Protein AF-A0A0N7KT00-F1 (afdb_monomer_lite)

Radius of gyration: 34.66 Å; chains: 1; bounding box: 93×63×100 Å

InterPro domains:
  IPR001229 Jacalin-like lectin domain [PF01419] (303-440)
  IPR001229 Jacalin-like lectin domain [PF01419] (459-595)
  IPR001229 Jacalin-like lectin domain [PF01419] (615-697)
  IPR001229 Jacalin-like lectin domain [PS51752] (300-443)
  IPR001229 Jacalin-like lectin domain [PS51752] (456-598)
  IPR001229 Jacalin-like lectin domain [SM00915] (311-443)
  IPR001229 Jacalin-like lectin domain [SM00915] (467-598)
  IPR033734 Jacalin-like lectin domain, plant [cd09612] (311-441)
  IPR033734 Jacalin-like lectin domain, plant [cd09612] (467-597)
  IPR036404 Jacalin-like lectin domain superfamily [G3DSA:2.100.10.30] (298-443)
  IPR036404 Jacalin-like lectin domain superfamily [G3DSA:2.100.10.30] (454-598)
  IPR036404 Jacalin-like lectin domain superfamily [G3DSA:2.100.10.30] (602-701)
  IPR036404 Jacalin-like lectin domain superfamily [SSF51101] (299-443)
  IPR036404 Jacalin-like lectin domain superfamily [SSF51101] (455-598)
  IPR036404 Jacalin-like lectin domain superfamily [SSF51101] (613-696)
  IPR055414 Disease resistance R13L4/SHOC-2-like, LRR domain [PF23598] (1-269)

pLDDT: mean 81.61, std 16.52, range [26.61, 97.94]

Structure (mmCIF, N/CA/C/O backbone):
data_AF-A0A0N7KT00-F1
#
_entry.id   AF-A0A0N7KT00-F1
#
loop_
_atom_site.group_PDB
_atom_site.id
_atom_site.type_symbol
_atom_site.label_atom_id
_atom_site.label_alt_id
_atom_site.label_comp_id
_atom_site.label_asym_id
_atom_site.label_entity_id
_atom_site.label_seq_id
_atom_site.pdbx_PDB_ins_code
_atom_site.Cartn_x
_atom_site.Cartn_y
_atom_site.Cartn_z
_atom_site.occupancy
_atom_site.B_iso_or_equiv
_atom_site.auth_seq_id
_atom_site.auth_comp_id
_atom_site.auth_asym_id
_atom_site.auth_atom_id
_atom_site.pdbx_PDB_model_num
ATOM 1 N N . MET A 1 1 ? -22.104 -6.076 57.287 1.00 61.28 1 MET A N 1
ATOM 2 C CA . MET A 1 1 ? -22.186 -6.357 55.838 1.00 61.28 1 MET A CA 1
ATOM 3 C C . MET A 1 1 ? -23.544 -6.008 55.230 1.00 61.28 1 MET A C 1
ATOM 5 O O . MET A 1 1 ? -23.563 -5.725 54.048 1.00 61.28 1 MET A O 1
ATOM 9 N N . GLU A 1 2 ? -24.653 -5.948 55.979 1.00 67.44 2 GLU A N 1
ATOM 10 C CA . GLU A 1 2 ? -25.998 -5.683 55.414 1.00 67.44 2 GLU A CA 1
ATOM 11 C C . GLU A 1 2 ? -26.139 -4.389 54.581 1.00 67.44 2 GLU A C 1
ATOM 13 O O . GLU A 1 2 ? -26.997 -4.317 53.706 1.00 67.44 2 GLU A O 1
ATOM 18 N N . CYS A 1 3 ? -25.290 -3.379 54.805 1.00 75.94 3 CYS A N 1
ATOM 19 C CA . CYS A 1 3 ? -25.261 -2.138 54.016 1.00 75.94 3 CYS A CA 1
ATOM 20 C C . CYS A 1 3 ? -24.369 -2.208 52.762 1.00 75.94 3 CYS A C 1
ATOM 22 O O . CYS A 1 3 ? -24.154 -1.184 52.121 1.00 75.94 3 CYS A O 1
ATOM 24 N N . LEU A 1 4 ? -23.771 -3.361 52.452 1.00 80.31 4 LEU A N 1
ATOM 25 C CA . LEU A 1 4 ? -22.866 -3.492 51.315 1.00 80.31 4 LEU A CA 1
ATOM 26 C C . LEU A 1 4 ? -23.673 -3.472 50.010 1.00 80.31 4 LEU A C 1
ATOM 28 O O . LEU A 1 4 ? -24.445 -4.388 49.739 1.00 80.31 4 LEU A O 1
ATOM 32 N N . GLU A 1 5 ? -23.484 -2.423 49.213 1.00 84.06 5 GLU A N 1
ATOM 33 C CA . GLU A 1 5 ? -24.180 -2.249 47.930 1.00 84.06 5 GLU A CA 1
ATOM 34 C C . GLU A 1 5 ? -23.339 -2.678 46.725 1.00 84.06 5 GLU A C 1
ATOM 36 O O . GLU A 1 5 ? -23.880 -3.084 45.695 1.00 84.06 5 GLU A O 1
ATOM 41 N N . GLN A 1 6 ? -22.015 -2.608 46.852 1.00 86.56 6 GLN A N 1
ATOM 42 C CA . GLN A 1 6 ? -21.076 -2.910 45.784 1.00 86.56 6 GLN A CA 1
ATOM 43 C C . GLN A 1 6 ? -19.986 -3.839 46.287 1.00 86.56 6 GLN A C 1
ATOM 45 O O . GLN A 1 6 ? -19.398 -3.618 47.347 1.00 86.56 6 GLN A O 1
ATOM 50 N N . LEU A 1 7 ? -19.698 -4.849 45.476 1.00 83.94 7 LEU A N 1
ATOM 51 C CA . LEU A 1 7 ? -18.609 -5.767 45.707 1.00 83.94 7 LEU A CA 1
ATOM 52 C C . LEU A 1 7 ? -17.925 -6.104 44.386 1.00 83.94 7 LEU A C 1
ATOM 54 O O . LEU A 1 7 ? -18.557 -6.611 43.460 1.00 83.94 7 LEU A O 1
ATOM 58 N N . SER A 1 8 ? -16.636 -5.791 44.310 1.00 84.81 8 SER A N 1
ATOM 59 C CA . SER A 1 8 ? -15.835 -5.939 43.102 1.00 84.81 8 SER A CA 1
ATOM 60 C C . SER A 1 8 ? -14.533 -6.684 43.350 1.00 84.81 8 SER A C 1
ATOM 62 O O . SER A 1 8 ? -14.075 -6.791 44.487 1.00 84.81 8 SER A O 1
ATOM 64 N N . GLU A 1 9 ? -13.942 -7.179 42.262 1.00 79.69 9 GLU A N 1
ATOM 65 C CA . GLU A 1 9 ? -12.616 -7.809 42.236 1.00 79.69 9 GLU A CA 1
ATOM 66 C C . GLU A 1 9 ? -12.468 -9.100 43.056 1.00 79.69 9 GLU A C 1
ATOM 68 O O . GLU A 1 9 ? -11.383 -9.423 43.541 1.00 79.69 9 GLU A O 1
ATOM 73 N N . ILE A 1 10 ? -13.546 -9.869 43.197 1.00 81.75 10 ILE A N 1
ATOM 74 C CA . ILE A 1 10 ? -13.529 -11.088 44.004 1.00 81.75 10 ILE A CA 1
ATOM 75 C C . ILE A 1 10 ? -13.139 -12.299 43.178 1.00 81.75 10 ILE A C 1
ATOM 77 O O . ILE A 1 10 ? -13.833 -12.645 42.230 1.00 81.75 10 ILE A O 1
ATOM 81 N N . ASP A 1 11 ? -12.101 -13.014 43.608 1.00 81.19 11 ASP A N 1
ATOM 82 C CA . ASP A 1 11 ? -11.827 -14.359 43.109 1.00 81.19 11 ASP A CA 1
ATOM 83 C C . ASP A 1 11 ? -12.582 -15.405 43.942 1.00 81.19 11 ASP A C 1
ATOM 85 O O . ASP A 1 11 ? -12.295 -15.627 45.121 1.00 81.19 11 ASP A O 1
ATOM 89 N N . THR A 1 12 ? -13.561 -16.057 43.316 1.00 78.19 12 THR A N 1
ATOM 90 C CA . THR A 1 12 ? -14.395 -17.094 43.949 1.00 78.19 12 THR A CA 1
ATOM 91 C C . THR A 1 12 ? -13.598 -18.328 44.380 1.00 78.19 12 THR A C 1
ATOM 93 O O . THR A 1 12 ? -14.004 -19.013 45.320 1.00 78.19 12 THR A O 1
ATOM 96 N N . SER A 1 13 ? -12.438 -18.587 43.767 1.00 74.62 13 SER A N 1
ATOM 97 C CA . SER A 1 13 ? -11.562 -19.701 44.151 1.00 74.62 13 SER A CA 1
ATOM 98 C C . SER A 1 13 ? -10.950 -19.526 45.540 1.00 74.62 13 SER A C 1
ATOM 100 O O . SER A 1 13 ? -10.749 -20.502 46.263 1.00 74.62 13 SER A O 1
ATOM 102 N N . MET A 1 14 ? -10.711 -18.275 45.941 1.00 74.31 14 MET A N 1
ATOM 103 C CA . MET A 1 14 ? -10.125 -17.934 47.235 1.00 74.31 14 MET A CA 1
ATOM 104 C C . MET A 1 14 ? -11.147 -18.032 48.374 1.00 74.31 14 MET A C 1
ATOM 106 O O . MET A 1 14 ? -10.757 -18.171 49.534 1.00 74.31 14 MET A O 1
ATOM 110 N N . TYR A 1 15 ? -12.449 -17.990 48.059 1.00 77.75 15 TYR A N 1
ATOM 111 C CA . TYR A 1 15 ? -13.521 -17.939 49.054 1.00 77.75 15 TYR A CA 1
ATOM 112 C C . TYR A 1 15 ? -14.717 -18.842 48.687 1.00 77.75 15 TYR A C 1
ATOM 114 O O . TYR A 1 15 ? -15.769 -18.356 48.266 1.00 77.75 15 TYR A O 1
ATOM 122 N N . PRO A 1 16 ? -14.620 -20.169 48.903 1.00 67.88 16 PRO A N 1
ATOM 123 C CA . PRO A 1 16 ? -15.632 -21.128 48.449 1.00 67.88 16 PRO A CA 1
ATOM 124 C C . PRO A 1 16 ? -17.032 -20.942 49.055 1.00 67.88 16 PRO A C 1
ATOM 126 O O . PRO A 1 16 ? -18.027 -21.283 48.423 1.00 67.88 16 PRO A O 1
ATOM 129 N N . SER A 1 17 ? -17.128 -20.427 50.287 1.00 75.94 17 SER A N 1
ATOM 130 C CA . SER A 1 17 ? -18.401 -20.177 50.983 1.00 75.94 17 SER A CA 1
ATOM 131 C C . SER A 1 17 ? -19.002 -18.803 50.690 1.00 75.94 17 SER A C 1
ATOM 133 O O . SER A 1 17 ? -20.156 -18.555 51.044 1.00 75.94 17 SER A O 1
ATOM 135 N N . LEU A 1 18 ? -18.249 -17.921 50.031 1.00 80.38 18 LEU A N 1
ATOM 136 C CA . LEU A 1 18 ? -18.598 -16.514 49.889 1.00 80.38 18 LEU A CA 1
ATOM 137 C C . LEU A 1 18 ? -19.913 -16.314 49.148 1.00 80.38 18 LEU A C 1
ATOM 139 O O . LEU A 1 18 ? -20.726 -15.507 49.572 1.00 80.38 18 LEU A O 1
ATOM 143 N N . MET A 1 19 ? -20.174 -17.082 48.090 1.00 81.88 19 MET A N 1
ATOM 144 C CA . MET A 1 19 ? -21.411 -16.940 47.310 1.00 81.88 19 MET A CA 1
ATOM 145 C C . MET A 1 19 ? -22.676 -17.089 48.157 1.00 81.88 19 MET A C 1
ATOM 147 O O . MET A 1 19 ? -23.661 -16.397 47.905 1.00 81.88 19 MET A O 1
ATOM 151 N N . LYS A 1 20 ? -22.628 -17.936 49.193 1.00 83.25 20 LYS A N 1
ATOM 152 C CA . LYS A 1 20 ? -23.731 -18.097 50.140 1.00 83.25 20 LYS A CA 1
ATOM 153 C C . LYS A 1 20 ? -23.903 -16.857 51.019 1.00 83.25 20 LYS A C 1
ATOM 155 O O . LYS A 1 20 ? -25.016 -16.374 51.175 1.00 83.25 20 LYS A O 1
ATOM 160 N N . GLU A 1 21 ? -22.807 -16.307 51.532 1.00 84.62 21 GLU A N 1
ATOM 161 C CA . GLU A 1 21 ? -22.833 -15.068 52.321 1.00 84.62 21 GLU A CA 1
ATOM 162 C C . GLU A 1 21 ? -23.319 -13.878 51.485 1.00 84.62 21 GLU A C 1
ATOM 164 O O . GLU A 1 21 ? -24.087 -13.051 51.969 1.00 84.62 21 GLU A O 1
ATOM 169 N N . LEU A 1 22 ? -22.931 -13.821 50.207 1.00 84.94 22 LEU A N 1
ATOM 170 C CA . LEU A 1 22 ? -23.388 -12.793 49.277 1.00 84.94 22 LEU A CA 1
ATOM 171 C C . LEU A 1 22 ? -24.878 -12.910 48.976 1.00 84.94 22 LEU A C 1
ATOM 173 O O . LEU A 1 22 ? -25.541 -11.884 48.841 1.00 84.94 22 LEU A O 1
ATOM 177 N N . SER A 1 23 ? -25.412 -14.133 48.871 1.00 84.81 23 SER A N 1
ATOM 178 C CA . SER A 1 23 ? -26.839 -14.329 48.591 1.00 84.81 23 SER A CA 1
ATOM 179 C C . SER A 1 23 ? -27.745 -13.825 49.713 1.00 84.81 23 SER A C 1
ATOM 181 O O . SER A 1 23 ? -28.908 -13.517 49.459 1.00 84.81 23 SER A O 1
ATOM 183 N N . ASP A 1 24 ? -27.198 -13.676 50.921 1.00 85.50 24 ASP A N 1
ATOM 184 C CA . ASP A 1 24 ? -27.906 -13.153 52.087 1.00 85.50 24 ASP A CA 1
ATOM 185 C C . ASP A 1 24 ? -27.823 -11.617 52.198 1.00 85.50 24 ASP A C 1
ATOM 187 O O . ASP A 1 24 ? -28.462 -11.030 53.073 1.00 85.50 24 ASP A O 1
ATOM 191 N N . LEU A 1 25 ? -27.067 -10.930 51.326 1.00 84.88 25 LEU A N 1
ATOM 192 C CA . LEU A 1 25 ? -26.926 -9.472 51.366 1.00 84.88 25 LEU A CA 1
ATOM 193 C C . LEU A 1 25 ? -28.130 -8.775 50.710 1.00 84.88 25 LEU A C 1
ATOM 195 O O . LEU A 1 25 ? -28.253 -8.759 49.483 1.00 84.88 25 LEU A O 1
ATOM 199 N N . PRO A 1 26 ? -29.000 -8.098 51.485 1.00 82.62 26 PRO A N 1
ATOM 200 C CA . PRO A 1 26 ? -30.269 -7.588 50.972 1.00 82.62 26 PRO A CA 1
ATOM 201 C C . PRO A 1 26 ? -30.125 -6.337 50.100 1.00 82.62 26 PRO A C 1
ATOM 203 O O . PRO A 1 26 ? -31.111 -5.917 49.496 1.00 82.62 26 PRO A O 1
ATOM 206 N N . ASN A 1 27 ? -28.950 -5.702 50.076 1.00 87.50 27 ASN A N 1
ATOM 207 C CA . ASN A 1 27 ? -28.705 -4.428 49.395 1.00 87.50 27 ASN A CA 1
ATOM 208 C C . ASN A 1 27 ? -27.645 -4.521 48.293 1.00 87.50 27 ASN A C 1
ATOM 210 O O . ASN A 1 27 ? -27.339 -3.501 47.683 1.00 87.50 27 ASN A O 1
ATOM 214 N N . LEU A 1 28 ? -27.114 -5.716 48.015 1.00 89.94 28 LEU A N 1
ATOM 215 C CA . LEU A 1 28 ? -26.087 -5.898 46.997 1.00 89.94 28 LEU A CA 1
ATOM 216 C C . LEU A 1 28 ? -26.665 -5.623 45.600 1.00 89.94 28 LEU A C 1
ATOM 218 O O . LEU A 1 28 ? -27.612 -6.279 45.165 1.00 89.94 28 LEU A O 1
ATOM 222 N N . ARG A 1 29 ? -26.089 -4.639 44.904 1.00 92.56 29 ARG A N 1
ATOM 223 C CA . ARG A 1 29 ? -26.504 -4.182 43.567 1.00 92.56 29 ARG A CA 1
ATOM 224 C C . ARG A 1 29 ? -25.435 -4.403 42.512 1.00 92.56 29 ARG A C 1
ATOM 226 O O . ARG A 1 29 ? -25.773 -4.602 41.348 1.00 92.56 29 ARG A O 1
ATOM 233 N N . VAL A 1 30 ? -24.165 -4.340 42.899 1.00 93.75 30 VAL A N 1
ATOM 234 C CA . VAL A 1 30 ? -23.028 -4.528 41.996 1.00 93.75 30 VAL A CA 1
ATOM 235 C C . VAL A 1 30 ? -22.233 -5.734 42.463 1.00 93.75 30 VAL A C 1
ATOM 237 O O . VAL A 1 30 ? -21.757 -5.751 43.598 1.00 93.75 30 VAL A O 1
ATOM 240 N N . LEU A 1 31 ? -22.096 -6.718 41.580 1.00 92.38 31 LEU A N 1
ATOM 241 C CA . LEU A 1 31 ? -21.311 -7.922 41.810 1.00 92.38 31 LEU A CA 1
ATOM 242 C C . LEU A 1 31 ? -20.329 -8.120 40.658 1.00 92.38 31 LEU A C 1
ATOM 244 O O . LEU A 1 31 ? -20.732 -8.284 39.508 1.00 92.38 31 LEU A O 1
ATOM 248 N N . GLU A 1 32 ? -19.043 -8.146 40.976 1.00 92.25 32 GLU A N 1
ATOM 249 C CA . GLU A 1 32 ? -17.990 -8.509 40.036 1.00 92.25 32 GLU A CA 1
ATOM 250 C C . GLU A 1 32 ? -17.169 -9.675 40.584 1.00 92.25 32 GLU A C 1
ATOM 252 O O . GLU A 1 32 ? -16.577 -9.593 41.664 1.00 92.25 32 GLU A O 1
ATOM 257 N N . ILE A 1 33 ? -17.147 -10.762 39.812 1.00 90.19 33 ILE A N 1
ATOM 258 C CA . ILE A 1 33 ? -16.516 -12.025 40.176 1.00 90.19 33 ILE A CA 1
ATOM 259 C C . ILE A 1 33 ? -15.533 -12.491 39.104 1.00 90.19 33 ILE A C 1
ATOM 261 O O . ILE A 1 33 ? -15.790 -12.423 37.902 1.00 90.19 33 ILE A O 1
ATOM 265 N N . LEU A 1 34 ? -14.411 -13.017 39.574 1.00 87.62 34 LEU A N 1
ATOM 266 C CA . LEU A 1 34 ? -13.435 -13.786 38.828 1.00 87.62 34 LEU A CA 1
ATOM 267 C C . LEU A 1 34 ? -13.590 -15.259 39.225 1.00 87.62 34 LEU A C 1
ATOM 269 O O . LEU A 1 34 ? -13.616 -15.619 40.405 1.00 87.62 34 LEU A O 1
ATOM 273 N N . ILE A 1 35 ? -13.713 -16.110 38.218 1.00 85.81 35 ILE A N 1
ATOM 274 C CA . ILE A 1 35 ? -13.803 -17.557 38.342 1.00 85.81 35 ILE A CA 1
ATOM 275 C C . ILE A 1 35 ? -12.533 -18.112 37.704 1.00 85.81 35 ILE A C 1
ATOM 277 O O . ILE A 1 35 ? -12.480 -18.298 36.492 1.00 85.81 35 ILE A O 1
ATOM 281 N N . SER A 1 36 ? -11.479 -18.294 38.504 1.00 80.88 36 SER A N 1
ATOM 282 C CA . SER A 1 36 ? -10.165 -18.770 38.037 1.00 80.88 36 SER A CA 1
ATOM 283 C C . SER A 1 36 ? -9.998 -20.288 38.152 1.00 80.88 36 SER A C 1
ATOM 285 O O . SER A 1 36 ? -9.266 -20.894 37.375 1.00 80.88 36 SER A O 1
ATOM 287 N N . THR A 1 37 ? -10.707 -20.920 39.091 1.00 78.12 37 THR A N 1
ATOM 288 C CA . THR A 1 37 ? -10.813 -22.381 39.247 1.00 78.12 37 THR A CA 1
ATOM 289 C C . THR A 1 37 ? -12.258 -22.745 39.595 1.00 78.12 37 THR A C 1
ATOM 291 O O . THR A 1 37 ? -12.956 -21.955 40.233 1.00 78.12 37 THR A O 1
ATOM 294 N N . TRP A 1 38 ? -12.737 -23.914 39.158 1.00 77.38 38 TRP A N 1
ATOM 295 C CA . TRP A 1 38 ? -14.108 -24.351 39.431 1.00 77.38 38 TRP A CA 1
ATOM 296 C C . TRP A 1 38 ? -14.183 -25.835 39.772 1.00 77.38 38 TRP A C 1
ATOM 298 O O . TRP A 1 38 ? -13.565 -26.670 39.115 1.00 77.38 38 TRP A O 1
ATOM 308 N N . GLU A 1 39 ? -14.979 -26.160 40.788 1.00 78.25 39 GLU A N 1
ATOM 309 C CA . GLU A 1 39 ? -15.344 -27.532 41.130 1.00 78.25 39 GLU A CA 1
ATOM 310 C C . GLU A 1 39 ? -16.789 -27.773 40.698 1.00 78.25 39 GLU A C 1
ATOM 312 O O . GLU A 1 39 ? -17.697 -27.064 41.131 1.00 78.25 39 GLU A O 1
ATOM 317 N N . GLN A 1 40 ? -17.018 -28.814 39.898 1.00 77.06 40 GLN A N 1
ATOM 318 C CA . GLN A 1 40 ? -18.341 -29.146 39.356 1.00 77.06 40 GLN A CA 1
ATOM 319 C C . GLN A 1 40 ? -19.415 -29.331 40.449 1.00 77.06 40 GLN A C 1
ATOM 321 O O . GLN A 1 40 ? -20.582 -29.007 40.256 1.00 77.06 40 GLN A O 1
ATOM 326 N N . THR A 1 41 ? -19.020 -29.789 41.641 1.00 78.75 41 THR A N 1
ATOM 327 C CA . THR A 1 41 ? -19.910 -29.967 42.802 1.00 78.75 41 THR A CA 1
ATOM 328 C C . THR A 1 41 ? -20.489 -28.658 43.350 1.00 78.75 41 THR A C 1
ATOM 330 O O . THR A 1 41 ? -21.472 -28.701 44.086 1.00 78.75 41 THR A O 1
ATOM 333 N N . LYS A 1 42 ? -19.907 -27.500 43.007 1.00 79.31 42 LYS A N 1
ATOM 334 C CA . LYS A 1 42 ? -20.344 -26.168 43.463 1.00 79.31 42 LYS A CA 1
ATOM 335 C C . LYS A 1 42 ? -21.262 -25.455 42.467 1.00 79.31 42 LYS A C 1
ATOM 337 O O . LYS A 1 42 ? -21.774 -24.385 42.792 1.00 79.31 42 LYS A O 1
ATOM 342 N N . GLU A 1 43 ? -21.497 -26.035 41.287 1.00 84.62 43 GLU A N 1
ATOM 343 C CA . GLU A 1 43 ? -22.327 -25.431 40.238 1.00 84.62 43 GLU A CA 1
ATOM 344 C C . GLU A 1 43 ? -23.736 -25.121 40.739 1.00 84.62 43 GLU A C 1
ATOM 346 O O . GLU A 1 43 ? -24.155 -23.971 40.684 1.00 84.62 43 GLU A O 1
ATOM 351 N N . GLU A 1 44 ? -24.453 -26.102 41.294 1.00 82.94 44 GLU A N 1
ATOM 352 C CA . GLU A 1 44 ? -25.827 -25.884 41.771 1.00 82.94 44 GLU A CA 1
ATOM 353 C C . GLU A 1 44 ? -25.903 -24.792 42.838 1.00 82.94 44 GLU A C 1
ATOM 355 O O . GLU A 1 44 ? -26.720 -23.882 42.727 1.00 82.94 44 GLU A O 1
ATOM 360 N N . GLN A 1 45 ? -24.989 -24.818 43.811 1.00 82.81 45 GLN A N 1
ATOM 361 C CA . GLN A 1 45 ? -24.947 -23.814 44.869 1.00 82.81 45 GLN A CA 1
ATOM 362 C C . GLN A 1 45 ? -24.706 -22.408 44.310 1.00 82.81 45 GLN A C 1
ATOM 364 O O . GLN A 1 45 ? -25.375 -21.461 44.716 1.00 82.81 45 GLN A O 1
ATOM 369 N N . PHE A 1 46 ? -23.768 -22.256 43.372 1.00 85.12 46 PHE A N 1
ATOM 370 C CA . PHE A 1 46 ? -23.521 -20.974 42.720 1.00 85.12 46 PHE A CA 1
ATOM 371 C C . PHE A 1 46 ? -24.754 -20.479 41.965 1.00 85.12 46 PHE A C 1
ATOM 373 O O . PHE A 1 46 ? -25.121 -19.308 42.077 1.00 85.12 46 PHE A O 1
ATOM 380 N N . LEU A 1 47 ? -25.401 -21.376 41.216 1.00 85.00 47 LEU A N 1
ATOM 381 C CA . LEU A 1 47 ? -26.572 -21.052 40.413 1.00 85.00 47 LEU A CA 1
ATOM 382 C C . LEU A 1 47 ? -27.758 -20.616 41.288 1.00 85.00 47 LEU A C 1
ATOM 384 O O . LEU A 1 47 ? -28.479 -19.680 40.933 1.00 85.00 47 LEU A O 1
ATOM 388 N N . ASP A 1 48 ? -27.945 -21.273 42.430 1.00 84.88 48 ASP A N 1
ATOM 389 C CA . ASP A 1 48 ? -28.998 -20.947 43.389 1.00 84.88 48 ASP A CA 1
ATOM 390 C C . ASP A 1 48 ? -28.718 -19.611 44.090 1.00 84.88 48 ASP A C 1
ATOM 392 O O . ASP A 1 48 ? -29.612 -18.766 44.183 1.00 84.88 48 ASP A O 1
ATOM 396 N N . CYS A 1 49 ? -27.469 -19.377 44.507 1.00 87.62 49 CYS A N 1
ATOM 397 C CA . CYS A 1 49 ? -27.045 -18.116 45.117 1.00 87.62 49 CYS A CA 1
ATOM 398 C C . CYS A 1 49 ? -27.197 -16.932 44.155 1.00 87.62 49 CYS A C 1
ATOM 400 O O . CYS A 1 49 ? -27.755 -15.908 44.533 1.00 87.62 49 CYS A O 1
ATOM 402 N N . LEU A 1 50 ? -26.741 -17.048 42.905 1.00 86.06 50 LEU A N 1
ATOM 403 C CA . LEU A 1 50 ? -26.880 -15.961 41.932 1.00 86.06 50 LEU A CA 1
ATOM 404 C C . LEU A 1 50 ? -28.357 -15.705 41.589 1.00 86.06 50 LEU A C 1
ATOM 406 O O . LEU A 1 50 ? -28.789 -14.558 41.467 1.00 86.06 50 LEU A O 1
ATOM 410 N N . GLY A 1 51 ? -29.157 -16.771 41.486 1.00 85.75 51 GLY A N 1
ATOM 411 C CA . GLY A 1 51 ? -30.587 -16.687 41.197 1.00 85.75 51 GLY A CA 1
ATOM 412 C C . GLY A 1 51 ? -31.425 -16.028 42.299 1.00 85.75 51 GLY A C 1
ATOM 413 O O . GLY A 1 51 ? -32.492 -15.475 41.989 1.00 85.75 51 GLY A O 1
ATOM 414 N N . SER A 1 52 ? -30.971 -16.066 43.559 1.00 87.56 52 SER A N 1
ATOM 415 C CA . SER A 1 52 ? -31.659 -15.457 44.708 1.00 87.56 52 SER A CA 1
ATOM 416 C C . SER A 1 52 ? -31.378 -13.957 44.869 1.00 87.56 52 SER A C 1
ATOM 418 O O . SER A 1 52 ? -32.194 -13.245 45.459 1.00 87.56 52 SER A O 1
ATOM 420 N N . MET A 1 53 ? -30.290 -13.443 44.288 1.00 88.31 53 MET A N 1
ATOM 421 C CA . MET A 1 53 ? -29.866 -12.040 44.384 1.00 88.31 53 MET A CA 1
ATOM 422 C C . MET A 1 53 ? -30.694 -11.109 43.472 1.00 88.31 53 MET A C 1
ATOM 424 O O . MET A 1 53 ? -30.211 -10.545 42.490 1.00 88.31 53 MET A O 1
ATOM 428 N N . LYS A 1 54 ? -31.980 -10.925 43.790 1.00 87.06 54 LYS A N 1
ATOM 429 C CA . LYS A 1 54 ? -32.949 -10.213 42.928 1.00 87.06 54 LYS A CA 1
ATOM 430 C C . LYS A 1 54 ? -32.709 -8.709 42.743 1.00 87.06 54 LYS A C 1
ATOM 432 O O . LYS A 1 54 ? -33.248 -8.151 41.792 1.00 87.06 54 LYS A O 1
ATOM 437 N N . LYS A 1 55 ? -31.919 -8.071 43.615 1.00 90.25 55 LYS A N 1
ATOM 438 C CA . LYS A 1 55 ? -31.601 -6.629 43.556 1.00 90.25 55 LYS A CA 1
ATOM 439 C C . LYS A 1 55 ? -30.332 -6.291 42.767 1.00 90.25 55 LYS A C 1
ATOM 441 O O . LYS A 1 55 ? -29.910 -5.135 42.745 1.00 90.25 55 LYS A O 1
ATOM 446 N N . LEU A 1 56 ? -29.697 -7.285 42.141 1.00 92.75 56 LEU A N 1
ATOM 447 C CA . LEU A 1 56 ? -28.517 -7.038 41.319 1.00 92.75 56 LEU A CA 1
ATOM 448 C C . LEU A 1 56 ? -28.877 -6.186 40.105 1.00 92.75 56 LEU A C 1
ATOM 450 O O . LEU A 1 56 ? -29.760 -6.526 39.321 1.00 92.75 56 LEU A O 1
ATOM 454 N N . GLN A 1 57 ? -28.138 -5.093 39.948 1.00 95.31 57 GLN A N 1
ATOM 455 C CA . GLN A 1 57 ? -28.242 -4.148 38.841 1.00 95.31 57 GLN A CA 1
ATOM 456 C C . GLN A 1 57 ? -27.063 -4.290 37.881 1.00 95.31 57 GLN A C 1
ATOM 458 O O . GLN A 1 57 ? -27.221 -4.091 36.677 1.00 95.31 57 GLN A O 1
ATOM 463 N N . ILE A 1 58 ? -25.883 -4.641 38.392 1.00 95.44 58 ILE A N 1
ATOM 464 C CA . ILE A 1 58 ? -24.659 -4.779 37.606 1.00 95.44 58 ILE A CA 1
ATOM 465 C C . ILE A 1 58 ? -23.990 -6.098 37.973 1.00 95.44 58 ILE A C 1
ATOM 467 O O . ILE A 1 58 ? -23.681 -6.334 39.142 1.00 95.44 58 ILE A O 1
ATOM 471 N N . VAL A 1 59 ? -23.752 -6.937 36.967 1.00 94.06 59 VAL A N 1
ATOM 472 C CA . VAL A 1 59 ? -23.062 -8.218 37.126 1.00 94.06 59 VAL A CA 1
ATOM 473 C C . VAL A 1 59 ? -21.908 -8.311 36.136 1.00 94.06 59 VAL A C 1
ATOM 475 O O . VAL A 1 59 ? -22.103 -8.177 34.927 1.00 94.06 59 VAL A O 1
ATOM 478 N N . HIS A 1 60 ? -20.713 -8.576 36.656 1.00 93.19 60 HIS A N 1
ATOM 479 C CA . HIS A 1 60 ? -19.519 -8.881 35.878 1.00 93.19 60 HIS A CA 1
ATOM 480 C C . HIS A 1 60 ? -19.010 -10.273 36.251 1.00 93.19 60 HIS A C 1
ATOM 482 O O . HIS A 1 60 ? -18.767 -10.548 37.425 1.00 93.19 60 HIS A O 1
ATOM 488 N N . ILE A 1 61 ? -18.845 -11.145 35.259 1.00 91.69 61 ILE A N 1
ATOM 489 C CA . ILE A 1 61 ? -18.313 -12.497 35.434 1.00 91.69 61 ILE A CA 1
ATOM 490 C C . ILE A 1 61 ? -17.119 -12.667 34.503 1.00 91.69 61 ILE A C 1
ATOM 492 O O . ILE A 1 61 ? -17.257 -12.582 33.283 1.00 91.69 61 ILE A O 1
ATOM 496 N N . PHE A 1 62 ? -15.953 -12.931 35.079 1.00 89.69 62 PHE A N 1
ATOM 497 C CA . PHE A 1 62 ? -14.728 -13.182 34.333 1.00 89.69 62 PHE A CA 1
ATOM 498 C C . PHE A 1 62 ? -14.273 -14.622 34.539 1.00 89.69 62 PHE A C 1
ATOM 500 O O . PHE A 1 62 ? -14.085 -15.047 35.675 1.00 89.69 62 PHE A O 1
ATOM 507 N N . ALA A 1 63 ? -14.112 -15.370 33.453 1.00 88.12 63 ALA A N 1
ATOM 508 C CA . ALA A 1 63 ? -13.765 -16.787 33.475 1.00 88.12 63 ALA A CA 1
ATOM 509 C C . ALA A 1 63 ? -12.698 -17.074 32.402 1.00 88.12 63 ALA A C 1
ATOM 511 O O . ALA A 1 63 ? -13.058 -17.379 31.263 1.00 88.12 63 ALA A O 1
ATOM 512 N N . PRO A 1 64 ? -11.395 -16.937 32.720 1.00 81.19 64 PRO A N 1
ATOM 513 C CA . PRO A 1 64 ? -10.336 -17.010 31.717 1.00 81.19 64 PRO A CA 1
ATOM 514 C C . PRO A 1 64 ? -10.237 -18.370 31.017 1.00 81.19 64 PRO A C 1
ATOM 516 O O . PRO A 1 64 ? -10.013 -18.411 29.813 1.00 81.19 64 PRO A O 1
ATOM 519 N N . ASP A 1 65 ? -10.462 -19.462 31.750 1.00 80.44 65 ASP A N 1
ATOM 520 C CA . ASP A 1 65 ? -10.267 -20.831 31.251 1.00 80.44 65 ASP A CA 1
ATOM 521 C C . ASP A 1 65 ? -11.391 -21.788 31.696 1.00 80.44 65 ASP A C 1
ATOM 523 O O . ASP A 1 65 ? -11.208 -23.005 31.760 1.00 80.44 65 ASP A O 1
ATOM 527 N N . ILE A 1 66 ? -12.560 -21.249 32.070 1.00 84.12 66 ILE A N 1
ATOM 528 C CA . ILE A 1 66 ? -13.655 -22.022 32.676 1.00 84.12 66 ILE A CA 1
ATOM 529 C C . ILE A 1 66 ? -14.947 -21.851 31.907 1.00 84.12 66 ILE A C 1
ATOM 531 O O . ILE A 1 66 ? -15.439 -20.742 31.702 1.00 84.12 66 ILE A O 1
ATOM 535 N N . SER A 1 67 ? -15.529 -22.985 31.520 1.00 88.56 67 SER A N 1
ATOM 536 C CA . SER A 1 67 ? -16.801 -22.975 30.816 1.00 88.56 67 SER A CA 1
ATOM 537 C C . SER A 1 67 ? -17.908 -22.685 31.811 1.00 88.56 67 SER A C 1
ATOM 539 O O . SER A 1 67 ? -18.036 -23.347 32.837 1.00 88.56 67 SER A O 1
ATOM 541 N N . LEU A 1 68 ? -18.727 -21.705 31.467 1.00 90.31 68 LEU A N 1
ATOM 542 C CA . LEU A 1 68 ? -19.936 -21.325 32.174 1.00 90.31 68 LEU A CA 1
ATOM 543 C C . LEU A 1 68 ? -21.168 -22.024 31.583 1.00 90.31 68 LEU A C 1
ATOM 545 O O . LEU A 1 68 ? -22.298 -21.642 31.876 1.00 90.31 68 LEU A O 1
ATOM 549 N N . ASP A 1 69 ? -20.987 -23.076 30.774 1.00 91.69 69 ASP A N 1
ATOM 550 C CA . ASP A 1 69 ? -22.092 -23.768 30.103 1.00 91.69 69 ASP A CA 1
ATOM 551 C C . ASP A 1 69 ? -23.108 -24.391 31.075 1.00 91.69 69 ASP A C 1
ATOM 553 O O . ASP A 1 69 ? -24.283 -24.562 30.736 1.00 91.69 69 ASP A O 1
ATOM 557 N N . PHE A 1 70 ? -22.702 -24.646 32.321 1.00 88.06 70 PHE A N 1
ATOM 558 C CA . PHE A 1 70 ? -23.606 -25.052 33.400 1.00 88.06 70 PHE A CA 1
ATOM 559 C C . PHE A 1 70 ? -24.704 -24.004 33.695 1.00 88.06 70 PHE A C 1
ATOM 561 O O . PHE A 1 70 ? -25.754 -24.339 34.247 1.00 88.06 70 PHE A O 1
ATOM 568 N N . MET A 1 71 ? -24.523 -22.745 33.272 1.00 90.38 71 MET A N 1
ATOM 569 C CA . MET A 1 71 ? -25.514 -21.667 33.390 1.00 90.38 71 MET A CA 1
ATOM 570 C C . MET A 1 71 ? -26.510 -21.609 32.213 1.00 90.38 71 MET A C 1
ATOM 572 O O . MET A 1 71 ? -27.483 -20.860 32.288 1.00 90.38 71 MET A O 1
ATOM 576 N N . LEU A 1 72 ? -26.314 -22.364 31.121 1.00 89.31 72 LEU A N 1
ATOM 577 C CA . LEU A 1 72 ? -27.102 -22.199 29.884 1.00 89.31 72 LEU A CA 1
ATOM 578 C C . LEU A 1 72 ? -28.596 -22.493 30.046 1.00 89.31 72 LEU A C 1
ATOM 580 O O . LEU A 1 72 ? -29.422 -21.838 29.412 1.00 89.31 72 LEU A O 1
ATOM 584 N N . ASN A 1 73 ? -28.934 -23.496 30.860 1.00 85.50 73 ASN A N 1
ATOM 585 C CA . ASN A 1 73 ? -30.290 -24.042 30.985 1.00 85.50 73 ASN A CA 1
ATOM 586 C C . ASN A 1 73 ? -31.049 -23.524 32.215 1.00 85.50 73 ASN A C 1
ATOM 588 O O . ASN A 1 73 ? -32.056 -24.115 32.599 1.00 85.50 73 ASN A O 1
ATOM 592 N N . LYS A 1 74 ? -30.556 -22.467 32.865 1.00 85.56 74 LYS A N 1
ATOM 593 C CA . LYS A 1 74 ? -31.280 -21.809 33.956 1.00 85.56 74 LYS A CA 1
ATOM 594 C C . LYS A 1 74 ? -32.213 -20.740 33.399 1.00 85.56 74 LYS A C 1
ATOM 596 O O . LYS A 1 74 ? -31.907 -20.128 32.381 1.00 85.56 74 LYS A O 1
ATOM 601 N N . ASP A 1 75 ? -33.308 -20.507 34.118 1.00 81.19 75 ASP A N 1
ATOM 602 C CA . ASP A 1 75 ? -34.355 -19.534 33.788 1.00 81.19 75 ASP A CA 1
ATOM 603 C C . ASP A 1 75 ? -34.472 -18.491 34.909 1.00 81.19 75 ASP A C 1
ATOM 605 O O . ASP A 1 75 ? -35.503 -18.342 35.569 1.00 81.19 75 ASP A O 1
ATOM 609 N N . TRP A 1 76 ? -33.369 -17.799 35.204 1.00 83.62 76 TRP A N 1
ATOM 610 C CA . TRP A 1 76 ? -33.391 -16.757 36.224 1.00 83.62 76 TRP A CA 1
ATOM 611 C C . TRP A 1 76 ? -34.159 -15.526 35.762 1.00 83.62 76 TRP A C 1
ATOM 613 O O . TRP A 1 76 ? -33.988 -15.036 34.652 1.00 83.62 76 TRP A O 1
ATOM 623 N N . THR A 1 77 ? -34.929 -14.963 36.687 1.00 81.38 77 THR A N 1
ATOM 624 C CA . THR A 1 77 ? -35.575 -13.660 36.544 1.00 81.38 77 THR A CA 1
ATOM 625 C C . THR A 1 77 ? -34.825 -12.624 37.379 1.00 81.38 77 THR A C 1
ATOM 627 O O . THR A 1 77 ? -35.037 -12.504 38.590 1.00 81.38 77 THR A O 1
ATOM 630 N N . LEU A 1 78 ? -33.896 -11.905 36.747 1.00 86.50 78 LEU A N 1
ATOM 631 C CA . LEU A 1 78 ? -33.135 -10.806 37.354 1.00 86.50 78 LEU A CA 1
ATOM 632 C C . LEU A 1 78 ? -33.683 -9.466 36.843 1.00 86.50 78 LEU A C 1
ATOM 634 O O . LEU A 1 78 ? -33.056 -8.785 36.039 1.00 86.50 78 LEU A O 1
ATOM 638 N N . HIS A 1 79 ? -34.894 -9.104 37.272 1.00 86.69 79 HIS A N 1
ATOM 639 C CA . HIS A 1 79 ? -35.619 -7.949 36.723 1.00 86.69 79 HIS A CA 1
ATOM 640 C C . HIS A 1 79 ? -34.923 -6.599 36.953 1.00 86.69 79 HIS A C 1
ATOM 642 O O . HIS A 1 79 ? -35.103 -5.685 36.153 1.00 86.69 79 HIS A O 1
ATOM 648 N N . GLU A 1 80 ? -34.133 -6.451 38.019 1.00 93.00 80 GLU A N 1
ATOM 649 C CA . GLU A 1 80 ? -33.382 -5.218 38.293 1.00 93.00 80 GLU A CA 1
ATOM 650 C C . GLU A 1 80 ? -32.068 -5.115 37.505 1.00 93.00 80 GLU A C 1
ATOM 652 O O . GLU A 1 80 ? -31.444 -4.054 37.521 1.00 93.00 80 GLU A O 1
ATOM 657 N N . LEU A 1 81 ? -31.666 -6.169 36.782 1.00 95.81 81 LEU A N 1
ATOM 658 C CA . LEU A 1 81 ? -30.392 -6.216 36.073 1.00 95.81 81 LEU A CA 1
ATOM 659 C C . LEU A 1 81 ? -30.371 -5.198 34.930 1.00 95.81 81 LEU A C 1
ATOM 661 O O . LEU A 1 81 ? -31.155 -5.275 33.987 1.00 95.81 81 LEU A O 1
ATOM 665 N N . GLN A 1 82 ? -29.438 -4.254 35.014 1.00 97.19 82 GLN A N 1
ATOM 666 C CA . GLN A 1 82 ? -29.241 -3.175 34.048 1.00 97.19 82 GLN A CA 1
ATOM 667 C C . GLN A 1 82 ? -28.016 -3.395 33.168 1.00 97.19 82 GLN A C 1
ATOM 669 O O . GLN A 1 82 ? -28.028 -2.991 32.001 1.00 97.19 82 GLN A O 1
ATOM 674 N N . LYS A 1 83 ? -26.960 -4.004 33.718 1.00 96.88 83 LYS A N 1
ATOM 675 C CA . LYS A 1 83 ? -25.705 -4.273 33.013 1.00 96.88 83 LYS A CA 1
ATOM 676 C C . LYS A 1 83 ? -25.218 -5.686 33.296 1.00 96.88 83 LYS A C 1
ATOM 678 O O . LYS A 1 83 ? -25.090 -6.076 34.455 1.00 96.88 83 LYS A O 1
ATOM 683 N N . LEU A 1 84 ? -24.894 -6.411 32.233 1.00 95.62 84 LEU A N 1
ATOM 684 C CA . LEU A 1 84 ? -24.279 -7.729 32.305 1.00 95.62 84 LEU A CA 1
ATOM 685 C C . LEU A 1 84 ? -23.017 -7.756 31.449 1.00 95.62 84 LEU A C 1
ATOM 687 O O . LEU A 1 84 ? -23.065 -7.412 30.269 1.00 95.62 84 LEU A O 1
ATOM 691 N N . THR A 1 85 ? -21.918 -8.213 32.034 1.00 94.31 85 THR A N 1
ATOM 692 C CA . THR A 1 85 ? -20.666 -8.472 31.324 1.00 94.31 85 THR A CA 1
ATOM 693 C C . THR A 1 85 ? -20.187 -9.874 31.655 1.00 94.31 85 THR A C 1
ATOM 695 O O . THR A 1 85 ? -19.978 -10.191 32.824 1.00 94.31 85 THR A O 1
ATOM 698 N N . VAL A 1 86 ? -19.974 -10.696 30.632 1.00 92.50 86 VAL A N 1
ATOM 699 C CA . VAL A 1 86 ? -19.325 -12.001 30.762 1.00 92.50 86 VAL A CA 1
ATOM 700 C C . VAL A 1 86 ? -18.154 -12.074 29.794 1.00 92.50 86 VAL A C 1
ATOM 702 O O . VAL A 1 86 ? -18.344 -11.947 28.585 1.00 92.50 86 VAL A O 1
ATOM 705 N N . GLY A 1 87 ? -16.947 -12.273 30.321 1.00 87.75 87 GLY A N 1
ATOM 706 C CA . GLY A 1 87 ? -15.722 -12.276 29.524 1.00 87.75 87 GLY A CA 1
ATOM 707 C C . GLY A 1 87 ? -14.612 -13.145 30.108 1.00 87.75 87 GLY A C 1
ATOM 708 O O . GLY A 1 87 ? -14.786 -13.810 31.124 1.00 87.75 87 GLY A O 1
ATOM 709 N N . VAL A 1 88 ? -13.454 -13.131 29.455 1.00 82.31 88 VAL A N 1
ATOM 710 C CA . VAL A 1 88 ? -12.260 -13.897 29.858 1.00 82.31 88 VAL A CA 1
ATOM 711 C C . VAL A 1 88 ? -11.435 -13.117 30.893 1.00 82.31 88 VAL A C 1
ATOM 713 O O . VAL A 1 88 ? -10.920 -13.690 31.849 1.00 82.31 88 VAL A O 1
ATOM 716 N N . ARG A 1 89 ? -11.331 -11.789 30.736 1.00 76.56 89 ARG A N 1
ATOM 717 C CA . ARG A 1 89 ? -10.504 -10.891 31.562 1.00 76.56 89 ARG A CA 1
ATOM 718 C C . ARG A 1 89 ? -11.277 -9.637 31.963 1.00 76.56 89 ARG A C 1
ATOM 720 O O . ARG A 1 89 ? -12.199 -9.238 31.260 1.00 76.56 89 ARG A O 1
ATOM 727 N N . ARG A 1 90 ? -10.865 -9.017 33.079 1.00 70.00 90 ARG A N 1
ATOM 728 C CA . ARG A 1 90 ? -11.444 -7.767 33.613 1.00 70.00 90 ARG A CA 1
ATOM 729 C C . ARG A 1 90 ? -11.333 -6.601 32.640 1.00 70.00 90 ARG A C 1
ATOM 731 O O . ARG A 1 90 ? -12.273 -5.833 32.454 1.00 70.00 90 ARG A O 1
ATOM 738 N N . GLU A 1 91 ? -10.165 -6.473 32.032 1.00 60.50 91 GLU A N 1
ATOM 739 C CA . GLU A 1 91 ? -9.926 -5.483 31.000 1.00 60.50 91 GLU A CA 1
ATOM 740 C C . GLU A 1 91 ? -10.564 -5.987 29.707 1.00 60.50 91 GLU A C 1
ATOM 742 O O . GLU A 1 91 ? -10.319 -7.118 29.289 1.00 60.50 91 GLU A O 1
ATOM 747 N N . SER A 1 92 ? -11.389 -5.146 29.077 1.00 53.50 92 SER A N 1
ATOM 748 C CA . SER A 1 92 ? -11.818 -5.343 27.692 1.00 53.50 92 SER A CA 1
ATOM 749 C C . SER A 1 92 ? -10.580 -5.239 26.803 1.00 53.50 92 SER A C 1
ATOM 751 O O . SER A 1 92 ? -10.291 -4.184 26.229 1.00 53.50 92 SER A O 1
ATOM 753 N N . GLU A 1 93 ? -9.789 -6.302 26.737 1.00 51.53 93 GLU A N 1
ATOM 754 C CA . GLU A 1 93 ? -8.749 -6.403 25.739 1.00 51.53 93 GLU A CA 1
ATOM 755 C C . GLU A 1 93 ? -9.437 -6.606 24.394 1.00 51.53 93 GLU A C 1
ATOM 757 O O . GLU A 1 93 ? -10.161 -7.571 24.173 1.00 51.53 93 GLU A O 1
ATOM 762 N N . ASP A 1 94 ? -9.256 -5.621 23.517 1.00 63.25 94 ASP A N 1
ATOM 763 C CA . ASP A 1 94 ? -9.468 -5.800 22.089 1.00 63.25 94 ASP A CA 1
ATOM 764 C C . ASP A 1 94 ? -8.734 -7.085 21.672 1.00 63.25 94 ASP A C 1
ATOM 766 O O . ASP A 1 94 ? -7.611 -7.301 22.134 1.00 63.25 94 ASP A O 1
ATOM 770 N N . ILE A 1 95 ? -9.325 -7.933 20.826 1.00 67.00 95 ILE A N 1
ATOM 771 C CA . ILE A 1 95 ? -8.704 -9.198 20.381 1.00 67.00 95 ILE A CA 1
ATOM 772 C C . ILE A 1 95 ? -7.284 -8.971 19.824 1.00 67.00 95 ILE A C 1
ATOM 774 O O . ILE A 1 95 ? -6.412 -9.837 19.866 1.00 67.00 95 ILE A O 1
ATOM 778 N N . PHE A 1 96 ? -7.014 -7.748 19.368 1.00 67.19 96 PHE A N 1
ATOM 779 C CA . PHE A 1 96 ? -5.720 -7.290 18.876 1.00 67.19 96 PHE A CA 1
ATOM 780 C C . PHE A 1 96 ? -4.665 -6.971 19.945 1.00 67.19 96 PHE A C 1
ATOM 782 O O . PHE A 1 96 ? -3.485 -6.857 19.612 1.00 67.19 96 PHE A O 1
ATOM 789 N N . LYS A 1 97 ? -5.050 -6.839 21.219 1.00 66.06 97 LYS A N 1
ATOM 790 C CA . LYS A 1 97 ? -4.121 -6.699 22.356 1.00 66.06 97 LYS A CA 1
ATOM 791 C C . LYS A 1 97 ? -3.551 -8.041 22.815 1.00 66.06 97 LYS A C 1
ATOM 793 O O . LYS A 1 97 ? -2.543 -8.067 23.519 1.00 66.06 97 LYS A O 1
ATOM 798 N N . LEU A 1 98 ? -4.165 -9.148 22.406 1.00 61.00 98 LEU A N 1
ATOM 799 C CA . LEU A 1 98 ? -3.703 -10.487 22.742 1.00 61.00 98 LEU A CA 1
ATOM 800 C C . LEU A 1 98 ? -2.495 -10.896 21.898 1.00 61.00 98 LEU A C 1
ATOM 802 O O . LEU A 1 98 ? -2.111 -10.233 20.932 1.00 61.00 98 LEU A O 1
ATOM 806 N N . ASN A 1 99 ? -1.859 -12.007 22.284 1.00 60.72 99 ASN A N 1
ATOM 807 C CA . ASN A 1 99 ? -0.701 -12.525 21.563 1.00 60.72 99 ASN A CA 1
ATOM 808 C C . ASN A 1 99 ? -1.070 -12.692 20.073 1.00 60.72 99 ASN A C 1
ATOM 810 O O . ASN A 1 99 ? -2.004 -13.444 19.782 1.00 60.72 99 ASN A O 1
ATOM 814 N N . PRO A 1 100 ? -0.335 -12.074 19.126 1.00 56.97 100 PRO A N 1
ATOM 815 C CA . PRO A 1 100 ? -0.622 -12.168 17.693 1.00 56.97 100 PRO A CA 1
ATOM 816 C C . PRO A 1 100 ? -0.765 -13.605 17.169 1.00 56.97 100 PRO A C 1
ATOM 818 O O . PRO A 1 100 ? -1.419 -13.832 16.152 1.00 56.97 100 PRO A O 1
ATOM 821 N N . LEU A 1 101 ? -0.158 -14.578 17.858 1.00 59.38 101 LEU A N 1
ATOM 822 C CA . LEU A 1 101 ? -0.193 -16.003 17.524 1.00 59.38 101 LEU A CA 1
ATOM 823 C C . LEU A 1 101 ? -1.373 -16.768 18.147 1.00 59.38 101 LEU A C 1
ATOM 825 O O . LEU A 1 101 ? -1.624 -17.897 17.740 1.00 59.38 101 LEU A O 1
ATOM 829 N N . SER A 1 102 ? -2.104 -16.185 19.105 1.00 63.91 102 SER A N 1
ATOM 830 C CA . SER A 1 102 ? -3.240 -16.844 19.782 1.00 63.91 102 SER A CA 1
ATOM 831 C C . SER A 1 102 ? -4.493 -16.994 18.901 1.00 63.91 102 SER A C 1
ATOM 833 O O . SER A 1 102 ? -5.420 -17.719 19.253 1.00 63.91 102 SER A O 1
ATOM 835 N N . GLY A 1 103 ? -4.478 -16.419 17.692 1.00 62.88 103 GLY A N 1
ATOM 836 C CA . GLY A 1 103 ? -5.534 -16.608 16.697 1.00 62.88 103 GLY A CA 1
ATOM 837 C C . GLY A 1 103 ? -6.860 -15.969 17.111 1.00 62.88 103 GLY A C 1
ATOM 838 O O . GLY A 1 103 ? -6.864 -14.919 17.741 1.00 62.88 103 GLY A O 1
ATOM 839 N N . TRP A 1 104 ? -7.958 -16.606 16.702 1.00 65.62 104 TRP A N 1
ATOM 840 C CA . TRP A 1 104 ? -9.334 -16.370 17.171 1.00 65.62 104 TRP A CA 1
ATOM 841 C C . TRP A 1 104 ? -9.816 -17.496 18.101 1.00 65.62 104 TRP A C 1
ATOM 843 O O . TRP A 1 104 ? -10.973 -17.538 18.508 1.00 65.62 104 TRP A O 1
ATOM 853 N N . ALA A 1 105 ? -8.924 -18.440 18.421 1.00 61.75 105 ALA A N 1
ATOM 854 C CA . ALA A 1 105 ? -9.209 -19.631 19.213 1.00 61.75 105 ALA A CA 1
ATOM 855 C C . ALA A 1 105 ? -9.201 -19.337 20.722 1.00 61.75 105 ALA A C 1
ATOM 857 O O . ALA A 1 105 ? -8.748 -20.159 21.519 1.00 61.75 105 ALA A O 1
ATOM 858 N N . GLU A 1 106 ? -9.677 -18.157 21.113 1.00 63.88 106 GLU A N 1
ATOM 859 C CA . GLU A 1 106 ? -9.852 -17.817 22.515 1.00 63.88 106 GLU A CA 1
ATOM 860 C C . GLU A 1 106 ? -10.891 -18.715 23.175 1.00 63.88 106 GLU A C 1
ATOM 862 O O . GLU A 1 106 ? -11.885 -19.147 22.574 1.00 63.88 106 GLU A O 1
ATOM 867 N N . PHE A 1 107 ? -10.639 -18.985 24.451 1.00 70.06 107 PHE A N 1
ATOM 868 C CA . PHE A 1 107 ? -11.572 -19.681 25.304 1.00 70.06 107 PHE A CA 1
ATOM 869 C C . PHE A 1 107 ? -12.875 -18.873 25.400 1.00 70.06 107 PHE A C 1
ATOM 871 O O . PHE A 1 107 ? -12.871 -17.707 25.786 1.00 70.06 107 PHE A O 1
ATOM 878 N N . SER A 1 108 ? -14.001 -19.490 25.037 1.00 84.19 108 SER A N 1
ATOM 879 C CA . SER A 1 108 ? -15.321 -18.880 25.197 1.00 84.19 108 SER A CA 1
ATOM 880 C C . SER A 1 108 ? -15.977 -19.429 26.462 1.00 84.19 108 SER A C 1
ATOM 882 O O . SER A 1 108 ? -16.197 -20.644 26.522 1.00 84.19 108 SER A O 1
ATOM 884 N N . PRO A 1 109 ? -16.352 -18.575 27.435 1.00 86.50 109 PRO A N 1
ATOM 885 C CA . PRO A 1 109 ? -17.094 -19.003 28.617 1.00 86.50 109 PRO A CA 1
ATOM 886 C C . PRO A 1 109 ? -18.382 -19.741 28.255 1.00 86.50 109 PRO A C 1
ATOM 888 O O . PRO A 1 109 ? -18.708 -20.738 28.893 1.00 86.50 109 PRO A O 1
ATOM 891 N N . PHE A 1 110 ? -19.075 -19.310 27.198 1.00 92.62 110 PHE A N 1
ATOM 892 C CA . PHE A 1 110 ? -20.287 -19.967 26.722 1.00 92.62 110 PHE A CA 1
ATOM 893 C C . PHE A 1 110 ? -20.122 -20.590 25.340 1.00 92.62 110 PHE A C 1
ATOM 895 O O . PHE A 1 110 ? -19.545 -19.994 24.428 1.00 92.62 110 PHE A O 1
ATOM 902 N N . SER A 1 111 ? -20.701 -21.767 25.132 1.00 92.38 111 SER A N 1
ATOM 903 C CA . SER A 1 111 ? -20.814 -22.362 23.801 1.00 92.38 111 SER A CA 1
ATOM 904 C C . SER A 1 111 ? -21.881 -21.680 22.938 1.00 92.38 111 SER A C 1
ATOM 906 O O . SER A 1 111 ? -21.662 -21.500 21.739 1.00 92.38 111 SER A O 1
ATOM 908 N N . ILE A 1 112 ? -23.000 -21.262 23.536 1.00 93.38 112 ILE A N 1
ATOM 909 C CA . ILE A 1 112 ? -24.141 -20.585 22.892 1.00 93.38 112 ILE A CA 1
ATOM 910 C C . ILE A 1 112 ? -24.710 -19.496 23.813 1.00 93.38 112 ILE A C 1
ATOM 912 O O . ILE A 1 112 ? -24.319 -19.402 24.973 1.00 93.38 112 ILE A O 1
ATOM 916 N N . LEU A 1 113 ? -25.669 -18.696 23.338 1.00 94.38 113 LEU A N 1
ATOM 917 C CA . LEU A 1 113 ? -26.353 -17.716 24.186 1.00 94.38 113 LEU A CA 1
ATOM 918 C C . LEU A 1 113 ? -27.125 -18.413 25.341 1.00 94.38 113 LEU A C 1
ATOM 920 O O . LEU A 1 113 ? -27.967 -19.275 25.067 1.00 94.38 113 LEU A O 1
ATOM 924 N N . PRO A 1 114 ? -26.883 -18.056 26.621 1.00 94.00 114 PRO A N 1
ATOM 925 C CA . PRO A 1 114 ? -27.632 -18.598 27.758 1.00 94.00 114 PRO A CA 1
ATOM 926 C C . PRO A 1 114 ? -29.127 -18.259 27.708 1.00 94.00 114 PRO A C 1
ATOM 928 O O . PRO A 1 114 ? -29.499 -17.125 27.413 1.00 94.00 114 PRO A O 1
ATOM 931 N N . ARG A 1 115 ? -29.999 -19.211 28.069 1.00 90.88 115 ARG A N 1
ATOM 932 C CA . ARG A 1 115 ? -31.462 -19.049 27.944 1.00 90.88 115 ARG A CA 1
ATOM 933 C C . ARG A 1 115 ? -32.060 -17.998 28.868 1.00 90.88 115 ARG A C 1
ATOM 935 O O . ARG A 1 115 ? -33.052 -17.380 28.492 1.00 90.88 115 ARG A O 1
ATOM 942 N N . TRP A 1 116 ? -31.472 -17.784 30.044 1.00 90.62 116 TRP A N 1
ATOM 943 C CA . TRP A 1 116 ? -31.913 -16.740 30.974 1.00 90.62 116 TRP A CA 1
ATOM 944 C C . TRP A 1 116 ? -31.667 -15.321 30.439 1.00 90.62 116 TRP A C 1
ATOM 946 O O . TRP A 1 116 ? -32.285 -14.378 30.928 1.00 90.62 116 TRP A O 1
ATOM 956 N N . ILE A 1 117 ? -30.813 -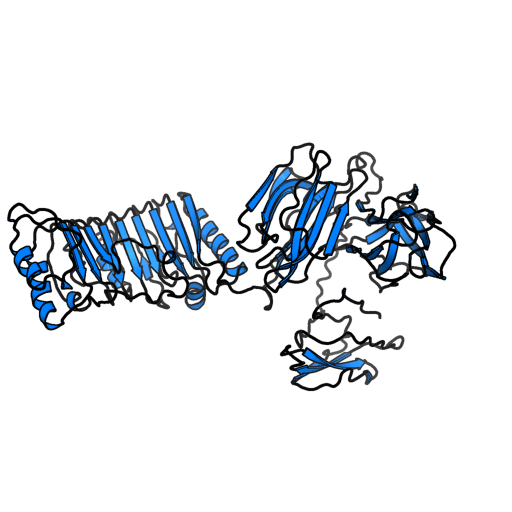15.149 29.422 1.00 93.00 117 ILE A N 1
ATOM 957 C CA . ILE A 1 117 ? -30.681 -13.883 28.696 1.00 93.00 117 ILE A CA 1
ATOM 958 C C . ILE A 1 117 ? -31.800 -13.822 27.660 1.00 93.00 117 ILE A C 1
ATOM 960 O O . ILE A 1 117 ? -31.652 -14.264 26.526 1.00 93.00 117 ILE A O 1
ATOM 964 N N . ASN A 1 118 ? -32.950 -13.305 28.083 1.00 91.75 118 ASN A N 1
ATOM 965 C CA . ASN A 1 118 ? -34.152 -13.196 27.264 1.00 91.75 118 ASN A CA 1
ATOM 966 C C . ASN A 1 118 ? -34.989 -11.966 27.658 1.00 91.75 118 ASN A C 1
ATOM 968 O O . ASN A 1 118 ? -34.624 -11.206 28.556 1.00 91.75 118 ASN A O 1
ATOM 972 N N . SER A 1 119 ? -36.145 -11.793 27.015 1.00 89.62 119 SER A N 1
ATOM 973 C CA . SER A 1 119 ? -37.066 -10.658 27.178 1.00 89.62 119 SER A CA 1
ATOM 974 C C . SER A 1 119 ? -37.588 -10.424 28.608 1.00 89.62 119 SER A C 1
ATOM 976 O O . SER A 1 119 ? -38.133 -9.354 28.879 1.00 89.62 119 SER A O 1
ATOM 978 N N . SER A 1 120 ? -37.386 -11.354 29.552 1.00 89.75 120 SER A N 1
ATOM 979 C CA . SER A 1 120 ? -37.674 -11.134 30.981 1.00 89.75 120 SER A CA 1
ATOM 980 C C . SER A 1 120 ? -36.734 -10.122 31.660 1.00 89.75 120 SER A C 1
ATOM 982 O O . SER A 1 120 ? -37.093 -9.557 32.701 1.00 89.75 120 SER A O 1
ATOM 984 N N . LEU A 1 121 ? -35.556 -9.860 31.078 1.00 92.44 121 LEU A N 1
ATOM 985 C CA . LEU A 1 121 ? -34.582 -8.866 31.541 1.00 92.44 121 LEU A CA 1
ATOM 986 C C . LEU A 1 121 ? -34.975 -7.457 31.066 1.00 92.44 121 LEU A C 1
ATOM 988 O O . LEU A 1 121 ? -34.309 -6.833 30.241 1.00 92.44 121 LEU A O 1
ATOM 992 N N . THR A 1 122 ? -36.089 -6.947 31.589 1.00 92.50 122 THR A N 1
ATOM 993 C CA . THR A 1 122 ? -36.741 -5.721 31.097 1.00 92.50 122 THR A CA 1
ATOM 994 C C . THR A 1 122 ? -35.924 -4.443 31.279 1.00 92.50 122 THR A C 1
ATOM 996 O O . THR A 1 122 ? -36.170 -3.476 30.566 1.00 92.50 122 THR A O 1
ATOM 999 N N . ASN A 1 123 ? -34.973 -4.426 32.218 1.00 95.38 123 ASN A N 1
ATOM 1000 C CA . ASN A 1 123 ? -34.125 -3.267 32.518 1.00 95.38 123 ASN A CA 1
ATOM 1001 C C . ASN A 1 123 ? -32.715 -3.366 31.915 1.00 95.38 123 ASN A C 1
ATOM 1003 O O . ASN A 1 123 ? -31.927 -2.430 32.069 1.00 95.38 123 ASN A O 1
ATOM 1007 N N . LEU A 1 124 ? -32.385 -4.470 31.231 1.00 96.81 124 LEU A N 1
ATOM 1008 C CA . LEU A 1 124 ? -31.038 -4.703 30.724 1.00 96.81 124 LEU A CA 1
ATOM 1009 C C . LEU A 1 124 ? -30.734 -3.740 29.573 1.00 96.81 124 LEU A C 1
ATOM 1011 O O . LEU A 1 124 ? -31.250 -3.880 28.468 1.00 96.81 124 LEU A O 1
ATOM 1015 N N . SER A 1 125 ? -29.871 -2.767 29.854 1.00 97.06 125 SER A N 1
ATOM 1016 C CA . SER A 1 125 ? -29.484 -1.699 28.929 1.00 97.06 125 SER A CA 1
ATOM 1017 C C . SER A 1 125 ? -28.119 -1.916 28.286 1.00 97.06 125 SER A C 1
ATOM 1019 O O . SER A 1 125 ? -27.860 -1.396 27.198 1.00 97.06 125 SER A O 1
ATOM 1021 N N . TYR A 1 126 ? -27.260 -2.700 28.937 1.00 97.69 126 TYR A N 1
ATOM 1022 C CA . TYR A 1 126 ? -25.919 -3.031 28.477 1.00 97.69 126 TYR A CA 1
ATOM 1023 C C . TYR A 1 126 ? -25.682 -4.533 28.601 1.00 97.69 126 TYR A C 1
ATOM 1025 O O . TYR A 1 126 ? -25.829 -5.097 29.689 1.00 97.69 126 TYR A O 1
ATOM 1033 N N . LEU A 1 127 ? -25.260 -5.156 27.506 1.00 97.00 127 LEU A N 1
ATOM 1034 C CA . LEU A 1 127 ? -24.845 -6.552 27.476 1.00 97.00 127 LEU A CA 1
ATOM 1035 C C . LEU A 1 127 ? -23.477 -6.671 26.808 1.00 97.00 127 LEU A C 1
ATOM 1037 O O . LEU A 1 127 ? -23.302 -6.212 25.683 1.00 97.00 127 LEU A O 1
ATOM 1041 N N . SER A 1 128 ? -22.535 -7.318 27.487 1.00 95.19 128 SER A N 1
ATOM 1042 C CA . SER A 1 128 ? -21.270 -7.778 26.921 1.00 95.19 128 SER A CA 1
ATOM 1043 C C . SER A 1 128 ? -21.137 -9.279 27.139 1.00 95.19 128 SER A C 1
ATOM 1045 O O . SER A 1 128 ? -21.220 -9.740 28.278 1.00 95.19 128 SER A O 1
ATOM 1047 N N . ILE A 1 129 ? -20.992 -10.051 26.064 1.00 94.06 129 ILE A N 1
ATOM 1048 C CA . ILE A 1 129 ? -20.933 -11.512 26.140 1.00 94.06 129 ILE A CA 1
ATOM 1049 C C . ILE A 1 129 ? -20.070 -12.110 25.029 1.00 94.06 129 ILE A C 1
ATOM 1051 O O . ILE A 1 129 ? -20.038 -11.616 23.899 1.00 94.06 129 ILE A O 1
ATOM 1055 N N . ILE A 1 130 ? -19.399 -13.210 25.364 1.00 91.50 130 ILE A N 1
ATOM 1056 C CA . ILE A 1 130 ? -18.606 -14.025 24.446 1.00 91.50 130 ILE A CA 1
ATOM 1057 C C . ILE A 1 130 ? -19.294 -15.384 24.294 1.00 91.50 130 ILE A C 1
ATOM 1059 O O . ILE A 1 130 ? -19.605 -16.039 25.292 1.00 91.50 130 ILE A O 1
ATOM 1063 N N . VAL A 1 131 ? -19.545 -15.794 23.051 1.00 92.50 131 VAL A N 1
ATOM 1064 C CA . VAL A 1 131 ? -20.131 -17.097 22.712 1.00 92.50 131 VAL A CA 1
ATOM 1065 C C . VAL A 1 131 ? -19.282 -17.810 21.666 1.00 92.50 131 VAL A C 1
ATOM 1067 O O . VAL A 1 131 ? -18.683 -17.191 20.791 1.00 92.50 131 VAL A O 1
ATOM 1070 N N . LYS A 1 132 ? -19.249 -19.142 21.698 1.00 90.88 132 LYS A N 1
ATOM 1071 C CA . LYS A 1 132 ? -18.533 -19.908 20.672 1.00 90.88 132 LYS A CA 1
ATOM 1072 C C . LYS A 1 132 ? -19.283 -19.900 19.346 1.00 90.88 132 LYS A C 1
ATOM 1074 O O . LYS A 1 132 ? -18.672 -19.767 18.293 1.00 90.88 132 LYS A O 1
ATOM 1079 N N . ILE A 1 133 ? -20.601 -20.075 19.394 1.00 91.12 133 ILE A N 1
ATOM 1080 C CA . ILE A 1 133 ? -21.467 -20.163 18.220 1.00 91.12 133 ILE A CA 1
ATOM 1081 C C . ILE A 1 133 ? -22.652 -19.221 18.418 1.00 91.12 133 ILE A C 1
ATOM 1083 O O . ILE A 1 133 ? -23.316 -19.262 19.452 1.00 91.12 133 ILE A O 1
ATOM 1087 N N . LEU A 1 134 ? -22.940 -18.418 17.393 1.00 92.69 134 LEU A N 1
ATOM 1088 C CA . LEU A 1 134 ? -24.111 -17.550 17.328 1.00 92.69 134 LEU A CA 1
ATOM 1089 C C . LEU A 1 134 ? -25.060 -18.037 16.228 1.00 92.69 134 LEU A C 1
ATOM 1091 O O . LEU A 1 134 ? -24.644 -18.233 15.087 1.00 92.69 134 LEU A O 1
ATOM 1095 N N . GLN A 1 135 ? -26.334 -18.236 16.561 1.00 92.38 135 GLN A N 1
ATOM 1096 C CA . GLN A 1 135 ? -27.371 -18.689 15.631 1.00 92.38 135 GLN A CA 1
ATOM 1097 C C . GLN A 1 135 ? -28.406 -17.591 15.359 1.00 92.38 135 GLN A C 1
ATOM 1099 O O . GLN A 1 135 ? -28.596 -16.664 16.143 1.00 92.38 135 GLN A O 1
ATOM 1104 N N . GLN A 1 136 ? -29.168 -17.741 14.271 1.00 91.31 136 GLN A N 1
ATOM 1105 C CA . GLN A 1 136 ? -30.214 -16.785 13.882 1.00 91.31 136 GLN A CA 1
ATOM 1106 C C . GLN A 1 136 ? -31.269 -16.557 14.979 1.00 91.31 136 GLN A C 1
ATOM 1108 O O . GLN A 1 136 ? -31.774 -15.447 15.140 1.00 91.31 136 GLN A O 1
ATOM 1113 N N . LYS A 1 137 ? -31.597 -17.604 15.745 1.00 90.50 137 LYS A N 1
ATOM 1114 C CA . LYS A 1 137 ? -32.551 -17.529 16.861 1.00 90.50 137 LYS A CA 1
ATOM 1115 C C . LYS A 1 137 ? -32.029 -16.663 18.015 1.00 90.50 137 LYS A C 1
ATOM 1117 O O . LYS A 1 137 ? -32.818 -15.977 18.653 1.00 90.50 137 LYS A O 1
ATOM 1122 N N . ASP A 1 138 ? -30.715 -16.663 18.246 1.00 92.50 138 ASP A N 1
ATOM 1123 C CA . ASP A 1 138 ? -30.083 -15.951 19.359 1.00 92.50 138 ASP A CA 1
ATOM 1124 C C . ASP A 1 138 ? -30.153 -14.438 19.114 1.00 92.50 138 ASP A C 1
ATOM 1126 O O . ASP A 1 138 ? -30.459 -13.670 20.022 1.00 92.50 138 ASP A O 1
ATOM 1130 N N . LEU A 1 139 ? -29.991 -14.009 17.855 1.00 92.06 139 LEU A N 1
ATOM 1131 C CA . LEU A 1 139 ? -30.227 -12.620 17.446 1.00 92.06 139 LEU A CA 1
ATOM 1132 C C . LEU A 1 139 ? -31.683 -12.184 17.649 1.00 92.06 139 LEU A C 1
ATOM 1134 O O . LEU A 1 139 ? -31.920 -11.026 17.980 1.00 92.06 139 LEU A O 1
ATOM 1138 N N . GLY A 1 140 ? -32.647 -13.093 17.469 1.00 89.88 140 GLY A N 1
ATOM 1139 C CA . GLY A 1 140 ? -34.055 -12.829 17.777 1.00 89.88 140 GLY A CA 1
ATOM 1140 C C . GLY A 1 140 ? -34.263 -12.567 19.268 1.00 89.88 140 GLY A C 1
ATOM 1141 O O . GLY A 1 140 ? -34.817 -11.539 19.638 1.00 89.88 140 GLY A O 1
ATOM 1142 N N . VAL A 1 141 ? -33.716 -13.440 20.121 1.00 91.50 141 VAL A N 1
ATOM 1143 C CA . VAL A 1 141 ? -33.791 -13.300 21.585 1.00 91.50 141 VAL A CA 1
ATOM 1144 C C . VAL A 1 141 ? -33.157 -11.990 22.064 1.00 91.50 141 VAL A C 1
ATOM 1146 O O . VAL A 1 141 ? -33.742 -11.290 22.888 1.00 91.50 141 VAL A O 1
ATOM 1149 N N . LEU A 1 142 ? -31.986 -11.629 21.531 1.00 94.06 142 LEU A N 1
ATOM 1150 C CA . LEU A 1 142 ? -31.333 -10.354 21.843 1.00 94.06 142 LEU A CA 1
ATOM 1151 C C . LEU A 1 142 ? -32.125 -9.152 21.313 1.00 94.06 142 LEU A C 1
ATOM 1153 O O . LEU A 1 142 ? -32.164 -8.106 21.958 1.00 94.06 142 LEU A O 1
ATOM 1157 N N . GLY A 1 143 ? -32.766 -9.303 20.153 1.00 91.81 143 GLY A N 1
ATOM 1158 C CA . GLY A 1 143 ? -33.619 -8.286 19.550 1.00 91.81 143 GLY A CA 1
ATOM 1159 C C . GLY A 1 143 ? -34.893 -8.005 20.349 1.00 91.81 143 GLY A C 1
ATOM 1160 O O . GLY A 1 143 ? -35.374 -6.874 20.320 1.00 91.81 143 GLY A O 1
ATOM 1161 N N . ASP A 1 144 ? -35.398 -8.989 21.091 1.00 91.06 144 ASP A N 1
ATOM 1162 C CA . ASP A 1 144 ? -36.595 -8.866 21.931 1.00 91.06 144 ASP A CA 1
ATOM 1163 C C . ASP A 1 144 ? -36.327 -8.188 23.290 1.00 91.06 144 ASP A C 1
ATOM 1165 O O . ASP A 1 144 ? -37.265 -7.935 24.050 1.00 91.06 144 ASP A O 1
ATOM 1169 N N . LEU A 1 145 ? -35.066 -7.879 23.623 1.00 92.38 145 LEU A N 1
ATOM 1170 C CA . LEU A 1 145 ? -34.718 -7.165 24.853 1.00 92.38 145 LEU A CA 1
ATOM 1171 C C . LEU A 1 145 ? -35.183 -5.697 24.770 1.00 92.38 145 LEU A C 1
ATOM 1173 O O . LEU A 1 145 ? -34.651 -4.923 23.969 1.00 92.38 145 LEU A O 1
ATOM 1177 N N . PRO A 1 146 ? -36.140 -5.266 25.614 1.00 90.75 146 PRO A N 1
ATOM 1178 C CA . PRO A 1 146 ? -36.849 -4.002 25.403 1.00 90.75 146 PRO A CA 1
ATOM 1179 C C . PRO A 1 146 ? -36.004 -2.760 25.721 1.00 90.75 146 PRO A C 1
ATOM 1181 O O . PRO A 1 146 ? -36.214 -1.703 25.127 1.00 90.75 146 PRO A O 1
ATOM 1184 N N . ALA A 1 147 ? -35.052 -2.873 26.651 1.00 94.31 147 ALA A N 1
ATOM 1185 C CA . ALA A 1 147 ? -34.231 -1.758 27.126 1.00 94.31 147 ALA A CA 1
ATOM 1186 C C . ALA A 1 147 ? -32.790 -1.769 26.589 1.00 94.31 147 ALA A C 1
ATOM 1188 O O . ALA A 1 147 ? -32.020 -0.880 26.950 1.00 94.31 147 ALA A O 1
ATOM 1189 N N . LEU A 1 148 ? -32.414 -2.735 25.739 1.00 96.25 148 LEU A N 1
ATOM 1190 C CA . LEU A 1 148 ? -31.025 -2.915 25.312 1.00 96.25 148 LEU A CA 1
ATOM 1191 C C . LEU A 1 148 ? -30.559 -1.742 24.438 1.00 96.25 148 LEU A C 1
ATOM 1193 O O . LEU A 1 148 ? -30.992 -1.591 23.297 1.00 96.25 148 LEU A O 1
ATOM 1197 N N . CYS A 1 149 ? -29.649 -0.931 24.978 1.00 97.12 149 CYS A N 1
ATOM 1198 C CA . CYS A 1 149 ? -29.097 0.260 24.331 1.00 97.12 149 CYS A CA 1
ATOM 1199 C C . CYS A 1 149 ? -27.677 0.035 23.797 1.00 97.12 149 CYS A C 1
ATOM 1201 O O . CYS A 1 149 ? -27.276 0.681 22.829 1.00 97.12 149 CYS A O 1
ATOM 1203 N N . SER A 1 150 ? -26.913 -0.868 24.414 1.00 97.94 150 SER A N 1
ATOM 1204 C CA . SER A 1 150 ? -25.528 -1.161 24.045 1.00 97.94 150 SER A CA 1
ATOM 1205 C C . SER A 1 150 ? -25.259 -2.661 24.089 1.00 97.94 150 SER A C 1
ATOM 1207 O O . SER A 1 150 ? -25.505 -3.302 25.111 1.00 97.94 150 SER A O 1
ATOM 1209 N N . LEU A 1 151 ? -24.712 -3.204 23.004 1.00 97.38 151 LEU A N 1
ATOM 1210 C CA . LEU A 1 151 ? -24.389 -4.623 22.867 1.00 97.38 151 LEU A CA 1
ATOM 1211 C C . LEU A 1 151 ? -22.936 -4.801 22.424 1.00 97.38 151 LEU A C 1
ATOM 1213 O O . LEU A 1 151 ? -22.544 -4.275 21.387 1.00 97.38 151 LEU A O 1
ATOM 1217 N N . TYR A 1 152 ? -22.169 -5.565 23.194 1.00 95.06 152 TYR A N 1
ATOM 1218 C CA . TYR A 1 152 ? -20.845 -6.073 22.847 1.00 95.06 152 TYR A CA 1
ATOM 1219 C C . TYR A 1 152 ? -20.950 -7.592 22.714 1.00 95.06 152 TYR A C 1
ATOM 1221 O O . TYR A 1 152 ? -21.195 -8.293 23.694 1.00 95.06 152 TYR A O 1
ATOM 1229 N N . LEU A 1 153 ? -20.825 -8.103 21.495 1.00 94.31 153 LEU A N 1
ATOM 1230 C CA . LEU A 1 153 ? -21.016 -9.517 21.199 1.00 94.31 153 LEU A CA 1
ATOM 1231 C C . LEU A 1 153 ? -19.788 -10.059 20.477 1.00 94.31 153 LEU A C 1
ATOM 1233 O O . LEU A 1 153 ? -19.513 -9.677 19.341 1.00 94.31 153 LEU A O 1
ATOM 1237 N N . SER A 1 154 ? -19.070 -10.962 21.139 1.00 91.44 154 SER A N 1
ATOM 1238 C CA . SER A 1 154 ? -17.918 -11.650 20.561 1.00 91.44 154 SER A CA 1
ATOM 1239 C C . SER A 1 154 ? -18.266 -13.099 20.245 1.00 91.44 154 SER A C 1
ATOM 1241 O O . SER A 1 154 ? -18.864 -13.801 21.064 1.00 91.44 154 SER A O 1
ATOM 1243 N N . VAL A 1 155 ? -17.890 -13.540 19.051 1.00 90.56 155 VAL A N 1
ATOM 1244 C CA . VAL A 1 155 ? -18.027 -14.911 18.573 1.00 90.56 155 VAL A CA 1
ATOM 1245 C C . VAL A 1 155 ? -16.629 -15.471 18.349 1.00 90.56 155 VAL A C 1
ATOM 1247 O O . VAL A 1 155 ? -15.808 -14.803 17.731 1.00 90.56 155 VAL A O 1
ATOM 1250 N N . THR A 1 156 ? -16.337 -16.683 18.823 1.00 87.38 156 THR A N 1
ATOM 1251 C CA . THR A 1 156 ? -15.016 -17.315 18.601 1.00 87.38 156 THR A CA 1
ATOM 1252 C C . THR A 1 156 ? -15.021 -18.377 17.498 1.00 87.38 156 THR A C 1
ATOM 1254 O O . THR A 1 156 ? -13.976 -18.714 16.947 1.00 87.38 156 THR A O 1
ATOM 1257 N N . GLY A 1 157 ? -16.191 -18.904 17.126 1.00 84.31 157 GLY A N 1
ATOM 1258 C CA . GLY A 1 157 ? -16.357 -19.890 16.058 1.00 84.31 157 GLY A CA 1
ATOM 1259 C C . GLY A 1 157 ? -16.930 -19.297 14.770 1.00 84.31 157 GLY A C 1
ATOM 1260 O O . GLY A 1 157 ? -17.924 -18.577 14.791 1.00 84.31 157 GLY A O 1
ATOM 1261 N N . ALA A 1 158 ? -16.345 -19.654 13.626 1.00 73.44 158 ALA A N 1
ATOM 1262 C CA . ALA A 1 158 ? -16.863 -19.269 12.315 1.00 73.44 158 ALA A CA 1
ATOM 1263 C C . ALA A 1 158 ? -17.964 -20.230 11.826 1.00 73.44 158 ALA A C 1
ATOM 1265 O O . ALA A 1 158 ? -17.841 -21.451 11.950 1.00 73.44 158 ALA A O 1
ATOM 1266 N N . LEU A 1 159 ? -19.012 -19.683 11.204 1.00 75.25 159 LEU A N 1
ATOM 1267 C CA . LEU A 1 159 ? -20.023 -20.439 10.460 1.00 75.25 159 LEU A CA 1
ATOM 1268 C C . LEU A 1 159 ? -20.000 -20.026 8.984 1.00 75.25 159 LEU A C 1
ATOM 1270 O O . LEU A 1 159 ? -19.728 -18.877 8.654 1.00 75.25 159 LEU A O 1
ATOM 1274 N N . LYS A 1 160 ? -20.338 -20.962 8.089 1.00 79.81 160 LYS A N 1
ATOM 1275 C CA . LYS A 1 160 ? -20.495 -20.682 6.648 1.00 79.81 160 LYS A CA 1
ATOM 1276 C C . LYS A 1 160 ? -21.705 -19.802 6.337 1.00 79.81 160 LYS A C 1
ATOM 1278 O O . LYS A 1 160 ? -21.727 -19.113 5.323 1.00 79.81 160 LYS A O 1
ATOM 1283 N N . GLU A 1 161 ? -22.731 -19.879 7.173 1.00 85.62 161 GLU A N 1
ATOM 1284 C CA . GLU A 1 161 ? -23.992 -19.178 6.969 1.00 85.62 161 GLU A CA 1
ATOM 1285 C C . GLU A 1 161 ? -23.904 -17.743 7.483 1.00 85.62 161 GLU A C 1
ATOM 1287 O O . GLU A 1 161 ? -23.373 -17.492 8.566 1.00 85.62 161 GLU A O 1
ATOM 1292 N N . ARG A 1 162 ? -24.470 -16.805 6.717 1.00 89.25 162 ARG A N 1
ATOM 1293 C CA . ARG A 1 162 ? -24.645 -15.429 7.177 1.00 89.25 162 ARG A CA 1
ATOM 1294 C C . ARG A 1 162 ? -25.928 -15.292 7.988 1.00 89.25 162 ARG A C 1
ATOM 1296 O O . ARG A 1 162 ? -26.982 -15.781 7.582 1.00 89.25 162 ARG A O 1
ATOM 1303 N N . LEU A 1 163 ? -25.844 -14.581 9.103 1.00 91.19 163 LEU A N 1
ATOM 1304 C CA . LEU A 1 163 ? -26.968 -14.262 9.970 1.00 91.19 163 LEU A CA 1
ATOM 1305 C C . LEU A 1 163 ? -27.592 -12.933 9.547 1.00 91.19 163 LEU A C 1
ATOM 1307 O O . LEU A 1 163 ? -26.897 -11.947 9.299 1.00 91.19 163 LEU A O 1
ATOM 1311 N N . MET A 1 164 ? -28.917 -12.901 9.479 1.00 90.69 164 MET A N 1
ATOM 1312 C CA . MET A 1 164 ? -29.661 -11.732 9.028 1.00 90.69 164 MET A CA 1
ATOM 1313 C C . MET A 1 164 ? -30.250 -10.972 10.209 1.00 90.69 164 MET A C 1
ATOM 1315 O O . MET A 1 164 ? -30.891 -11.551 11.083 1.00 90.69 164 MET A O 1
ATOM 1319 N N . ILE A 1 165 ? -30.112 -9.654 10.195 1.00 89.69 165 ILE A N 1
ATOM 1320 C CA . ILE A 1 165 ? -30.818 -8.761 11.111 1.00 89.69 165 ILE A CA 1
ATOM 1321 C C . ILE A 1 165 ? -31.888 -8.054 10.286 1.00 89.69 165 ILE A C 1
ATOM 1323 O O . ILE A 1 165 ? -31.574 -7.357 9.324 1.00 89.69 165 ILE A O 1
ATOM 1327 N N . ILE A 1 166 ? -33.158 -8.273 10.624 1.00 82.44 166 ILE A N 1
ATOM 1328 C CA . ILE A 1 166 ? -34.312 -7.786 9.859 1.00 82.44 166 ILE A CA 1
ATOM 1329 C C . ILE A 1 166 ? -35.150 -6.879 10.758 1.00 82.44 166 ILE A C 1
ATOM 1331 O O . ILE A 1 166 ? -35.382 -7.202 11.922 1.00 82.44 166 ILE A O 1
ATOM 1335 N N . GLY A 1 167 ? -35.651 -5.767 10.217 1.00 70.62 167 GLY A N 1
ATOM 1336 C CA . GLY A 1 167 ? -36.689 -4.996 10.890 1.00 70.62 167 GLY A CA 1
ATOM 1337 C C . GLY A 1 167 ? -38.018 -5.731 10.831 1.00 70.62 167 GLY A C 1
ATOM 1338 O O . GLY A 1 167 ? -38.642 -5.804 9.772 1.00 70.62 167 GLY A O 1
ATOM 1339 N N . HIS A 1 168 ? -38.484 -6.277 11.951 1.00 60.47 168 HIS A N 1
ATOM 1340 C CA . HIS A 1 168 ? -39.848 -6.783 12.023 1.00 60.47 168 HIS A CA 1
ATOM 1341 C C . HIS A 1 168 ? -40.831 -5.606 11.962 1.00 60.47 168 HIS A C 1
ATOM 1343 O O . HIS A 1 168 ? -41.086 -4.929 12.949 1.00 60.47 168 HIS A O 1
ATOM 1349 N N . SER A 1 169 ? -41.395 -5.372 10.778 1.00 43.59 169 SER A N 1
ATOM 1350 C CA . SER A 1 169 ? -42.665 -4.671 10.607 1.00 43.59 169 SER A CA 1
ATOM 1351 C C . SER A 1 169 ? -43.614 -5.615 9.875 1.00 43.59 169 SER A C 1
ATOM 1353 O O . SER A 1 169 ? -43.655 -5.672 8.647 1.00 43.59 169 SER A O 1
ATOM 1355 N N . ARG A 1 170 ? -44.332 -6.452 10.628 1.00 39.94 170 ARG A N 1
ATOM 1356 C CA . ARG A 1 170 ? -45.543 -7.124 10.136 1.00 39.94 170 ARG A CA 1
ATOM 1357 C C . ARG A 1 170 ? -46.696 -6.703 11.033 1.00 39.94 170 ARG A C 1
ATOM 1359 O O . ARG A 1 170 ? -46.518 -6.615 12.245 1.00 39.94 170 ARG A O 1
ATOM 1366 N N . GLY A 1 171 ? -47.822 -6.362 10.400 1.00 46.38 171 GLY A N 1
AT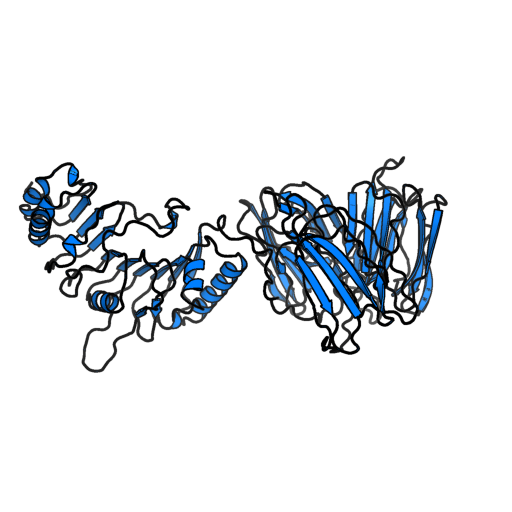OM 1367 C CA . GLY A 1 171 ? -48.957 -5.577 10.911 1.00 46.38 171 GLY A CA 1
ATOM 1368 C C . GLY A 1 171 ? -49.762 -6.161 12.076 1.00 46.38 171 GLY A C 1
ATOM 1369 O O . GLY A 1 171 ? -50.978 -6.015 12.107 1.00 46.38 171 GLY A O 1
ATOM 1370 N N . ASN A 1 172 ? -49.101 -6.795 13.038 1.00 45.19 172 ASN A N 1
ATOM 1371 C CA . ASN A 1 172 ? -49.695 -7.486 14.173 1.00 45.19 172 ASN A CA 1
ATOM 1372 C C . ASN A 1 172 ? -49.347 -6.798 15.510 1.00 45.19 172 ASN A C 1
ATOM 1374 O O . ASN A 1 172 ? -49.703 -7.314 16.563 1.00 45.19 172 ASN A O 1
ATOM 1378 N N . GLY A 1 173 ? -48.627 -5.667 15.495 1.00 46.19 173 GLY A N 1
ATOM 1379 C CA . GLY A 1 173 ? -48.228 -4.949 16.715 1.00 46.19 173 GLY A CA 1
ATOM 1380 C C . GLY A 1 173 ? -47.143 -5.643 17.552 1.00 46.19 173 GLY A C 1
ATOM 1381 O O . GLY A 1 173 ? -46.988 -5.319 18.725 1.00 46.19 173 GLY A O 1
ATOM 1382 N N . GLN A 1 174 ? -46.396 -6.591 16.975 1.00 49.75 174 GLN A N 1
ATOM 1383 C CA . GLN A 1 174 ? -45.241 -7.215 17.630 1.00 49.75 174 GLN A CA 1
ATOM 1384 C C . GLN A 1 174 ? -44.005 -6.308 17.585 1.00 49.75 174 GLN A C 1
ATOM 1386 O O . GLN A 1 174 ? -43.823 -5.537 16.643 1.00 49.75 174 GLN A O 1
ATOM 1391 N N . ALA A 1 175 ? -43.201 -6.388 18.648 1.00 53.69 175 ALA A N 1
ATOM 1392 C CA . ALA A 1 175 ? -42.061 -5.521 18.917 1.00 53.69 175 ALA A CA 1
ATOM 1393 C C . ALA A 1 175 ? -41.050 -5.491 17.757 1.00 53.69 175 ALA A C 1
ATOM 1395 O O . ALA A 1 175 ? -40.769 -6.501 17.112 1.00 53.69 175 ALA A O 1
ATOM 1396 N N . ILE A 1 176 ? -40.502 -4.302 17.503 1.00 67.50 176 ILE A N 1
ATOM 1397 C CA . ILE A 1 176 ? -39.423 -4.095 16.538 1.00 67.50 176 ILE A CA 1
ATOM 1398 C C . ILE A 1 176 ? -38.140 -4.627 17.183 1.00 67.50 176 ILE A C 1
ATOM 1400 O O . ILE A 1 176 ? -37.744 -4.128 18.235 1.00 67.50 176 ILE A O 1
ATOM 1404 N N . ALA A 1 177 ? -37.489 -5.612 16.560 1.00 82.56 177 ALA A N 1
ATOM 1405 C CA . ALA A 1 177 ? -36.223 -6.147 17.058 1.00 82.56 177 ALA A CA 1
ATOM 1406 C C . ALA A 1 177 ? -35.177 -5.031 17.241 1.00 82.56 177 ALA A C 1
ATOM 1408 O O . ALA A 1 177 ? -35.023 -4.165 16.375 1.00 82.56 177 ALA A O 1
ATOM 1409 N N . PHE A 1 178 ? -34.443 -5.075 18.356 1.00 91.19 178 PHE A N 1
ATOM 1410 C CA . PHE A 1 178 ? -33.424 -4.094 18.742 1.00 91.19 178 PHE A CA 1
ATOM 1411 C C . PHE A 1 178 ? -33.966 -2.656 18.827 1.00 91.19 178 PHE A C 1
ATOM 1413 O O . PHE A 1 178 ? -33.331 -1.706 18.366 1.00 91.19 178 PHE A O 1
ATOM 1420 N N . GLN A 1 179 ? -35.149 -2.484 19.428 1.00 88.06 179 GLN A N 1
ATOM 1421 C CA . GLN A 1 179 ? -35.877 -1.209 19.482 1.00 88.06 179 GLN A CA 1
ATOM 1422 C C . GLN A 1 179 ? -35.064 -0.031 20.048 1.00 88.06 179 GLN A C 1
ATOM 1424 O O . GLN A 1 179 ? -35.247 1.107 19.606 1.00 88.06 179 GLN A O 1
ATOM 1429 N N . CYS A 1 180 ? -34.199 -0.282 21.034 1.00 92.81 180 CYS A N 1
ATOM 1430 C CA . CYS A 1 180 ? -33.454 0.749 21.762 1.00 92.81 180 CYS A CA 1
ATOM 1431 C C . CYS A 1 180 ? -31.953 0.778 21.443 1.00 92.81 180 CYS A C 1
ATOM 1433 O O . CYS A 1 180 ? -31.256 1.659 21.947 1.00 92.81 180 CYS A O 1
ATOM 1435 N N . LEU A 1 181 ? -31.458 -0.133 20.598 1.00 96.06 181 LEU A N 1
ATOM 1436 C CA . LEU A 1 181 ? -30.023 -0.329 20.409 1.00 96.06 181 LEU A CA 1
ATOM 1437 C C . LEU A 1 181 ? -29.389 0.875 19.702 1.00 96.06 181 LEU A C 1
ATOM 1439 O O . LEU A 1 181 ? -29.748 1.200 18.572 1.00 96.06 181 LEU A O 1
ATOM 1443 N N . ALA A 1 182 ? -28.435 1.516 20.377 1.00 97.44 182 ALA A N 1
ATOM 1444 C CA . ALA A 1 182 ? -27.694 2.678 19.892 1.00 97.44 182 ALA A CA 1
ATOM 1445 C C . ALA A 1 182 ? -26.227 2.349 19.577 1.00 97.44 182 ALA A C 1
ATOM 1447 O O . ALA A 1 182 ? -25.678 2.915 18.632 1.00 97.44 182 ALA A O 1
ATOM 1448 N N . ASN A 1 183 ? -25.620 1.414 20.317 1.00 97.88 183 ASN A N 1
ATOM 1449 C CA . ASN A 1 183 ? -24.230 0.996 20.135 1.00 97.88 183 ASN A CA 1
ATOM 1450 C C . ASN A 1 183 ? -24.153 -0.517 19.941 1.00 97.88 183 ASN A C 1
ATOM 1452 O O . ASN A 1 183 ? -24.670 -1.275 20.768 1.00 97.88 183 ASN A O 1
ATOM 1456 N N . PHE A 1 184 ? -23.475 -0.955 18.886 1.00 97.12 184 PHE A N 1
ATOM 1457 C CA . PHE A 1 184 ? -23.259 -2.368 18.617 1.00 97.12 184 PHE A CA 1
ATOM 1458 C C . PHE A 1 184 ? -21.797 -2.618 18.269 1.00 97.12 184 PHE A C 1
ATOM 1460 O O . PHE A 1 184 ? -21.298 -2.127 17.261 1.00 97.12 184 PHE A O 1
ATOM 1467 N N . ASN A 1 185 ? -21.114 -3.376 19.117 1.00 95.44 185 ASN A N 1
ATOM 1468 C CA . ASN A 1 185 ? -19.780 -3.887 18.868 1.00 95.44 185 ASN A CA 1
ATOM 1469 C C . ASN A 1 185 ? -19.887 -5.392 18.616 1.00 95.44 185 ASN A C 1
ATOM 1471 O O . ASN A 1 185 ? -20.419 -6.130 19.451 1.00 95.44 185 ASN A O 1
ATOM 1475 N N . PHE A 1 186 ? -19.425 -5.823 17.451 1.00 94.25 186 PHE A N 1
ATOM 1476 C CA . PHE A 1 186 ? -19.485 -7.207 17.026 1.00 94.25 186 PHE A CA 1
ATOM 1477 C C . PHE A 1 186 ? -18.109 -7.690 16.582 1.00 94.25 186 PHE A C 1
ATOM 1479 O O . PHE A 1 186 ? -17.505 -7.132 15.668 1.00 94.25 186 PHE A O 1
ATOM 1486 N N . THR A 1 187 ? -17.643 -8.761 17.207 1.00 91.75 187 THR A N 1
ATOM 1487 C CA . THR A 1 187 ? -16.344 -9.375 16.926 1.00 91.75 187 THR A CA 1
ATOM 1488 C C . THR A 1 187 ? -16.583 -10.812 16.492 1.00 91.75 187 THR A C 1
ATOM 1490 O O . THR A 1 187 ? -17.245 -11.562 17.203 1.00 91.75 187 THR A O 1
ATOM 1493 N N . SER A 1 188 ? -16.099 -11.203 15.314 1.00 90.00 188 SER A N 1
ATOM 1494 C CA . SER A 1 188 ? -16.278 -12.562 14.783 1.00 90.00 188 SER A CA 1
ATOM 1495 C C . SER A 1 188 ? -15.142 -12.942 13.834 1.00 90.00 188 SER A C 1
ATOM 1497 O O . SER A 1 188 ? -14.688 -12.073 13.093 1.00 90.00 188 SER A O 1
ATOM 1499 N N . PRO A 1 189 ? -14.716 -14.221 13.751 1.00 88.62 189 PRO A N 1
ATOM 1500 C CA . PRO A 1 189 ? -13.651 -14.626 12.840 1.00 88.62 189 PRO A CA 1
ATOM 1501 C C . PRO A 1 189 ? -13.962 -14.283 11.379 1.00 88.62 189 PRO A C 1
ATOM 1503 O O . PRO A 1 189 ? -13.046 -14.058 10.597 1.00 88.62 189 PRO A O 1
ATOM 1506 N N . ALA A 1 190 ? -15.244 -14.193 11.007 1.00 89.44 190 ALA A N 1
ATOM 1507 C CA . ALA A 1 190 ? -15.676 -13.838 9.661 1.00 89.44 190 ALA A CA 1
ATOM 1508 C C . ALA A 1 190 ? -16.807 -12.795 9.655 1.00 89.44 190 ALA A C 1
ATOM 1510 O O . ALA A 1 190 ? -17.602 -12.694 10.594 1.00 89.44 190 ALA A O 1
ATOM 1511 N N . MET A 1 191 ? -16.919 -12.051 8.550 1.00 89.06 191 MET A N 1
ATOM 1512 C CA . MET A 1 191 ? -18.003 -11.097 8.283 1.00 89.06 191 MET A CA 1
ATOM 1513 C C . MET A 1 191 ? -19.348 -11.812 8.052 1.00 89.06 191 MET A C 1
ATOM 1515 O O . MET A 1 191 ? -19.827 -11.946 6.927 1.00 89.06 191 MET A O 1
ATOM 1519 N N . MET A 1 192 ? -19.970 -12.284 9.129 1.00 89.06 192 MET A N 1
ATOM 1520 C CA . MET A 1 192 ? -21.148 -13.152 9.050 1.00 89.06 192 MET A CA 1
ATOM 1521 C C . MET A 1 192 ? -22.499 -12.433 9.183 1.00 89.06 192 MET A C 1
ATOM 1523 O O . MET A 1 192 ? -23.526 -13.082 9.013 1.00 89.06 192 MET A O 1
ATOM 1527 N N . LEU A 1 193 ? -22.553 -11.132 9.494 1.00 92.06 193 LEU A N 1
ATOM 1528 C CA . LEU A 1 193 ? -23.826 -10.406 9.639 1.00 92.06 193 LEU A CA 1
ATOM 1529 C C . LEU A 1 193 ? -24.253 -9.721 8.337 1.00 92.06 193 LEU A C 1
ATOM 1531 O O . LEU A 1 193 ? -23.426 -9.188 7.600 1.00 92.06 193 LEU A O 1
ATOM 1535 N N . VAL A 1 194 ? -25.565 -9.692 8.095 1.00 93.00 194 VAL A N 1
ATOM 1536 C CA . VAL A 1 194 ? -26.202 -8.916 7.023 1.00 93.00 194 VAL A CA 1
ATOM 1537 C C . VAL A 1 194 ? -27.381 -8.136 7.593 1.00 93.00 194 VAL A C 1
ATOM 1539 O O . VAL A 1 194 ? -28.343 -8.719 8.102 1.00 93.00 194 VAL A O 1
ATOM 1542 N N . PHE A 1 195 ? -27.336 -6.814 7.474 1.00 93.38 195 PHE A N 1
ATOM 1543 C CA . PHE A 1 195 ? -28.411 -5.909 7.853 1.00 93.38 195 PHE A CA 1
ATOM 1544 C C . PHE A 1 195 ? -29.395 -5.766 6.692 1.00 93.38 195 PHE A C 1
ATOM 1546 O O . PHE A 1 195 ? -29.040 -5.377 5.584 1.00 93.38 195 PHE A O 1
ATOM 1553 N N . ARG A 1 196 ? -30.660 -6.105 6.934 1.00 91.31 196 ARG A N 1
ATOM 1554 C CA . ARG A 1 196 ? -31.756 -5.929 5.977 1.00 91.31 196 ARG A CA 1
ATOM 1555 C C . ARG A 1 196 ? -32.569 -4.691 6.333 1.00 91.31 196 ARG A C 1
ATOM 1557 O O . ARG A 1 196 ? -32.446 -4.132 7.421 1.00 91.31 196 ARG A O 1
ATOM 1564 N N . HIS A 1 197 ? -33.446 -4.292 5.419 1.00 85.25 197 HIS A N 1
ATOM 1565 C CA . HIS A 1 197 ? -34.349 -3.166 5.613 1.00 85.25 197 HIS A CA 1
ATOM 1566 C C . HIS A 1 197 ? -35.047 -3.198 6.987 1.00 85.25 197 HIS A C 1
ATOM 1568 O O . HIS A 1 197 ? -35.572 -4.229 7.423 1.00 85.25 197 HIS A O 1
ATOM 1574 N N . GLY A 1 198 ? -35.055 -2.049 7.662 1.00 84.56 198 GLY A N 1
ATOM 1575 C CA . GLY A 1 198 ? -35.660 -1.883 8.981 1.00 84.56 198 GLY A CA 1
ATOM 1576 C C . GLY A 1 198 ? -34.815 -2.403 10.152 1.00 84.56 198 GLY A C 1
ATOM 1577 O O . GLY A 1 198 ? -35.262 -2.301 11.293 1.00 84.56 198 GLY A O 1
ATOM 1578 N N . ALA A 1 199 ? -33.622 -2.959 9.918 1.00 88.81 199 ALA A N 1
ATOM 1579 C CA . ALA A 1 199 ? -32.720 -3.372 10.990 1.00 88.81 199 ALA A CA 1
ATOM 1580 C C . ALA A 1 199 ? -32.332 -2.184 11.886 1.00 88.81 199 ALA A C 1
ATOM 1582 O O . ALA A 1 199 ? -32.104 -1.084 11.385 1.00 88.81 199 ALA A O 1
ATOM 1583 N N . MET A 1 200 ? -32.264 -2.418 13.203 1.00 91.44 200 MET A N 1
ATOM 1584 C CA . MET A 1 200 ? -31.614 -1.560 14.211 1.00 91.44 200 MET A CA 1
ATOM 1585 C C . MET A 1 200 ? -31.774 -0.044 13.969 1.00 91.44 200 MET A C 1
ATOM 1587 O O . MET A 1 200 ? -30.804 0.702 13.859 1.00 91.44 200 MET A O 1
ATOM 1591 N N . GLN A 1 201 ? -33.021 0.430 13.890 1.00 88.69 201 GLN A N 1
ATOM 1592 C CA . GLN A 1 201 ? -33.367 1.786 13.425 1.00 88.69 201 GLN A CA 1
ATOM 1593 C C . GLN A 1 201 ? -32.853 2.937 14.303 1.00 88.69 201 GLN A C 1
ATOM 1595 O O . GLN A 1 201 ? -32.978 4.095 13.916 1.00 88.69 201 GLN A O 1
ATOM 1600 N N . ARG A 1 202 ? -32.299 2.654 15.485 1.00 93.38 202 ARG A N 1
ATOM 1601 C CA . ARG A 1 202 ? -31.704 3.652 16.388 1.00 93.38 202 ARG A CA 1
ATOM 1602 C C . ARG A 1 202 ? -30.185 3.538 16.514 1.00 93.38 202 ARG A C 1
ATOM 1604 O O . ARG A 1 202 ? -29.602 4.313 17.271 1.00 93.38 202 ARG A O 1
ATOM 1611 N N . LEU A 1 203 ? -29.554 2.617 15.783 1.00 96.38 203 LEU A N 1
ATOM 1612 C CA . LEU A 1 203 ? -28.121 2.371 15.881 1.00 96.38 203 LEU A CA 1
ATOM 1613 C C . LEU A 1 203 ? -27.344 3.591 15.394 1.00 96.38 203 LEU A C 1
ATOM 1615 O O . LEU A 1 203 ? -27.508 4.004 14.252 1.00 96.38 203 LEU A O 1
ATOM 1619 N N . GLN A 1 204 ? -26.506 4.153 16.261 1.00 97.69 204 GLN A N 1
ATOM 1620 C CA . GLN A 1 204 ? -25.672 5.321 15.976 1.00 97.69 204 GLN A CA 1
ATOM 1621 C C . GLN A 1 204 ? -24.212 4.931 15.759 1.00 97.69 204 GLN A C 1
ATOM 1623 O O . GLN A 1 204 ? -23.537 5.560 14.946 1.00 97.69 204 GLN A O 1
ATOM 1628 N N . MET A 1 205 ? -23.737 3.900 16.461 1.00 97.75 205 MET A N 1
ATOM 1629 C CA . MET A 1 205 ? -22.352 3.444 16.412 1.00 97.75 205 MET A CA 1
ATOM 1630 C C . MET A 1 205 ? -22.295 1.936 16.172 1.00 97.75 205 MET A C 1
ATOM 1632 O O . MET A 1 205 ? -22.866 1.156 16.937 1.00 97.75 205 MET A O 1
ATOM 1636 N N . LEU A 1 206 ? -21.609 1.547 15.099 1.00 97.38 206 LEU A N 1
ATOM 1637 C CA . LEU A 1 206 ? -21.309 0.158 14.766 1.00 97.38 206 LEU A CA 1
ATOM 1638 C C . LEU A 1 206 ? -19.794 -0.035 14.803 1.00 97.38 206 LEU A C 1
ATOM 1640 O O . LEU A 1 206 ? -19.073 0.667 14.104 1.00 97.38 206 LEU A O 1
ATOM 1644 N N . SER A 1 207 ? -19.312 -0.999 15.575 1.00 96.12 207 SER A N 1
ATOM 1645 C CA . SER A 1 207 ? -17.925 -1.456 15.528 1.00 96.12 207 SER A CA 1
ATOM 1646 C C . SER A 1 207 ? -17.916 -2.925 15.128 1.00 96.12 207 SER A C 1
ATOM 1648 O O . SER A 1 207 ? -18.647 -3.722 15.714 1.00 96.12 207 SER A O 1
ATOM 1650 N N . PHE A 1 208 ? -17.141 -3.275 14.107 1.00 94.12 208 PHE A N 1
ATOM 1651 C CA . PHE A 1 208 ? -17.071 -4.627 13.570 1.00 94.12 208 PHE A CA 1
ATOM 1652 C C . PHE A 1 208 ? -15.614 -5.066 13.445 1.00 94.12 208 PHE A C 1
ATOM 1654 O O . PHE A 1 208 ? -14.839 -4.476 12.690 1.00 94.12 208 PHE A O 1
ATOM 1661 N N . CYS A 1 209 ? -15.255 -6.126 14.159 1.00 92.88 209 CYS A N 1
ATOM 1662 C CA . CYS A 1 209 ? -13.935 -6.742 14.123 1.00 92.88 209 CYS A CA 1
ATOM 1663 C C . CYS A 1 209 ? -14.006 -8.116 13.446 1.00 92.88 209 CYS A C 1
ATOM 1665 O O . CYS A 1 209 ? -14.850 -8.938 13.813 1.00 92.88 209 CYS A O 1
ATOM 1667 N N . PHE A 1 210 ? -13.143 -8.364 12.454 1.00 92.00 210 PHE A N 1
ATOM 1668 C CA . PHE A 1 210 ? -13.133 -9.628 11.711 1.00 92.00 210 PHE A CA 1
ATOM 1669 C C . PHE A 1 210 ? -11.794 -9.973 11.064 1.00 92.00 210 PHE A C 1
ATOM 1671 O O . PHE A 1 210 ? -10.965 -9.097 10.813 1.00 92.00 210 PHE A O 1
ATOM 1678 N N . GLN A 1 211 ? -11.610 -11.254 10.722 1.00 89.88 211 GLN A N 1
ATOM 1679 C CA . GLN A 1 211 ? -10.487 -11.702 9.903 1.00 89.88 211 GLN A CA 1
ATOM 1680 C C . GLN A 1 211 ? -10.835 -11.750 8.427 1.00 89.88 211 GLN A C 1
ATOM 1682 O O . GLN A 1 211 ? -11.768 -12.430 7.987 1.00 89.88 211 GLN A O 1
ATOM 1687 N N . LEU A 1 212 ? -10.029 -11.045 7.631 1.00 91.56 212 LEU A N 1
ATOM 1688 C CA . LEU A 1 212 ? -10.239 -10.963 6.192 1.00 91.56 212 LEU A CA 1
ATOM 1689 C C . LEU A 1 212 ? -10.055 -12.326 5.517 1.00 91.56 212 LEU A C 1
ATOM 1691 O O . LEU A 1 212 ? -10.834 -12.700 4.639 1.00 91.56 212 LEU A O 1
ATOM 1695 N N . LYS A 1 213 ? -9.049 -13.091 5.959 1.00 88.00 213 LYS A N 1
ATOM 1696 C CA . LYS A 1 213 ? -8.756 -14.421 5.419 1.00 88.00 213 LYS A CA 1
ATOM 1697 C C . LYS A 1 213 ? -9.938 -15.377 5.577 1.00 88.00 213 LYS A C 1
ATOM 1699 O O . LYS A 1 213 ? -10.356 -15.974 4.589 1.00 88.00 213 LYS A O 1
ATOM 1704 N N . GLU A 1 214 ? -10.477 -15.499 6.787 1.00 87.06 214 GLU A N 1
ATOM 1705 C CA . GLU A 1 214 ? -11.624 -16.370 7.077 1.00 87.06 214 GLU A CA 1
ATOM 1706 C C . GLU A 1 214 ? -12.889 -15.876 6.377 1.00 87.06 214 GLU A C 1
ATOM 1708 O O . GLU A 1 214 ? -13.613 -16.663 5.769 1.00 87.06 214 GLU A O 1
ATOM 1713 N N . THR A 1 215 ? -13.106 -14.558 6.355 1.00 89.88 215 THR A N 1
ATOM 1714 C CA . THR A 1 215 ? -14.218 -13.967 5.605 1.00 89.88 215 THR A CA 1
ATOM 1715 C C . THR A 1 215 ? -14.192 -14.388 4.146 1.00 89.88 215 THR A C 1
ATOM 1717 O O . THR A 1 215 ? -15.216 -14.824 3.650 1.00 89.88 215 THR A O 1
ATOM 1720 N N . LYS A 1 216 ? -13.032 -14.367 3.483 1.00 84.38 216 LYS A N 1
ATOM 1721 C CA . LYS A 1 216 ? -12.898 -14.815 2.089 1.00 84.38 216 LYS A CA 1
ATOM 1722 C C . LYS A 1 216 ? -13.111 -16.324 1.904 1.00 84.38 216 LYS A C 1
ATOM 1724 O O . LYS A 1 216 ? -13.552 -16.759 0.843 1.00 84.38 216 LYS A O 1
ATOM 1729 N N . VAL A 1 217 ? -12.757 -17.137 2.902 1.00 83.12 217 VAL A N 1
ATOM 1730 C CA . VAL A 1 217 ? -12.958 -18.597 2.863 1.00 83.12 217 VAL A CA 1
ATOM 1731 C C . VAL A 1 217 ? -14.446 -18.943 2.935 1.00 83.12 217 VAL A C 1
ATOM 1733 O O . VAL A 1 217 ? -14.901 -19.847 2.233 1.00 83.12 217 VAL A O 1
ATOM 1736 N N . PHE A 1 218 ? -15.203 -18.234 3.772 1.00 78.50 218 PHE A N 1
ATOM 1737 C CA . PHE A 1 218 ? -16.616 -18.526 4.012 1.00 78.50 218 PHE A CA 1
ATOM 1738 C C . PHE A 1 218 ? -17.579 -17.697 3.161 1.00 78.50 218 PHE A C 1
ATOM 1740 O O . PHE A 1 218 ? -18.694 -18.148 2.888 1.00 78.50 218 PHE A O 1
ATOM 1747 N N . HIS A 1 219 ? -17.169 -16.506 2.738 1.00 76.19 219 HIS A N 1
ATOM 1748 C CA . HIS A 1 219 ? -18.015 -15.514 2.093 1.00 76.19 219 HIS A CA 1
ATOM 1749 C C . HIS A 1 219 ? -17.282 -14.860 0.908 1.00 76.19 219 HIS A C 1
ATOM 1751 O O . HIS A 1 219 ? -16.100 -14.535 0.971 1.00 76.19 219 HIS A O 1
ATOM 1757 N N . SER A 1 220 ? -17.980 -14.678 -0.213 1.00 72.25 220 SER A N 1
ATOM 1758 C CA . SER A 1 220 ? -17.388 -14.127 -1.442 1.00 72.25 220 SER A CA 1
ATOM 1759 C C . SER A 1 220 ? -17.156 -12.617 -1.402 1.00 72.25 220 SER A C 1
ATOM 1761 O O . SER A 1 220 ? -16.326 -12.111 -2.154 1.00 72.25 220 SER A O 1
ATOM 1763 N N . ASP A 1 221 ? -17.899 -11.897 -0.563 1.00 82.88 221 ASP A N 1
ATOM 1764 C CA . ASP A 1 221 ? -17.957 -10.436 -0.537 1.00 82.88 221 ASP A CA 1
ATOM 1765 C C . ASP A 1 221 ? -17.965 -9.881 0.898 1.00 82.88 221 ASP A C 1
ATOM 1767 O O . ASP A 1 221 ? -18.052 -10.612 1.885 1.00 82.88 221 ASP A O 1
ATOM 1771 N N . LEU A 1 222 ? -17.853 -8.558 1.010 1.00 88.81 222 LEU A N 1
ATOM 1772 C CA . LEU A 1 222 ? -17.963 -7.810 2.268 1.00 88.81 222 LEU A CA 1
ATOM 1773 C C . LEU A 1 222 ? -19.280 -7.033 2.348 1.00 88.81 222 LEU A C 1
ATOM 1775 O O . LEU A 1 222 ? -19.395 -6.098 3.136 1.00 88.81 222 LEU A O 1
ATOM 1779 N N . ASP A 1 223 ? -20.265 -7.401 1.525 1.00 87.62 223 ASP A N 1
ATOM 1780 C CA . ASP A 1 223 ? -21.570 -6.763 1.585 1.00 87.62 223 ASP A CA 1
ATOM 1781 C C . ASP A 1 223 ? -22.287 -7.211 2.863 1.00 87.62 223 ASP A C 1
ATOM 1783 O O . ASP A 1 223 ? -22.429 -8.401 3.159 1.00 87.62 223 ASP A O 1
ATOM 1787 N N . MET A 1 224 ? -22.687 -6.228 3.655 1.00 90.38 224 MET A N 1
ATOM 1788 C CA . MET A 1 224 ? -23.365 -6.403 4.932 1.00 90.38 224 MET A CA 1
ATOM 1789 C C . MET A 1 224 ? -24.667 -5.604 4.988 1.00 90.38 224 MET A C 1
ATOM 1791 O O . MET A 1 224 ? -25.293 -5.565 6.042 1.00 90.38 224 MET A O 1
ATOM 1795 N N . GLY A 1 225 ? -25.093 -4.977 3.885 1.00 92.44 225 GLY A N 1
ATOM 1796 C CA . GLY A 1 225 ? -26.314 -4.173 3.835 1.00 92.44 225 GLY A CA 1
ATOM 1797 C C . GLY A 1 225 ? -26.275 -2.935 4.738 1.00 92.44 225 GLY A C 1
ATOM 1798 O O . GLY A 1 225 ? -27.281 -2.592 5.369 1.00 92.44 225 GLY A O 1
ATOM 1799 N N . LEU A 1 226 ? -25.105 -2.294 4.851 1.00 93.62 226 LEU A N 1
ATOM 1800 C CA . LEU A 1 226 ? -24.865 -1.146 5.734 1.00 93.62 226 LEU A CA 1
ATOM 1801 C C . LEU A 1 226 ? -25.794 0.043 5.417 1.00 93.62 226 LEU A C 1
ATOM 1803 O O . LEU A 1 226 ? -26.138 0.817 6.309 1.00 93.62 226 LEU A O 1
ATOM 1807 N N . GLU A 1 227 ? -26.258 0.162 4.173 1.00 93.31 227 GLU A N 1
ATOM 1808 C CA . GLU A 1 227 ? -27.223 1.160 3.707 1.00 93.31 227 GLU A CA 1
ATOM 1809 C C . GLU A 1 227 ? -28.601 1.057 4.384 1.00 93.31 227 GLU A C 1
ATOM 1811 O O . GLU A 1 227 ? -29.356 2.028 4.404 1.00 93.31 227 GLU A O 1
ATOM 1816 N N . ASN A 1 228 ? -28.924 -0.088 4.997 1.00 92.19 228 ASN A N 1
ATOM 1817 C CA . ASN A 1 228 ? -30.191 -0.298 5.702 1.00 92.19 228 ASN A CA 1
ATOM 1818 C C . ASN A 1 228 ? -30.205 0.272 7.136 1.00 92.19 228 ASN A C 1
ATOM 1820 O O . ASN A 1 228 ? -31.257 0.276 7.784 1.00 92.19 228 ASN A O 1
ATOM 1824 N N . LEU A 1 229 ? -29.063 0.756 7.642 1.00 93.75 229 LEU A N 1
ATOM 1825 C CA . LEU A 1 229 ? -28.917 1.332 8.983 1.00 93.75 229 LEU A CA 1
ATOM 1826 C C . LEU A 1 229 ? -29.141 2.851 8.957 1.00 93.75 229 LEU A C 1
ATOM 1828 O O . LEU A 1 229 ? -28.215 3.654 8.840 1.00 93.75 229 LEU A O 1
ATOM 1832 N N . THR A 1 230 ? -30.405 3.240 9.095 1.00 91.62 230 THR A N 1
ATOM 1833 C CA . THR A 1 230 ? -30.929 4.597 8.848 1.00 91.62 230 THR A CA 1
ATOM 1834 C C . THR A 1 230 ? -30.623 5.643 9.922 1.00 91.62 230 THR A C 1
ATOM 1836 O O . THR A 1 230 ? -30.956 6.807 9.721 1.00 91.62 230 THR A O 1
ATOM 1839 N N . SER A 1 231 ? -29.974 5.278 11.032 1.00 94.88 231 SER A N 1
ATOM 1840 C CA . SER A 1 231 ? -29.556 6.214 12.099 1.00 94.88 231 SER A CA 1
ATOM 1841 C C . SER A 1 231 ? -28.043 6.235 12.344 1.00 94.88 231 SER A C 1
ATOM 1843 O O . SER A 1 231 ? -27.580 6.900 13.277 1.00 94.88 231 SER A O 1
ATOM 1845 N N . LEU A 1 232 ? -27.272 5.500 11.533 1.00 96.50 232 LEU A N 1
ATOM 1846 C CA . LEU A 1 232 ? -25.845 5.289 11.753 1.00 96.50 232 LEU A CA 1
ATOM 1847 C C . LEU A 1 232 ? -25.063 6.597 11.575 1.00 96.50 232 LEU A C 1
ATOM 1849 O O . LEU A 1 232 ? -25.211 7.276 10.563 1.00 96.50 232 LEU A O 1
ATOM 1853 N N . LYS A 1 233 ? -24.224 6.937 12.558 1.00 97.44 233 LYS A N 1
ATOM 1854 C CA . LYS A 1 233 ? -23.363 8.134 12.563 1.00 97.44 233 LYS A CA 1
ATOM 1855 C C . LYS A 1 233 ? -21.885 7.790 12.460 1.00 97.44 233 LYS A C 1
ATOM 1857 O O . LYS A 1 233 ? -21.112 8.569 11.913 1.00 97.44 233 LYS A O 1
ATOM 1862 N N . THR A 1 234 ? -21.481 6.652 13.015 1.00 97.38 234 THR A N 1
ATOM 1863 C CA . THR A 1 234 ? -20.083 6.222 13.050 1.00 97.38 234 THR A CA 1
ATOM 1864 C C . THR A 1 234 ? -20.003 4.724 12.821 1.00 97.38 234 THR A C 1
ATOM 1866 O O . THR A 1 234 ? -20.760 3.956 13.420 1.00 97.38 234 THR A O 1
ATOM 1869 N N . VAL A 1 235 ? -19.071 4.317 11.966 1.00 97.25 235 VAL A N 1
ATOM 1870 C CA . VAL A 1 235 ? -18.733 2.919 11.730 1.00 97.25 235 VAL A CA 1
ATOM 1871 C C . VAL A 1 235 ? -17.237 2.721 11.931 1.00 97.25 235 VAL A C 1
ATOM 1873 O O . VAL A 1 235 ? -16.429 3.487 11.412 1.00 97.25 235 VAL A O 1
ATOM 1876 N N . HIS A 1 236 ? -16.876 1.704 12.706 1.00 96.00 236 HIS A N 1
ATOM 1877 C CA . HIS A 1 236 ? -15.496 1.317 12.962 1.00 96.00 236 HIS A CA 1
ATOM 1878 C C . HIS A 1 236 ? -15.263 -0.101 12.459 1.00 96.00 236 HIS A C 1
ATOM 1880 O O . HIS A 1 236 ? -15.842 -1.045 12.991 1.00 96.00 236 HIS A O 1
ATOM 1886 N N . PHE A 1 237 ? -14.418 -0.259 11.447 1.00 95.81 237 PHE A N 1
ATOM 1887 C CA . PHE A 1 237 ? -13.984 -1.569 10.974 1.00 95.81 237 PHE A CA 1
ATOM 1888 C C . PHE A 1 237 ? -12.578 -1.862 11.469 1.00 95.81 237 PHE A C 1
ATOM 1890 O O . PHE A 1 237 ? -11.655 -1.091 11.212 1.00 95.81 237 PHE A O 1
ATOM 1897 N N . GLN A 1 238 ? -12.414 -3.004 12.128 1.00 93.38 238 GLN A N 1
ATOM 1898 C CA . GLN A 1 238 ? -11.110 -3.512 12.524 1.00 93.38 238 GLN A CA 1
ATOM 1899 C C . GLN A 1 238 ? -10.796 -4.789 11.747 1.00 93.38 238 GLN A C 1
ATOM 1901 O O . GLN A 1 238 ? -11.467 -5.811 11.911 1.00 93.38 238 GLN A O 1
ATOM 1906 N N . ILE A 1 239 ? -9.786 -4.723 10.882 1.00 92.38 239 ILE A N 1
ATOM 1907 C CA . ILE A 1 239 ? -9.427 -5.809 9.970 1.00 92.38 239 ILE A CA 1
ATOM 1908 C C . ILE A 1 239 ? -8.210 -6.555 10.512 1.00 92.38 239 ILE A C 1
ATOM 1910 O O . ILE A 1 239 ? -7.092 -6.035 10.517 1.00 92.38 239 ILE A O 1
ATOM 1914 N N . ASP A 1 240 ? -8.405 -7.812 10.897 1.00 90.94 240 ASP A N 1
ATOM 1915 C CA . ASP A 1 240 ? -7.306 -8.744 11.116 1.00 90.94 240 ASP A CA 1
ATOM 1916 C C . ASP A 1 240 ? -6.716 -9.171 9.762 1.00 90.94 240 ASP A C 1
ATOM 1918 O O . ASP A 1 240 ? -7.338 -9.903 8.979 1.00 90.94 240 ASP A O 1
ATOM 1922 N N . CYS A 1 241 ? -5.500 -8.689 9.494 1.00 88.62 241 CYS A N 1
ATOM 1923 C CA . CYS A 1 241 ? -4.778 -8.900 8.244 1.00 88.62 241 CYS A CA 1
ATOM 1924 C C . CYS A 1 241 ? -3.917 -10.175 8.252 1.00 88.62 241 CYS A C 1
ATOM 1926 O O . CYS A 1 241 ? -3.255 -10.463 7.252 1.00 88.62 241 CYS A O 1
ATOM 1928 N N . ARG A 1 242 ? -3.902 -10.962 9.343 1.00 86.44 242 ARG A N 1
ATOM 1929 C CA . ARG A 1 242 ? -3.122 -12.210 9.409 1.00 86.44 242 ARG A CA 1
ATOM 1930 C C . ARG A 1 242 ? -3.471 -13.112 8.234 1.00 86.44 242 ARG A C 1
ATOM 1932 O O . ARG A 1 242 ? -4.640 -13.442 8.023 1.00 86.44 242 ARG A O 1
ATOM 1939 N N . TYR A 1 243 ? -2.441 -13.543 7.506 1.00 84.31 243 TYR A N 1
ATOM 1940 C CA . TYR A 1 243 ? -2.552 -14.492 6.393 1.00 84.31 243 TYR A CA 1
ATOM 1941 C C . TYR A 1 243 ? -3.392 -13.997 5.200 1.00 84.31 243 TYR A C 1
ATOM 1943 O O . TYR A 1 243 ? -3.693 -14.778 4.292 1.00 84.31 243 TYR A O 1
ATOM 1951 N N . ALA A 1 244 ? -3.769 -12.716 5.184 1.00 86.25 244 ALA A N 1
ATOM 1952 C CA . ALA A 1 244 ? -4.293 -12.040 4.005 1.00 86.25 244 ALA A CA 1
ATOM 1953 C C . ALA A 1 244 ? -3.136 -11.480 3.171 1.00 86.25 244 ALA A C 1
ATOM 1955 O O . ALA A 1 244 ? -2.034 -11.272 3.672 1.00 86.25 244 ALA A O 1
ATOM 1956 N N . ARG A 1 245 ? -3.369 -11.247 1.887 1.00 79.00 245 ARG A N 1
ATOM 1957 C CA . ARG A 1 245 ? -2.443 -10.554 0.983 1.00 79.00 245 ARG A CA 1
ATOM 1958 C C . ARG A 1 245 ? -2.690 -9.046 1.016 1.00 79.00 245 ARG A C 1
ATOM 1960 O O . ARG A 1 245 ? -3.805 -8.613 1.304 1.00 79.00 245 ARG A O 1
ATOM 1967 N N . LEU A 1 246 ? -1.687 -8.240 0.669 1.00 76.69 246 LEU A N 1
ATOM 1968 C CA . LEU A 1 246 ? -1.811 -6.777 0.715 1.00 76.69 246 LEU A CA 1
ATOM 1969 C C . LEU A 1 246 ? -2.926 -6.289 -0.218 1.00 76.69 246 LEU A C 1
ATOM 1971 O O . LEU A 1 246 ? -3.776 -5.502 0.193 1.00 76.69 246 LEU A O 1
ATOM 1975 N N . TRP A 1 247 ? -2.975 -6.808 -1.448 1.00 73.81 247 TRP A N 1
ATOM 1976 C CA . TRP A 1 247 ? -4.040 -6.447 -2.388 1.00 73.81 247 TRP A CA 1
ATOM 1977 C C . TRP A 1 247 ? -5.437 -6.863 -1.899 1.00 73.81 247 TRP A C 1
ATOM 1979 O O . TRP A 1 247 ? -6.417 -6.199 -2.232 1.00 73.81 247 TRP A O 1
ATOM 1989 N N . GLU A 1 248 ? -5.550 -7.949 -1.121 1.00 84.19 248 GLU A N 1
ATOM 1990 C CA . GLU A 1 248 ? -6.831 -8.383 -0.550 1.00 84.19 248 GLU A CA 1
ATOM 1991 C C . GLU A 1 248 ? -7.306 -7.367 0.484 1.00 84.19 248 GLU A C 1
ATOM 1993 O O . GLU A 1 248 ? -8.476 -6.990 0.474 1.00 84.19 248 GLU A O 1
ATOM 1998 N N . VAL A 1 249 ? -6.393 -6.890 1.334 1.00 87.06 249 VAL A N 1
ATOM 1999 C CA . VAL A 1 249 ? -6.680 -5.846 2.322 1.00 87.06 249 VAL A CA 1
ATOM 2000 C C . VAL A 1 249 ? -7.080 -4.547 1.626 1.00 87.06 249 VAL A C 1
ATOM 2002 O O . VAL A 1 249 ? -8.124 -3.994 1.951 1.00 87.06 249 VAL A O 1
ATOM 2005 N N . GLN A 1 250 ? -6.341 -4.111 0.603 1.00 82.75 250 GLN A N 1
ATOM 2006 C CA . GLN A 1 250 ? -6.694 -2.913 -0.170 1.00 82.75 250 GLN A CA 1
ATOM 2007 C C . GLN A 1 250 ? -8.078 -3.037 -0.829 1.00 82.75 250 GLN A C 1
ATOM 2009 O O . GLN A 1 250 ? -8.886 -2.110 -0.774 1.00 82.75 250 GLN A O 1
ATOM 2014 N N . ALA A 1 251 ? -8.388 -4.190 -1.429 1.00 84.12 251 ALA A N 1
ATOM 2015 C CA . ALA A 1 251 ? -9.702 -4.440 -2.019 1.00 84.12 251 ALA A CA 1
ATOM 2016 C C . ALA A 1 251 ? -10.818 -4.420 -0.961 1.00 84.12 251 ALA A C 1
ATOM 2018 O O . ALA A 1 251 ? -11.900 -3.887 -1.214 1.00 84.12 251 ALA A O 1
ATOM 2019 N N . ALA A 1 252 ? -10.547 -4.956 0.232 1.00 91.06 252 ALA A N 1
ATOM 2020 C CA . ALA A 1 252 ? -11.470 -4.915 1.356 1.00 91.06 252 ALA A CA 1
ATOM 2021 C C . ALA A 1 252 ? -11.730 -3.482 1.838 1.00 91.06 252 ALA A C 1
ATOM 2023 O O . ALA A 1 252 ? -12.882 -3.101 2.027 1.00 91.06 252 ALA A O 1
ATOM 2024 N N . GLU A 1 253 ? -10.685 -2.664 1.975 1.00 90.81 253 GLU A N 1
ATOM 2025 C CA . GLU A 1 253 ? -10.809 -1.253 2.351 1.00 90.81 253 GLU A CA 1
ATOM 2026 C C . GLU A 1 253 ? -11.666 -0.472 1.353 1.00 90.81 253 GLU A C 1
ATOM 2028 O O . GLU A 1 253 ? -12.550 0.285 1.757 1.00 90.81 253 GLU A O 1
ATOM 2033 N N . VAL A 1 254 ? -11.451 -0.685 0.051 1.00 86.56 254 VAL A N 1
ATOM 2034 C CA . VAL A 1 254 ? -12.266 -0.067 -1.005 1.00 86.56 254 VAL A CA 1
ATOM 2035 C C . VAL A 1 254 ? -13.728 -0.505 -0.893 1.00 86.56 254 VAL A C 1
ATOM 2037 O O . VAL A 1 254 ? -14.621 0.341 -0.943 1.00 86.56 254 VAL A O 1
ATOM 2040 N N . ALA A 1 255 ? -13.990 -1.800 -0.690 1.00 91.25 255 ALA A N 1
ATOM 2041 C CA . ALA A 1 255 ? -15.348 -2.321 -0.546 1.00 91.25 255 ALA A CA 1
ATOM 2042 C C . ALA A 1 255 ? -16.071 -1.745 0.686 1.00 91.25 255 ALA A C 1
ATOM 2044 O O . ALA A 1 255 ? -17.215 -1.309 0.574 1.00 91.25 255 ALA A O 1
ATOM 2045 N N . LEU A 1 256 ? -15.401 -1.669 1.840 1.00 94.31 256 LEU A N 1
ATOM 2046 C CA . LEU A 1 256 ? -15.968 -1.112 3.075 1.00 94.31 256 LEU A CA 1
ATOM 2047 C C . LEU A 1 256 ? -16.213 0.399 2.976 1.00 94.31 256 LEU A C 1
ATOM 2049 O O . LEU A 1 256 ? -17.250 0.893 3.425 1.00 94.31 256 LEU A O 1
ATOM 2053 N N . ARG A 1 257 ? -15.297 1.140 2.338 1.00 92.94 257 ARG A N 1
ATOM 2054 C CA . ARG A 1 257 ? -15.494 2.563 2.015 1.00 92.94 257 ARG A CA 1
ATOM 2055 C C . ARG A 1 257 ? -16.697 2.753 1.101 1.00 92.94 257 ARG A C 1
ATOM 2057 O O . ARG A 1 257 ? -17.539 3.600 1.377 1.00 92.94 257 ARG A O 1
ATOM 2064 N N . SER A 1 258 ? -16.814 1.932 0.058 1.00 90.81 258 SER A N 1
ATOM 2065 C CA . SER A 1 258 ? -17.960 1.958 -0.853 1.00 90.81 258 SER A CA 1
ATOM 2066 C C . SER A 1 258 ? -19.269 1.676 -0.115 1.00 90.81 258 SER A C 1
ATOM 2068 O O . SER A 1 258 ? -20.223 2.430 -0.278 1.00 90.81 258 SER A O 1
ATOM 2070 N N . ALA A 1 259 ? -19.316 0.645 0.734 1.00 91.62 259 ALA A N 1
ATOM 2071 C CA . ALA A 1 259 ? -20.500 0.319 1.531 1.00 91.62 259 ALA A CA 1
ATOM 2072 C C . ALA A 1 259 ? -20.885 1.457 2.493 1.00 91.62 259 ALA A C 1
ATOM 2074 O O . ALA A 1 259 ? -22.062 1.772 2.649 1.00 91.62 259 ALA A O 1
ATOM 2075 N N . THR A 1 260 ? -19.893 2.124 3.090 1.00 93.69 260 THR A N 1
ATOM 2076 C CA . THR A 1 260 ? -20.100 3.299 3.954 1.00 93.69 260 THR A CA 1
ATOM 2077 C C . THR A 1 260 ? -20.684 4.476 3.174 1.00 93.69 260 THR A C 1
ATOM 2079 O O . THR A 1 260 ? -21.652 5.086 3.622 1.00 93.69 260 THR A O 1
ATOM 2082 N N . ASN A 1 261 ? -20.163 4.748 1.976 1.00 91.19 261 ASN A N 1
ATOM 2083 C CA . ASN A 1 261 ? -20.636 5.835 1.115 1.00 91.19 261 ASN A CA 1
ATOM 2084 C C . ASN A 1 261 ? -22.048 5.601 0.550 1.00 91.19 261 ASN A C 1
ATOM 2086 O O . ASN A 1 261 ? -22.707 6.558 0.152 1.00 91.19 261 ASN A O 1
ATOM 2090 N N . LEU A 1 262 ? -22.515 4.349 0.495 1.00 92.31 262 LEU A N 1
ATOM 2091 C CA . LEU A 1 262 ? -23.884 4.013 0.089 1.00 92.31 262 LEU A CA 1
ATOM 2092 C C . LEU A 1 262 ? -24.919 4.272 1.196 1.00 92.31 262 LEU A C 1
ATOM 2094 O O . LEU A 1 262 ? -26.114 4.339 0.907 1.00 92.31 262 LEU A O 1
ATOM 2098 N N . ASN A 1 263 ? -24.497 4.433 2.454 1.00 93.25 263 ASN A N 1
ATOM 2099 C CA . ASN A 1 263 ? -25.405 4.789 3.538 1.00 93.25 263 ASN A CA 1
ATOM 2100 C C . ASN A 1 263 ? -25.798 6.274 3.443 1.00 93.25 263 ASN A C 1
ATOM 2102 O O . ASN A 1 263 ? -24.945 7.157 3.421 1.00 93.25 263 ASN A O 1
ATOM 2106 N N . LEU A 1 264 ? -27.105 6.550 3.445 1.00 91.38 264 LEU A N 1
ATOM 2107 C CA . LEU A 1 264 ? -27.660 7.896 3.252 1.00 91.38 264 LEU A CA 1
ATOM 2108 C C . LEU A 1 264 ? -27.268 8.917 4.334 1.00 91.38 264 LEU A C 1
ATOM 2110 O O . LEU A 1 264 ? -27.368 10.116 4.086 1.00 91.38 264 LEU A O 1
ATOM 2114 N N . ASN A 1 265 ? -26.833 8.471 5.515 1.00 93.25 265 ASN A N 1
ATOM 2115 C CA . ASN A 1 265 ? -26.343 9.362 6.568 1.00 93.25 265 ASN A CA 1
ATOM 2116 C C . ASN A 1 265 ? -24.854 9.700 6.442 1.00 93.25 265 ASN A C 1
ATOM 2118 O O . ASN A 1 265 ? -24.366 10.491 7.247 1.00 93.25 265 ASN A O 1
ATOM 2122 N N . SER A 1 266 ? -24.135 9.103 5.483 1.00 91.62 266 SER A N 1
ATOM 2123 C CA . SER A 1 266 ? -22.688 9.272 5.297 1.00 91.62 266 SER A CA 1
ATOM 2124 C C . SER A 1 266 ? -21.911 9.173 6.622 1.00 91.62 266 SER A C 1
ATOM 2126 O O . SER A 1 266 ? -21.280 10.149 7.039 1.00 91.62 266 SER A O 1
ATOM 2128 N N . PRO A 1 267 ? -21.997 8.034 7.337 1.00 95.81 267 PRO A N 1
ATOM 2129 C CA . PRO A 1 267 ? -21.406 7.903 8.660 1.00 95.81 267 PRO A CA 1
ATOM 2130 C C . PRO A 1 267 ? -19.886 8.076 8.607 1.00 95.81 267 PRO A C 1
ATOM 2132 O O . PRO A 1 267 ? -19.230 7.691 7.638 1.00 95.81 267 PRO A O 1
ATOM 2135 N N . THR A 1 268 ? -19.313 8.606 9.687 1.00 95.94 268 THR A N 1
ATOM 2136 C CA . THR A 1 268 ? -17.859 8.688 9.839 1.00 95.94 268 THR A CA 1
ATOM 2137 C C . THR A 1 268 ? -17.277 7.280 9.842 1.00 95.94 268 THR A C 1
ATOM 2139 O O . THR A 1 268 ? -17.618 6.472 10.708 1.00 95.94 268 THR A O 1
ATOM 2142 N N . LEU A 1 269 ? -16.399 7.004 8.882 1.00 96.00 269 LEU A N 1
ATOM 2143 C CA . LEU A 1 269 ? -15.680 5.744 8.765 1.00 96.00 269 LEU A CA 1
ATOM 2144 C C . LEU A 1 269 ? -14.336 5.830 9.487 1.00 96.00 269 LEU A C 1
ATOM 2146 O O . LEU A 1 269 ? -13.459 6.589 9.076 1.00 96.00 269 LEU A O 1
ATOM 2150 N N . ASP A 1 270 ? -14.170 4.994 10.503 1.00 95.12 270 ASP A N 1
ATOM 2151 C CA . ASP A 1 270 ? -12.876 4.635 11.068 1.00 95.12 270 ASP A CA 1
ATOM 2152 C C . ASP A 1 270 ? -12.511 3.221 10.598 1.00 95.12 270 ASP A C 1
ATOM 2154 O O . ASP A 1 270 ? -13.309 2.288 10.708 1.00 95.12 270 ASP A O 1
ATOM 2158 N N . LEU A 1 271 ? -11.322 3.056 10.027 1.00 93.44 271 LEU A N 1
ATOM 2159 C CA . LEU A 1 271 ? -10.842 1.772 9.530 1.00 93.44 271 LEU A CA 1
ATOM 2160 C C . LEU A 1 271 ? -9.431 1.553 10.056 1.00 93.44 271 LEU A C 1
ATOM 2162 O O . LEU A 1 271 ? -8.505 2.276 9.685 1.00 93.44 271 LEU A O 1
ATOM 2166 N N . SER A 1 272 ? -9.267 0.517 10.873 1.00 91.38 272 SER A N 1
ATOM 2167 C CA . SER A 1 272 ? -7.974 0.078 11.377 1.00 91.38 272 SER A CA 1
ATOM 2168 C C . SER A 1 272 ? -7.622 -1.313 10.857 1.00 91.38 272 SER A C 1
ATOM 2170 O O . SER A 1 272 ? -8.477 -2.179 10.659 1.00 91.38 272 SER A O 1
ATOM 2172 N N . LYS A 1 273 ? -6.329 -1.528 10.631 1.00 88.25 273 LYS A N 1
ATOM 2173 C CA . LYS A 1 273 ? -5.755 -2.829 10.292 1.00 88.25 273 LYS A CA 1
ATOM 2174 C C . LYS A 1 273 ? -4.902 -3.297 11.449 1.00 88.25 273 LYS A C 1
ATOM 2176 O O . LYS A 1 273 ? -4.250 -2.495 12.112 1.00 88.25 273 LYS A O 1
ATOM 2181 N N . HIS A 1 274 ? -4.872 -4.604 11.646 1.00 86.69 274 HIS A N 1
ATOM 2182 C CA . HIS A 1 274 ? -4.084 -5.228 12.693 1.00 86.69 274 HIS A CA 1
ATOM 2183 C C . HIS A 1 274 ? -3.279 -6.389 12.137 1.00 86.69 274 HIS A C 1
ATOM 2185 O O . HIS A 1 274 ? -3.706 -7.088 11.217 1.00 86.69 274 HIS A O 1
ATOM 2191 N N . PHE A 1 275 ? -2.100 -6.596 12.725 1.00 84.06 275 PHE A N 1
ATOM 2192 C CA . PHE A 1 275 ? -1.173 -7.668 12.363 1.00 84.06 275 PHE A CA 1
ATOM 2193 C C . PHE A 1 275 ? -0.712 -7.655 10.892 1.00 84.06 275 PHE A C 1
ATOM 2195 O O . PHE A 1 275 ? -0.436 -8.705 10.319 1.00 84.06 275 PHE A O 1
ATOM 2202 N N . GLU A 1 276 ? -0.552 -6.476 10.292 1.00 81.00 276 GLU A N 1
ATOM 2203 C CA . GLU A 1 276 ? -0.110 -6.293 8.897 1.00 81.00 276 GLU A CA 1
ATOM 2204 C C . GLU A 1 276 ? 1.215 -7.011 8.581 1.00 81.00 276 GLU A C 1
ATOM 2206 O O . GLU A 1 276 ? 1.390 -7.585 7.510 1.00 81.00 276 GLU A O 1
ATOM 2211 N N . ARG A 1 277 ? 2.117 -7.082 9.566 1.00 76.62 277 ARG A N 1
ATOM 2212 C CA . ARG A 1 277 ? 3.384 -7.837 9.520 1.00 76.62 277 ARG A CA 1
ATOM 2213 C C . ARG A 1 277 ? 3.236 -9.359 9.353 1.00 76.62 277 ARG A C 1
ATOM 2215 O O . ARG A 1 277 ? 4.225 -10.037 9.103 1.00 76.62 277 ARG A O 1
ATOM 2222 N N . LEU A 1 278 ? 2.030 -9.898 9.544 1.00 79.88 278 LEU A N 1
ATOM 2223 C CA . LEU A 1 278 ? 1.687 -11.315 9.369 1.00 79.88 278 LEU A CA 1
ATOM 2224 C C . LEU A 1 278 ? 0.875 -11.569 8.085 1.00 79.88 278 LEU A C 1
ATOM 2226 O O . LEU A 1 278 ? 0.355 -12.673 7.902 1.00 79.88 278 LEU A O 1
ATOM 2230 N N . MET A 1 279 ? 0.740 -10.571 7.204 1.00 81.31 279 MET A N 1
ATOM 2231 C CA . MET A 1 279 ? 0.190 -10.772 5.862 1.00 81.31 279 MET A CA 1
ATOM 2232 C C . MET A 1 279 ? 1.047 -11.763 5.058 1.00 81.31 279 MET A C 1
ATOM 2234 O O . MET A 1 279 ? 2.203 -12.029 5.374 1.00 81.31 279 MET A O 1
ATOM 2238 N N . TYR A 1 280 ? 0.498 -12.327 3.990 1.00 73.94 280 TYR A N 1
ATOM 2239 C CA . TYR A 1 280 ? 1.301 -13.002 2.981 1.00 73.94 280 TYR A CA 1
ATOM 2240 C C . TYR A 1 280 ? 1.837 -11.998 1.968 1.00 73.94 280 TYR A C 1
ATOM 2242 O O . TYR A 1 280 ? 1.187 -11.016 1.618 1.00 73.94 280 TYR A O 1
ATOM 2250 N N . TRP A 1 281 ? 3.035 -12.277 1.470 1.00 60.22 281 TRP A N 1
ATOM 2251 C CA . TRP A 1 281 ? 3.635 -11.508 0.393 1.00 60.22 281 TRP A CA 1
ATOM 2252 C C . TRP A 1 281 ? 2.919 -11.791 -0.938 1.00 60.22 281 TRP A C 1
ATOM 2254 O O . TRP A 1 281 ? 2.711 -12.951 -1.299 1.00 60.22 281 TRP A O 1
ATOM 2264 N N . ASP A 1 282 ? 2.576 -10.740 -1.688 1.00 62.81 282 ASP A N 1
ATOM 2265 C CA . ASP A 1 282 ? 1.805 -10.842 -2.940 1.00 62.81 282 ASP A CA 1
ATOM 2266 C C . ASP A 1 282 ? 2.555 -11.570 -4.075 1.00 62.81 282 ASP A C 1
ATOM 2268 O O . ASP A 1 282 ? 1.951 -12.067 -5.025 1.00 62.81 282 ASP A O 1
ATOM 2272 N N . GLY A 1 283 ? 3.887 -11.608 -4.022 1.00 51.47 283 GLY A N 1
ATOM 2273 C CA . GLY A 1 283 ? 4.711 -11.599 -5.230 1.00 51.47 283 GLY A CA 1
ATOM 2274 C C . GLY A 1 283 ? 4.950 -12.912 -5.986 1.00 51.47 283 GLY A C 1
ATOM 2275 O O . GLY A 1 283 ? 6.026 -13.054 -6.571 1.00 51.47 283 GLY A O 1
ATOM 2276 N N . MET A 1 284 ? 4.003 -13.858 -6.057 1.00 48.53 284 MET A N 1
ATOM 2277 C CA . MET A 1 284 ? 4.197 -15.052 -6.912 1.00 48.53 284 MET A CA 1
ATOM 2278 C C . MET A 1 284 ? 3.010 -15.558 -7.736 1.00 48.53 284 MET A C 1
ATOM 2280 O O . MET A 1 284 ? 3.269 -16.238 -8.727 1.00 48.53 284 MET A O 1
ATOM 2284 N N . GLU A 1 285 ? 1.760 -15.261 -7.396 1.00 44.09 285 GLU A N 1
ATOM 2285 C CA . GLU A 1 285 ? 0.621 -15.683 -8.228 1.00 44.09 285 GLU A CA 1
ATOM 2286 C C . GLU A 1 285 ? 0.205 -14.565 -9.181 1.00 44.09 285 GLU A C 1
ATOM 2288 O O . GLU A 1 285 ? 0.475 -13.398 -8.903 1.00 44.09 285 GLU A O 1
ATOM 2293 N N . GLU A 1 286 ? -0.391 -14.924 -10.323 1.00 42.91 286 GLU A N 1
ATOM 2294 C CA . GLU A 1 286 ? -0.974 -13.980 -11.282 1.00 42.91 286 GLU A CA 1
ATOM 2295 C C . GLU A 1 286 ? -1.982 -13.084 -10.557 1.00 42.91 286 GLU A C 1
ATOM 2297 O O . GLU A 1 286 ? -3.140 -13.434 -10.343 1.00 42.91 286 GLU A O 1
ATOM 2302 N N . ILE A 1 287 ? -1.504 -11.923 -10.117 1.00 47.41 287 ILE A N 1
ATOM 2303 C CA . ILE A 1 287 ? -2.339 -10.829 -9.650 1.00 47.41 287 ILE A CA 1
ATOM 2304 C C . ILE A 1 287 ? -3.150 -10.423 -10.882 1.00 47.41 287 ILE A C 1
ATOM 2306 O O . ILE A 1 287 ? -2.520 -10.087 -11.891 1.00 47.41 287 ILE A O 1
ATOM 2310 N N . PRO A 1 288 ? -4.496 -10.459 -10.847 1.00 44.47 288 PRO A N 1
ATOM 2311 C CA . PRO A 1 288 ? -5.292 -9.949 -11.951 1.00 44.47 288 PRO A CA 1
ATOM 2312 C C . PRO A 1 288 ? -4.802 -8.537 -12.257 1.00 44.47 288 PRO A C 1
ATOM 2314 O O . PRO A 1 288 ? -4.797 -7.679 -11.366 1.00 44.47 288 PRO A O 1
ATOM 2317 N N . GLU A 1 289 ? -4.309 -8.314 -13.477 1.00 44.84 289 GLU A N 1
ATOM 2318 C CA . GLU A 1 289 ? -3.929 -6.977 -13.912 1.00 44.84 289 GLU A CA 1
ATOM 2319 C C . GLU A 1 289 ? -5.163 -6.093 -13.684 1.00 44.84 289 GLU A C 1
ATOM 2321 O O . GLU A 1 289 ? -6.229 -6.332 -14.258 1.00 44.84 289 GLU A O 1
ATOM 2326 N N . MET A 1 290 ? -5.057 -5.112 -12.774 1.00 42.41 290 MET A N 1
ATOM 2327 C CA . MET A 1 290 ? -6.047 -4.033 -12.750 1.00 42.41 290 MET A CA 1
ATOM 2328 C C . MET A 1 290 ? -6.023 -3.459 -14.154 1.00 42.41 290 MET A C 1
ATOM 2330 O O . MET A 1 290 ? -4.928 -3.306 -14.687 1.00 42.41 290 MET A O 1
ATOM 2334 N N . LYS A 1 291 ? -7.194 -3.213 -14.749 1.00 40.09 291 LYS A N 1
ATOM 2335 C CA . LYS A 1 291 ? -7.318 -2.658 -16.100 1.00 40.09 291 LYS A CA 1
ATOM 2336 C C . LYS A 1 291 ? -6.338 -1.491 -16.254 1.00 40.09 291 LYS A C 1
ATOM 2338 O O . LYS A 1 291 ? -6.610 -0.397 -15.780 1.00 40.09 291 LYS A O 1
ATOM 2343 N N . ILE A 1 292 ? -5.188 -1.744 -16.876 1.00 42.88 292 ILE A N 1
ATOM 2344 C CA . ILE A 1 292 ? -4.210 -0.707 -17.173 1.00 42.88 292 ILE A CA 1
ATOM 2345 C C . ILE A 1 292 ? -4.824 0.041 -18.349 1.00 42.88 292 ILE A C 1
ATOM 2347 O O . ILE A 1 292 ? -4.967 -0.524 -19.437 1.00 42.88 292 ILE A O 1
ATOM 2351 N N . PHE A 1 293 ? -5.291 1.265 -18.108 1.00 38.31 293 PHE A N 1
ATOM 2352 C CA . PHE A 1 293 ? -5.797 2.118 -19.173 1.00 38.31 293 PHE A CA 1
ATOM 2353 C C . PHE A 1 293 ? -4.697 2.316 -20.220 1.00 38.31 293 PHE A C 1
ATOM 2355 O O . PHE A 1 293 ? -3.543 2.603 -19.901 1.00 38.31 293 PHE A O 1
ATOM 2362 N N . LYS A 1 294 ? -5.060 2.089 -21.486 1.00 44.31 294 LYS A N 1
ATOM 2363 C CA . LYS A 1 294 ? -4.172 2.274 -22.634 1.00 44.31 294 LYS A CA 1
ATOM 2364 C C . LYS A 1 294 ? -3.886 3.767 -22.802 1.00 44.31 294 LYS A C 1
ATOM 2366 O O . LYS A 1 294 ? -4.805 4.578 -22.785 1.00 44.31 294 LYS A O 1
ATOM 2371 N N . GLU A 1 295 ? -2.606 4.087 -22.954 1.00 45.84 295 GLU A N 1
ATOM 2372 C CA . GLU A 1 295 ? -2.039 5.432 -23.061 1.00 45.84 295 GLU A CA 1
ATOM 2373 C C . GLU A 1 295 ? -2.730 6.292 -24.142 1.00 45.84 295 GLU A C 1
ATOM 2375 O O . GLU A 1 295 ? -2.437 6.164 -25.327 1.00 45.84 295 GLU A O 1
ATOM 2380 N N . GLU A 1 296 ? -3.581 7.241 -23.741 1.00 44.78 296 GLU A N 1
ATOM 2381 C CA . GLU A 1 296 ? -3.941 8.420 -24.555 1.00 44.78 296 GLU A CA 1
ATOM 2382 C C . GLU A 1 296 ? -3.121 9.652 -24.113 1.00 44.78 296 GLU A C 1
ATOM 2384 O O . GLU A 1 296 ? -3.621 10.769 -24.007 1.00 44.78 296 GLU A O 1
ATOM 2389 N N . ASN A 1 297 ? -1.828 9.483 -23.826 1.00 52.69 297 ASN A N 1
ATOM 2390 C CA . ASN A 1 297 ? -1.010 10.561 -23.257 1.00 52.69 297 ASN A CA 1
ATOM 2391 C C . ASN A 1 297 ? -0.130 11.228 -24.321 1.00 52.69 297 ASN A C 1
ATOM 2393 O O . ASN A 1 297 ? 1.083 11.040 -24.348 1.00 52.69 297 ASN A O 1
ATOM 2397 N N . VAL A 1 298 ? -0.740 12.040 -25.194 1.00 61.28 298 VAL A N 1
ATOM 2398 C CA . VAL A 1 298 ? -0.007 12.833 -26.201 1.00 61.28 298 VAL A CA 1
ATOM 2399 C C . VAL A 1 298 ? 0.912 13.839 -25.502 1.00 61.28 298 VAL A C 1
ATOM 2401 O O . VAL A 1 298 ? 0.417 14.784 -24.890 1.00 61.28 298 VAL A O 1
ATOM 2404 N N . GLY A 1 299 ? 2.233 13.685 -25.618 1.00 73.81 299 GLY A N 1
ATOM 2405 C CA . GLY A 1 299 ? 3.202 14.713 -25.201 1.00 73.81 299 GLY A CA 1
ATOM 2406 C C . GLY A 1 299 ? 3.871 14.531 -23.830 1.00 73.81 299 GLY A C 1
ATOM 2407 O O . GLY A 1 299 ? 4.552 15.448 -23.386 1.00 73.81 299 GLY A O 1
ATOM 2408 N N . ILE A 1 300 ? 3.705 13.388 -23.156 1.00 83.25 300 ILE A N 1
ATOM 2409 C CA . ILE A 1 300 ? 4.396 13.077 -21.888 1.00 83.25 300 ILE A CA 1
ATOM 2410 C C . ILE A 1 300 ? 5.393 11.938 -22.131 1.00 83.25 300 ILE A C 1
ATOM 2412 O O . ILE A 1 300 ? 5.097 10.990 -22.860 1.00 83.25 300 ILE A O 1
ATOM 2416 N N . VAL A 1 301 ? 6.577 12.027 -21.525 1.00 86.88 301 VAL A N 1
ATOM 2417 C CA . VAL A 1 301 ? 7.587 10.961 -21.539 1.00 86.88 301 VAL A CA 1
ATOM 2418 C C . VAL A 1 301 ? 7.423 10.087 -20.302 1.00 86.88 301 VAL A C 1
ATOM 2420 O O . VAL A 1 301 ? 7.297 10.596 -19.190 1.00 86.88 301 VAL A O 1
ATOM 2423 N N . LYS A 1 302 ? 7.448 8.768 -20.492 1.00 89.25 302 LYS A N 1
ATOM 2424 C CA . LYS A 1 302 ? 7.421 7.768 -19.423 1.00 89.25 302 LYS A CA 1
ATOM 2425 C C . LYS A 1 302 ? 8.771 7.061 -19.383 1.00 89.25 302 LYS A C 1
ATOM 2427 O O . LYS A 1 302 ? 9.168 6.443 -20.367 1.00 89.25 302 LYS A O 1
ATOM 2432 N N . ILE A 1 303 ? 9.487 7.176 -18.271 1.00 88.38 303 ILE A N 1
ATOM 2433 C CA . ILE A 1 303 ? 10.846 6.638 -18.123 1.00 88.38 303 ILE A CA 1
ATOM 2434 C C . ILE A 1 303 ? 11.003 5.967 -16.752 1.00 88.38 303 ILE A C 1
ATOM 2436 O O . ILE A 1 303 ? 10.443 6.430 -15.758 1.00 88.38 303 ILE A O 1
ATOM 2440 N N . GLY A 1 304 ? 11.718 4.845 -16.705 1.00 88.31 304 GLY A N 1
ATOM 2441 C CA . GLY A 1 304 ? 11.808 3.965 -15.535 1.00 88.31 304 GLY A CA 1
ATOM 2442 C C . GLY A 1 304 ? 11.218 2.568 -15.813 1.00 88.31 304 GLY A C 1
ATOM 2443 O O . GLY A 1 304 ? 11.006 2.215 -16.973 1.00 88.31 304 GLY A O 1
ATOM 2444 N N . PRO A 1 305 ? 10.910 1.765 -14.779 1.00 91.12 305 PRO A N 1
ATOM 2445 C CA . PRO A 1 305 ? 11.152 2.043 -13.371 1.00 91.12 305 PRO A CA 1
ATOM 2446 C C . PRO A 1 305 ? 12.555 1.584 -12.932 1.00 91.12 305 PRO A C 1
ATOM 2448 O O . PRO A 1 305 ? 13.049 0.555 -13.388 1.00 91.12 305 PRO A O 1
ATOM 2451 N N . TRP A 1 306 ? 13.181 2.321 -12.019 1.00 90.12 306 TRP A N 1
ATOM 2452 C CA . TRP A 1 306 ? 14.415 1.934 -11.331 1.00 90.12 306 TRP A CA 1
ATOM 2453 C C . TRP A 1 306 ? 14.071 1.161 -10.058 1.00 90.12 306 TRP A C 1
ATOM 2455 O O . TRP A 1 306 ? 13.145 1.548 -9.345 1.00 90.12 306 TRP A O 1
ATOM 2465 N N . GLY A 1 307 ? 14.797 0.078 -9.774 1.00 88.38 307 GLY A N 1
ATOM 2466 C CA . GLY A 1 307 ? 14.534 -0.819 -8.646 1.00 88.38 307 GLY A CA 1
ATOM 2467 C C . GLY A 1 307 ? 14.272 -2.263 -9.078 1.00 88.38 307 GLY A C 1
ATOM 2468 O O . GLY A 1 307 ? 14.810 -2.746 -10.073 1.00 88.38 307 GLY A O 1
ATOM 2469 N N . GLY A 1 308 ? 13.471 -2.984 -8.298 1.00 77.88 308 GLY A N 1
ATOM 2470 C CA . GLY A 1 308 ? 13.199 -4.405 -8.479 1.00 77.88 308 GLY A CA 1
ATOM 2471 C C . GLY A 1 308 ? 12.003 -4.729 -9.376 1.00 77.88 308 GLY A C 1
ATOM 2472 O O . GLY A 1 308 ? 11.035 -3.988 -9.497 1.00 77.88 308 GLY A O 1
ATOM 2473 N N . ASN A 1 309 ? 12.003 -5.938 -9.939 1.00 70.69 309 ASN A N 1
ATOM 2474 C CA . ASN A 1 309 ? 10.889 -6.469 -10.740 1.00 70.69 309 ASN A CA 1
ATOM 2475 C C . ASN A 1 309 ? 9.788 -7.155 -9.904 1.00 70.69 309 ASN A C 1
ATOM 2477 O O . ASN A 1 309 ? 8.931 -7.859 -10.447 1.00 70.69 309 ASN A O 1
ATOM 2481 N N . ARG A 1 310 ? 9.831 -6.984 -8.579 1.00 69.25 310 ARG A N 1
ATOM 2482 C CA . ARG A 1 310 ? 8.891 -7.560 -7.607 1.00 69.25 310 ARG A CA 1
ATOM 2483 C C . ARG A 1 310 ? 7.631 -6.698 -7.479 1.00 69.25 310 ARG A C 1
ATOM 2485 O O . ARG A 1 310 ? 7.473 -5.718 -8.202 1.00 69.25 310 ARG A O 1
ATOM 2492 N N . GLY A 1 311 ? 6.702 -7.135 -6.633 1.00 70.06 311 GLY A N 1
ATOM 2493 C CA . GLY A 1 311 ? 5.478 -6.397 -6.347 1.00 70.06 311 GLY A CA 1
ATOM 2494 C C . GLY A 1 311 ? 4.511 -6.274 -7.526 1.00 70.06 311 GLY A C 1
ATOM 2495 O O . GLY A 1 311 ? 4.757 -6.721 -8.660 1.00 70.06 311 GLY A O 1
ATOM 2496 N N . ARG A 1 312 ? 3.374 -5.653 -7.227 1.00 74.62 312 ARG A N 1
ATOM 2497 C CA . ARG A 1 312 ? 2.342 -5.292 -8.194 1.00 74.62 312 ARG A CA 1
ATOM 2498 C C . ARG A 1 312 ? 2.776 -4.047 -8.958 1.00 74.62 312 ARG A C 1
ATOM 2500 O O . ARG A 1 312 ? 3.369 -3.151 -8.372 1.00 74.62 312 ARG A O 1
ATOM 2507 N N . ARG A 1 313 ? 2.467 -3.990 -10.256 1.00 78.62 313 ARG A N 1
ATOM 2508 C CA . ARG A 1 313 ? 2.627 -2.768 -11.054 1.00 78.62 313 ARG A CA 1
ATOM 2509 C C . ARG A 1 313 ? 1.547 -1.765 -10.667 1.00 78.62 313 ARG A C 1
ATOM 2511 O O . ARG A 1 313 ? 0.369 -2.118 -10.672 1.00 78.62 313 ARG A O 1
ATOM 2518 N N . TYR A 1 314 ? 1.966 -0.547 -10.375 1.00 84.75 314 TYR A N 1
ATOM 2519 C CA . TYR A 1 314 ? 1.091 0.585 -10.135 1.00 84.75 314 TYR A CA 1
ATOM 2520 C C . TYR A 1 314 ? 1.341 1.646 -11.192 1.00 84.75 314 TYR A C 1
ATOM 2522 O O . TYR A 1 314 ? 2.486 1.943 -11.537 1.00 84.75 314 TYR A O 1
ATOM 2530 N N . ASP A 1 315 ? 0.252 2.187 -11.707 1.00 88.50 315 ASP A N 1
ATOM 2531 C CA . ASP A 1 315 ? 0.252 3.243 -12.700 1.00 88.50 315 ASP A CA 1
ATOM 2532 C C . ASP A 1 315 ? -0.989 4.110 -12.497 1.00 88.50 315 ASP A C 1
ATOM 2534 O O . ASP A 1 315 ? -1.919 3.717 -11.786 1.00 88.50 315 ASP A O 1
ATOM 2538 N N . ILE A 1 316 ? -0.989 5.285 -13.105 1.00 86.25 316 ILE A N 1
ATOM 2539 C CA . ILE A 1 316 ? -2.082 6.248 -13.018 1.00 86.25 316 ILE A CA 1
ATOM 2540 C C . ILE A 1 316 ? -3.040 6.115 -14.200 1.00 86.25 316 ILE A C 1
ATOM 2542 O O . ILE A 1 316 ? -2.632 5.827 -15.323 1.00 86.25 316 ILE A O 1
ATOM 2546 N N . GLU A 1 317 ? -4.327 6.343 -13.943 1.00 80.19 317 GLU A N 1
ATOM 2547 C CA . GLU A 1 317 ? -5.386 6.199 -14.954 1.00 80.19 317 GLU A CA 1
ATOM 2548 C C . GLU A 1 317 ? -5.595 7.477 -15.778 1.00 80.19 317 GLU A C 1
ATOM 2550 O O . GLU A 1 317 ? -6.007 7.411 -16.935 1.00 80.19 317 GLU A O 1
ATOM 2555 N N . VAL A 1 318 ? -5.297 8.642 -15.192 1.00 83.69 318 VAL A N 1
ATOM 2556 C CA . VAL A 1 318 ? -5.494 9.958 -15.815 1.00 83.69 318 VAL A CA 1
ATOM 2557 C C . VAL A 1 318 ? -4.149 10.634 -16.052 1.00 83.69 318 VAL A C 1
ATOM 2559 O O . VAL A 1 318 ? -3.296 10.646 -15.166 1.00 83.69 318 VAL A O 1
ATOM 2562 N N . ALA A 1 319 ? -3.975 11.224 -17.238 1.00 83.81 319 ALA A N 1
ATOM 2563 C CA . ALA A 1 319 ? -2.751 11.903 -17.649 1.00 83.81 319 ALA A CA 1
ATOM 2564 C C . ALA A 1 319 ? -2.342 13.017 -16.662 1.00 83.81 319 ALA A C 1
ATOM 2566 O O . ALA A 1 319 ? -3.117 13.959 -16.454 1.00 83.81 319 ALA A O 1
ATOM 2567 N N . PRO A 1 320 ? -1.120 12.979 -16.107 1.00 89.19 320 PRO A N 1
ATOM 2568 C CA . PRO A 1 320 ? -0.667 13.998 -15.176 1.00 89.19 320 PRO A CA 1
ATOM 2569 C C . PRO A 1 320 ? -0.231 15.264 -15.919 1.00 89.19 320 PRO A C 1
ATOM 2571 O O . PRO A 1 320 ? 0.418 15.201 -16.965 1.00 89.19 320 PRO A O 1
ATOM 2574 N N . HIS A 1 321 ? -0.552 16.437 -15.376 1.00 86.38 321 HIS A N 1
ATOM 2575 C CA . HIS A 1 321 ? -0.113 17.721 -15.926 1.00 86.38 321 HIS A CA 1
ATOM 2576 C C . HIS A 1 321 ? 0.767 18.520 -14.962 1.00 86.38 321 HIS A C 1
ATOM 2578 O O . HIS A 1 321 ? 1.717 19.186 -15.403 1.00 86.38 321 HIS A O 1
ATOM 2584 N N . HIS A 1 322 ? 0.466 18.452 -13.667 1.00 90.19 322 HIS A N 1
ATOM 2585 C CA . HIS A 1 322 ? 1.220 19.100 -12.604 1.00 90.19 322 HIS A CA 1
ATOM 2586 C C . HIS A 1 322 ? 1.192 18.232 -11.341 1.00 90.19 322 HIS A C 1
ATOM 2588 O O . HIS A 1 322 ? 0.160 17.664 -10.998 1.00 90.19 322 HIS A O 1
ATOM 2594 N N . LEU A 1 323 ? 2.344 18.105 -10.687 1.00 95.00 323 LEU A N 1
ATOM 2595 C CA . LEU A 1 323 ? 2.487 17.371 -9.436 1.00 95.00 323 LEU A CA 1
ATOM 2596 C C . LEU A 1 323 ? 2.180 18.318 -8.273 1.00 95.00 323 LEU A C 1
ATOM 2598 O O . LEU A 1 323 ? 2.725 19.414 -8.237 1.00 95.00 323 LEU A O 1
ATOM 2602 N N . GLU A 1 324 ? 1.335 17.897 -7.336 1.00 96.25 324 GLU A N 1
ATOM 2603 C CA . GLU A 1 324 ? 0.839 18.749 -6.246 1.00 96.25 324 GLU A CA 1
ATOM 2604 C C . GLU A 1 324 ? 1.518 18.414 -4.914 1.00 96.25 324 GLU A C 1
ATOM 2606 O O . GLU A 1 324 ? 1.915 19.302 -4.159 1.00 96.25 324 GLU A O 1
ATOM 2611 N N . SER A 1 325 ? 1.643 17.125 -4.599 1.00 97.19 325 SER A N 1
ATOM 2612 C CA . SER A 1 325 ? 2.218 16.671 -3.333 1.00 97.19 325 SER A CA 1
ATOM 2613 C C . SER A 1 325 ? 2.781 15.258 -3.440 1.00 97.19 325 SER A C 1
ATOM 2615 O O . SER A 1 325 ? 2.399 14.485 -4.317 1.00 97.19 325 SER A O 1
ATOM 2617 N N . ILE A 1 326 ? 3.706 14.921 -2.541 1.00 97.81 326 ILE A N 1
ATOM 2618 C CA . ILE A 1 326 ? 4.276 13.578 -2.386 1.00 97.81 326 ILE A CA 1
ATOM 2619 C C . ILE A 1 326 ? 4.200 13.191 -0.910 1.00 97.81 326 ILE A C 1
ATOM 2621 O O . ILE A 1 326 ? 4.521 13.991 -0.029 1.00 97.81 326 ILE A O 1
ATOM 2625 N N . ARG A 1 327 ? 3.848 11.939 -0.630 1.00 95.31 327 ARG A N 1
ATOM 2626 C CA . ARG A 1 327 ? 3.918 11.331 0.695 1.00 95.31 327 ARG A CA 1
ATOM 2627 C C . ARG A 1 327 ? 4.746 10.047 0.644 1.00 95.31 327 ARG A C 1
ATOM 2629 O O . ARG A 1 327 ? 4.467 9.138 -0.133 1.00 95.31 327 ARG A O 1
ATOM 2636 N N . VAL A 1 328 ? 5.761 9.971 1.502 1.00 94.69 328 VAL A N 1
ATOM 2637 C CA . VAL A 1 328 ? 6.678 8.827 1.613 1.00 94.69 328 VAL A CA 1
ATOM 2638 C C . VAL A 1 328 ? 6.638 8.276 3.030 1.00 94.69 328 VAL A C 1
ATOM 2640 O O . VAL A 1 328 ? 6.838 9.017 3.992 1.00 94.69 328 VAL A O 1
ATOM 2643 N N . HIS A 1 329 ? 6.410 6.972 3.158 1.00 92.69 329 HIS A N 1
ATOM 2644 C CA . HIS A 1 329 ? 6.559 6.250 4.419 1.00 92.69 329 HIS A CA 1
ATOM 2645 C C . HIS A 1 329 ? 7.874 5.480 4.386 1.00 92.69 329 HIS A C 1
ATOM 2647 O O . HIS A 1 329 ? 8.077 4.627 3.515 1.00 92.69 329 HIS A O 1
ATOM 2653 N N . SER A 1 330 ? 8.776 5.780 5.317 1.00 91.69 330 SER A N 1
ATOM 2654 C CA . SER A 1 330 ? 10.118 5.197 5.309 1.00 91.69 330 SER A CA 1
ATOM 2655 C C . SER A 1 330 ? 10.719 5.017 6.699 1.00 91.69 330 SER A C 1
ATOM 2657 O O . SER A 1 330 ? 10.353 5.711 7.646 1.00 91.69 330 SER A O 1
ATOM 2659 N N . ASP A 1 331 ? 11.681 4.105 6.799 1.00 87.62 331 ASP A N 1
ATOM 2660 C CA . ASP A 1 331 ? 12.613 3.973 7.924 1.00 87.62 331 ASP A CA 1
ATOM 2661 C C . ASP A 1 331 ? 14.038 3.673 7.414 1.00 87.62 331 ASP A C 1
ATOM 2663 O O . ASP A 1 331 ? 14.754 4.590 7.026 1.00 87.62 331 ASP A O 1
ATOM 2667 N N . LEU A 1 332 ? 14.432 2.403 7.367 1.00 88.69 332 LEU A N 1
ATOM 2668 C CA . LEU A 1 332 ? 15.619 1.876 6.699 1.00 88.69 332 LEU A CA 1
ATOM 2669 C C . LEU A 1 332 ? 15.354 1.622 5.202 1.00 88.69 332 LEU A C 1
ATOM 2671 O O . LEU A 1 332 ? 16.292 1.543 4.415 1.00 88.69 332 LEU A O 1
ATOM 2675 N N . ALA A 1 333 ? 14.085 1.497 4.803 1.00 89.94 333 ALA A N 1
ATOM 2676 C CA . ALA A 1 333 ? 13.659 1.404 3.408 1.00 89.94 333 ALA A CA 1
ATOM 2677 C C . ALA A 1 333 ? 12.396 2.239 3.153 1.00 89.94 333 ALA A C 1
ATOM 2679 O O . ALA A 1 333 ? 11.778 2.754 4.089 1.00 89.94 333 ALA A O 1
ATOM 2680 N N . VAL A 1 334 ? 12.005 2.378 1.885 1.00 92.44 334 VAL A N 1
ATOM 2681 C CA . VAL A 1 334 ? 10.734 3.000 1.498 1.00 92.44 334 VAL A CA 1
ATOM 2682 C C . VAL A 1 334 ? 9.646 1.931 1.469 1.00 92.44 334 VAL A C 1
ATOM 2684 O O . VAL A 1 334 ? 9.699 0.984 0.685 1.00 92.44 334 VAL A O 1
ATOM 2687 N N . HIS A 1 335 ? 8.644 2.076 2.333 1.00 89.00 335 HIS A N 1
ATOM 2688 C CA . HIS A 1 335 ? 7.576 1.086 2.499 1.00 89.00 335 HIS A CA 1
ATOM 2689 C C . HIS A 1 335 ? 6.352 1.397 1.655 1.00 89.00 335 HIS A C 1
ATOM 2691 O O . HIS A 1 335 ? 5.807 0.494 1.025 1.00 89.00 335 HIS A O 1
ATOM 2697 N N . SER A 1 336 ? 5.956 2.670 1.634 1.00 90.06 336 SER A N 1
ATOM 2698 C CA . SER A 1 336 ? 4.786 3.155 0.907 1.00 90.06 336 SER A CA 1
ATOM 2699 C C . SER A 1 336 ? 5.064 4.503 0.242 1.00 90.06 336 SER A C 1
ATOM 2701 O O . SER A 1 336 ? 5.786 5.348 0.786 1.00 90.06 336 SER A O 1
ATOM 2703 N N . PHE A 1 337 ? 4.485 4.679 -0.943 1.00 93.31 337 PHE A N 1
ATOM 2704 C CA . PHE A 1 337 ? 4.594 5.872 -1.771 1.00 93.31 337 PHE A CA 1
ATOM 2705 C C . PHE A 1 337 ? 3.211 6.323 -2.259 1.00 93.31 337 PHE A C 1
ATOM 2707 O O . PHE A 1 337 ? 2.450 5.529 -2.810 1.00 93.31 337 PHE A O 1
ATOM 2714 N N . GLU A 1 338 ? 2.884 7.595 -2.062 1.00 94.56 338 GLU A N 1
ATOM 2715 C CA . GLU A 1 338 ? 1.629 8.227 -2.480 1.00 94.56 338 GLU A CA 1
ATOM 2716 C C . GLU A 1 338 ? 1.936 9.614 -3.055 1.00 94.56 338 GLU A C 1
ATOM 2718 O O . GLU A 1 338 ? 2.872 10.280 -2.612 1.00 94.56 338 GLU A O 1
ATOM 2723 N N . PHE A 1 339 ? 1.165 10.068 -4.037 1.00 96.69 339 PHE A N 1
ATOM 2724 C CA . PHE A 1 339 ? 1.264 11.433 -4.546 1.00 96.69 339 PHE A CA 1
ATOM 2725 C C . PHE A 1 339 ? -0.080 11.943 -5.060 1.00 96.69 339 PHE A C 1
ATOM 2727 O O . PHE A 1 339 ? -0.951 11.167 -5.463 1.00 96.69 339 PHE A O 1
ATOM 2734 N N . GLU A 1 340 ? -0.224 13.263 -5.078 1.00 97.06 340 GLU A N 1
ATOM 2735 C CA . GLU A 1 340 ? -1.354 13.947 -5.698 1.00 97.06 340 GLU A CA 1
ATOM 2736 C C . GLU A 1 340 ? -0.883 14.719 -6.924 1.00 97.06 340 GLU A C 1
ATOM 2738 O O . GLU A 1 340 ? 0.204 15.304 -6.938 1.00 97.06 340 GLU A O 1
ATOM 2743 N N . TYR A 1 341 ? -1.711 14.742 -7.959 1.00 94.69 341 TYR A N 1
ATOM 2744 C CA . TYR A 1 341 ? -1.422 15.460 -9.192 1.00 94.69 341 TYR A CA 1
ATOM 2745 C C . TYR A 1 341 ? -2.703 16.037 -9.786 1.00 94.69 341 TYR A C 1
ATOM 2747 O O . TYR A 1 341 ? -3.796 15.521 -9.559 1.00 94.69 341 TYR A O 1
ATOM 2755 N N . SER A 1 342 ? -2.575 17.106 -10.562 1.00 92.31 342 SER A N 1
ATOM 2756 C CA . SER A 1 342 ? -3.665 17.648 -11.363 1.00 92.31 342 SER A CA 1
ATOM 2757 C C . SER A 1 342 ? -3.513 17.269 -12.832 1.00 92.31 342 SER A C 1
ATOM 2759 O O . SER A 1 342 ? -2.405 17.193 -13.379 1.00 92.31 342 SER A O 1
ATOM 2761 N N . ASP A 1 343 ? -4.642 16.990 -13.477 1.00 88.06 343 ASP A N 1
ATOM 2762 C CA . ASP A 1 343 ? -4.706 16.762 -14.918 1.00 88.06 343 ASP A CA 1
ATOM 2763 C C . ASP A 1 343 ? -4.723 18.086 -15.705 1.00 88.06 343 ASP A C 1
ATOM 2765 O O . ASP A 1 343 ? -4.637 19.184 -15.151 1.00 88.06 343 ASP A O 1
ATOM 2769 N N . ARG A 1 344 ? -4.830 18.004 -17.036 1.00 84.06 344 ARG A N 1
ATOM 2770 C CA . ARG A 1 344 ? -4.858 19.192 -17.912 1.00 84.06 344 ARG A CA 1
ATOM 2771 C C . ARG A 1 344 ? -6.053 20.117 -17.669 1.00 84.06 344 ARG A C 1
ATOM 2773 O O . ARG A 1 344 ? -5.990 21.279 -18.059 1.00 84.06 344 ARG A O 1
ATOM 2780 N N . ASN A 1 345 ? -7.123 19.612 -17.059 1.00 85.56 345 ASN A N 1
ATOM 2781 C CA . ASN A 1 345 ? -8.315 20.380 -16.715 1.00 85.56 345 ASN A CA 1
ATOM 2782 C C . ASN A 1 345 ? -8.217 20.983 -15.302 1.00 85.56 345 ASN A C 1
ATOM 2784 O O . ASN A 1 345 ? -9.139 21.673 -14.871 1.00 85.56 345 ASN A O 1
ATOM 2788 N N . GLY A 1 346 ? -7.119 20.730 -14.579 1.00 87.06 346 GLY A N 1
ATOM 2789 C CA . GLY A 1 346 ? -6.920 21.161 -13.198 1.00 87.06 346 GLY A CA 1
ATOM 2790 C C . GLY A 1 346 ? -7.655 20.300 -12.169 1.00 87.06 346 GLY A C 1
ATOM 2791 O O . GLY A 1 346 ? -7.688 20.665 -10.994 1.00 87.06 346 GLY A O 1
ATOM 2792 N N . GLN A 1 347 ? -8.251 19.170 -12.570 1.00 91.38 347 GLN A N 1
ATOM 2793 C CA . GLN A 1 347 ? -8.862 18.241 -11.622 1.00 91.38 347 GLN A CA 1
ATOM 2794 C C . GLN A 1 347 ? -7.759 17.482 -10.880 1.00 91.38 347 GLN A C 1
ATOM 2796 O O . GLN A 1 347 ? -6.830 16.974 -11.506 1.00 91.38 347 GLN A O 1
ATOM 2801 N N . LYS A 1 348 ? -7.867 17.417 -9.548 1.00 93.44 348 LYS A N 1
ATOM 2802 C CA . LYS A 1 348 ? -6.917 16.709 -8.683 1.00 93.44 348 LYS A CA 1
ATOM 2803 C C . LYS A 1 348 ? -7.227 15.218 -8.610 1.00 93.44 348 LYS A C 1
ATOM 2805 O O . LYS A 1 348 ? -8.388 14.827 -8.494 1.00 93.44 348 LYS A O 1
ATOM 2810 N N . HIS A 1 349 ? -6.170 14.421 -8.606 1.00 92.50 349 HIS A N 1
ATOM 2811 C CA . HIS A 1 349 ? -6.176 12.966 -8.537 1.00 92.50 349 HIS A CA 1
ATOM 2812 C C . HIS A 1 349 ? -5.167 12.508 -7.483 1.00 92.50 349 HIS A C 1
ATOM 2814 O O . HIS A 1 349 ? -4.137 13.153 -7.283 1.00 92.50 349 HIS A O 1
ATOM 2820 N N . VAL A 1 350 ? -5.460 11.390 -6.822 1.00 93.00 350 VAL A N 1
ATOM 2821 C CA . VAL A 1 350 ? -4.589 10.775 -5.810 1.00 93.00 350 VAL A CA 1
ATOM 2822 C C . VAL A 1 350 ? -4.137 9.416 -6.326 1.00 93.00 350 VAL A C 1
ATOM 2824 O O . VAL A 1 350 ? -4.960 8.607 -6.754 1.00 93.00 350 VAL A O 1
ATOM 2827 N N . ALA A 1 351 ? -2.835 9.160 -6.272 1.00 90.94 351 ALA A N 1
ATOM 2828 C CA . ALA A 1 351 ? -2.227 7.901 -6.664 1.00 90.94 351 ALA A CA 1
ATOM 2829 C C . ALA A 1 351 ? -1.473 7.301 -5.474 1.00 90.94 351 ALA A C 1
ATOM 2831 O O . ALA A 1 351 ? -0.477 7.856 -5.014 1.00 90.94 351 ALA A O 1
ATOM 2832 N N . GLY A 1 352 ? -1.956 6.162 -4.976 1.00 86.94 352 GLY A N 1
ATOM 2833 C CA . GLY A 1 352 ? -1.412 5.504 -3.789 1.00 86.94 352 GLY A CA 1
ATOM 2834 C C . GLY A 1 352 ? -2.440 5.323 -2.668 1.00 86.94 352 GLY A C 1
ATOM 2835 O O . GLY A 1 352 ? -3.631 5.546 -2.896 1.00 86.94 352 GLY A O 1
ATOM 2836 N N . PRO A 1 353 ? -1.994 4.875 -1.481 1.00 87.44 353 PRO A N 1
ATOM 2837 C CA . PRO A 1 353 ? -0.618 4.477 -1.169 1.00 87.44 353 PRO A CA 1
ATOM 2838 C C . PRO A 1 353 ? -0.207 3.167 -1.862 1.00 87.44 353 PRO A C 1
ATOM 2840 O O . PRO A 1 353 ? -0.924 2.165 -1.829 1.00 87.44 353 PRO A O 1
ATOM 2843 N N . TRP A 1 354 ? 0.960 3.172 -2.505 1.00 86.44 354 TRP A N 1
ATOM 2844 C CA . TRP A 1 354 ? 1.568 2.007 -3.148 1.00 86.44 354 TRP A CA 1
ATOM 2845 C C . TRP A 1 354 ? 2.634 1.404 -2.241 1.00 86.44 354 TRP A C 1
ATOM 2847 O O . TRP A 1 354 ? 3.656 2.035 -1.988 1.00 86.44 354 TRP A O 1
ATOM 2857 N N . GLY A 1 355 ? 2.421 0.165 -1.804 1.00 80.00 355 GLY A N 1
ATOM 2858 C CA . GLY A 1 355 ? 3.338 -0.549 -0.918 1.00 80.00 355 GLY A CA 1
ATOM 2859 C C . GLY A 1 355 ? 2.669 -0.983 0.380 1.00 80.00 355 GLY A C 1
ATOM 2860 O O . GLY A 1 355 ? 1.444 -0.918 0.506 1.00 80.00 355 GLY A O 1
ATOM 2861 N N . GLY A 1 356 ? 3.469 -1.481 1.319 1.00 70.25 356 GLY A N 1
ATOM 2862 C CA . GLY A 1 356 ? 2.984 -2.060 2.564 1.00 70.25 356 GLY A CA 1
ATOM 2863 C C . GLY A 1 356 ? 2.901 -1.060 3.713 1.00 70.25 356 GLY A C 1
ATOM 2864 O O . GLY A 1 356 ? 3.261 0.113 3.604 1.00 70.25 356 GLY A O 1
ATOM 2865 N N . TYR A 1 357 ? 2.438 -1.571 4.851 1.00 63.53 357 TYR A N 1
ATOM 2866 C CA . TYR A 1 357 ? 2.380 -0.841 6.110 1.00 63.53 357 TYR A CA 1
ATOM 2867 C C . TYR A 1 357 ? 3.678 -1.075 6.883 1.00 63.53 357 TYR A C 1
ATOM 2869 O O . TYR A 1 357 ? 3.858 -2.080 7.567 1.00 63.53 357 TYR A O 1
ATOM 2877 N N . GLY A 1 358 ? 4.610 -0.148 6.711 1.00 64.06 358 GLY A N 1
ATOM 2878 C CA . GLY A 1 358 ? 5.894 -0.092 7.399 1.00 64.06 358 GLY A CA 1
ATOM 2879 C C . GLY A 1 358 ? 6.467 1.322 7.307 1.00 64.06 358 GLY A C 1
ATOM 2880 O O . GLY A 1 358 ? 5.902 2.177 6.623 1.00 64.06 358 GLY A O 1
ATOM 2881 N N . GLY A 1 359 ? 7.570 1.584 8.005 1.00 64.12 359 GLY A N 1
ATOM 2882 C CA . GLY A 1 359 ? 8.154 2.920 8.098 1.00 64.12 359 GLY A CA 1
ATOM 2883 C C . GLY A 1 359 ? 7.494 3.750 9.193 1.00 64.12 359 GLY A C 1
ATOM 2884 O O . GLY A 1 359 ? 6.362 4.210 9.055 1.00 64.12 359 GLY A O 1
ATOM 2885 N N . SER A 1 360 ? 8.215 3.966 10.295 1.00 73.62 360 SER A N 1
ATOM 2886 C CA . SER A 1 360 ? 7.739 4.794 11.412 1.00 73.62 360 SER A CA 1
ATOM 2887 C C . SER A 1 360 ? 7.606 6.274 11.051 1.00 73.62 360 SER A C 1
ATOM 2889 O O . SER A 1 360 ? 6.942 7.018 11.772 1.00 73.62 360 SER A O 1
ATOM 2891 N N . ASN A 1 361 ? 8.249 6.710 9.964 1.00 83.00 361 ASN A N 1
ATOM 2892 C CA . ASN A 1 361 ? 8.320 8.111 9.583 1.00 83.00 361 ASN A CA 1
ATOM 2893 C C . ASN A 1 361 ? 7.474 8.362 8.335 1.00 83.00 361 ASN A C 1
ATOM 2895 O O . ASN A 1 361 ? 7.710 7.778 7.275 1.00 83.00 361 ASN A O 1
ATOM 2899 N N . VAL A 1 362 ? 6.503 9.264 8.477 1.00 89.12 362 VAL A N 1
ATOM 2900 C CA . VAL A 1 362 ? 5.674 9.765 7.379 1.00 89.12 362 VAL A CA 1
ATOM 2901 C C . VAL A 1 362 ? 6.190 11.139 6.981 1.00 89.12 362 VAL A C 1
ATOM 2903 O O . VAL A 1 362 ? 6.180 12.072 7.783 1.00 89.12 362 VAL A O 1
ATOM 2906 N N . HIS A 1 363 ? 6.631 11.266 5.737 1.00 91.75 363 HIS A N 1
ATOM 2907 C CA . HIS A 1 363 ? 7.139 12.508 5.173 1.00 91.75 363 HIS A CA 1
ATOM 2908 C C . HIS A 1 363 ? 6.161 13.023 4.126 1.00 91.75 363 HIS A C 1
ATOM 2910 O O . HIS A 1 363 ? 5.814 12.295 3.199 1.00 91.75 363 HIS A O 1
ATOM 2916 N N . MET A 1 364 ? 5.716 14.270 4.274 1.00 93.94 364 MET A N 1
ATOM 2917 C CA . MET A 1 364 ? 4.793 14.916 3.345 1.00 93.94 364 MET A CA 1
ATOM 2918 C C . MET A 1 364 ? 5.464 16.139 2.728 1.00 93.94 364 MET A C 1
ATOM 2920 O O . MET A 1 364 ? 5.992 16.989 3.443 1.00 93.94 364 MET A O 1
ATOM 2924 N N . ILE A 1 365 ? 5.438 16.208 1.404 1.00 95.12 365 ILE A N 1
ATOM 2925 C CA . ILE A 1 365 ? 5.906 17.330 0.602 1.00 95.12 365 ILE A CA 1
ATOM 2926 C C . ILE A 1 365 ? 4.675 17.944 -0.042 1.00 95.12 365 ILE A C 1
ATOM 2928 O O . ILE A 1 365 ? 3.999 17.277 -0.821 1.00 95.12 365 ILE A O 1
ATOM 2932 N N . GLN A 1 366 ? 4.403 19.204 0.270 1.00 95.69 366 GLN A N 1
ATOM 2933 C CA . GLN A 1 366 ? 3.409 20.001 -0.433 1.00 95.69 366 GLN A CA 1
ATOM 2934 C C . GLN A 1 366 ? 4.156 20.978 -1.331 1.00 95.69 366 GLN A C 1
ATOM 2936 O O . GLN A 1 366 ? 4.905 21.803 -0.814 1.00 95.69 366 GLN A O 1
ATOM 2941 N N . LEU A 1 367 ? 3.969 20.866 -2.645 1.00 94.06 367 LEU A N 1
ATOM 2942 C CA . LEU A 1 367 ? 4.611 21.764 -3.597 1.00 94.06 367 LEU A CA 1
ATOM 2943 C C . LEU A 1 367 ? 3.819 23.069 -3.687 1.00 94.06 367 LEU A C 1
ATOM 2945 O O . LEU A 1 367 ? 2.583 23.072 -3.675 1.00 94.06 367 LEU A O 1
ATOM 2949 N N . GLU A 1 368 ? 4.535 24.187 -3.764 1.00 90.81 368 GLU A N 1
ATOM 2950 C CA . GLU A 1 368 ? 3.932 25.481 -4.077 1.00 90.81 368 GLU A CA 1
ATOM 2951 C C . GLU A 1 368 ? 3.539 25.565 -5.559 1.00 90.81 368 GLU A C 1
ATOM 2953 O O . GLU A 1 368 ? 4.101 24.887 -6.412 1.00 90.81 368 GLU A O 1
ATOM 2958 N N . SER A 1 369 ? 2.629 26.478 -5.912 1.00 86.00 369 SER A N 1
ATOM 2959 C CA . SER A 1 369 ? 2.180 26.648 -7.309 1.00 86.00 369 SER A CA 1
ATOM 2960 C C . SER A 1 369 ? 3.297 26.961 -8.325 1.00 86.00 369 SER A C 1
ATOM 2962 O O . SER A 1 369 ? 3.130 26.722 -9.520 1.00 86.00 369 SER A O 1
ATOM 2964 N N . SER A 1 370 ? 4.429 27.511 -7.867 1.00 88.56 370 SER A N 1
ATOM 2965 C CA . SER A 1 370 ? 5.623 27.794 -8.679 1.00 88.56 370 SER A CA 1
ATOM 2966 C C . SER A 1 370 ? 6.745 26.771 -8.502 1.00 88.56 370 SER A C 1
ATOM 2968 O O . SER A 1 370 ? 7.795 26.894 -9.141 1.00 88.56 370 SER A O 1
ATOM 2970 N N . GLU A 1 371 ? 6.557 25.796 -7.619 1.00 93.81 371 GLU A N 1
ATOM 2971 C CA . GLU A 1 371 ? 7.529 24.754 -7.346 1.00 93.81 371 GLU A CA 1
ATOM 2972 C C . GLU A 1 371 ? 7.292 23.569 -8.283 1.00 93.81 371 GLU A C 1
ATOM 2974 O O . GLU A 1 371 ? 6.176 23.080 -8.456 1.00 93.81 371 GLU A O 1
ATOM 2979 N N . VAL A 1 372 ? 8.354 23.121 -8.945 1.00 92.62 372 VAL A N 1
ATOM 2980 C CA . VAL A 1 372 ? 8.312 22.015 -9.898 1.00 92.62 372 VAL A CA 1
ATOM 2981 C C . VAL A 1 372 ? 9.416 21.028 -9.583 1.00 92.62 372 VAL A C 1
ATOM 2983 O O . VAL A 1 372 ? 10.557 21.410 -9.328 1.00 92.62 372 VAL A O 1
ATOM 2986 N N . LEU A 1 373 ? 9.073 19.745 -9.620 1.00 95.25 373 LEU A N 1
ATOM 2987 C CA . LEU A 1 373 ? 10.029 18.670 -9.428 1.00 95.25 373 LEU A CA 1
ATOM 2988 C C . LEU A 1 373 ? 10.874 18.500 -10.696 1.00 95.25 373 LEU A C 1
ATOM 2990 O O . LEU A 1 373 ? 10.331 18.293 -11.783 1.00 95.25 373 LEU A O 1
ATOM 2994 N N . VAL A 1 374 ? 12.194 18.593 -10.555 1.00 94.56 374 VAL A N 1
ATOM 2995 C CA . VAL A 1 374 ? 13.149 18.543 -11.674 1.00 94.56 374 VAL A CA 1
ATOM 2996 C C . VAL A 1 374 ? 14.091 17.351 -11.591 1.00 94.56 374 VAL A C 1
ATOM 2998 O O . VAL A 1 374 ? 14.695 16.990 -12.590 1.00 94.56 374 VAL A O 1
ATOM 3001 N N . GLU A 1 375 ? 14.209 16.694 -10.441 1.00 95.19 375 GLU A N 1
ATOM 3002 C CA . GLU A 1 375 ? 15.039 15.499 -10.306 1.00 95.19 375 GLU A CA 1
ATOM 3003 C C . GLU A 1 375 ? 14.470 14.543 -9.256 1.00 95.19 375 GLU A C 1
ATOM 3005 O O . GLU A 1 375 ? 13.950 14.954 -8.212 1.00 95.19 375 GLU A O 1
ATOM 3010 N N . VAL A 1 376 ? 14.616 13.248 -9.543 1.00 96.25 376 VAL A N 1
ATOM 3011 C CA . VAL A 1 376 ? 14.411 12.158 -8.587 1.00 96.25 376 VAL A CA 1
ATOM 3012 C C . VAL A 1 376 ? 15.682 11.322 -8.533 1.00 96.25 376 VAL A C 1
ATOM 3014 O O . VAL A 1 376 ? 16.223 10.912 -9.562 1.00 96.25 376 VAL A O 1
ATOM 3017 N N . SER A 1 377 ? 16.152 11.046 -7.325 1.00 95.94 377 SER A N 1
ATOM 3018 C CA . SER A 1 377 ? 17.302 10.180 -7.085 1.00 95.94 377 SER A CA 1
ATOM 3019 C C . SER A 1 377 ? 17.074 9.290 -5.873 1.00 95.94 377 SER A C 1
ATOM 3021 O O . SER A 1 377 ? 16.161 9.503 -5.076 1.00 95.94 377 SER A O 1
ATOM 3023 N N . GLY A 1 378 ? 17.873 8.242 -5.732 1.00 95.94 378 GLY A N 1
ATOM 3024 C CA . GLY A 1 378 ? 17.661 7.269 -4.678 1.00 95.94 378 GLY A CA 1
ATOM 3025 C C . GLY A 1 378 ? 18.655 6.128 -4.709 1.00 95.94 378 GLY A C 1
ATOM 3026 O O . GLY A 1 378 ? 19.649 6.170 -5.428 1.00 95.94 378 GLY A O 1
ATOM 3027 N N . THR A 1 379 ? 18.374 5.111 -3.904 1.00 94.88 379 THR A N 1
ATOM 3028 C CA . THR A 1 379 ? 19.105 3.843 -3.898 1.00 94.88 379 THR A CA 1
ATOM 3029 C C . THR A 1 379 ? 18.106 2.695 -3.847 1.00 94.88 379 THR A C 1
ATOM 3031 O O . THR A 1 379 ? 16.993 2.860 -3.335 1.00 94.88 379 THR A O 1
ATOM 3034 N N . PHE A 1 380 ? 18.477 1.551 -4.417 1.00 92.31 380 PHE A N 1
ATOM 3035 C CA . PHE A 1 380 ? 17.759 0.296 -4.243 1.00 92.31 380 PHE A CA 1
ATOM 3036 C C . PHE A 1 380 ? 18.719 -0.840 -3.912 1.00 92.31 380 PHE A C 1
ATOM 3038 O O . PHE A 1 380 ? 19.836 -0.905 -4.423 1.00 92.31 380 PHE A O 1
ATOM 3045 N N . GLY A 1 381 ? 18.291 -1.764 -3.059 1.00 88.25 381 GLY A N 1
ATOM 3046 C CA . GLY A 1 381 ? 19.179 -2.802 -2.559 1.00 88.25 381 GLY A CA 1
ATOM 3047 C C . GLY A 1 381 ? 18.482 -3.850 -1.711 1.00 88.25 381 GLY A C 1
ATOM 3048 O O . GLY A 1 381 ? 17.292 -4.135 -1.873 1.00 88.25 381 GLY A O 1
ATOM 3049 N N . ARG A 1 382 ? 19.257 -4.482 -0.829 1.00 83.12 382 ARG A N 1
ATOM 3050 C CA . ARG A 1 382 ? 18.768 -5.546 0.045 1.00 83.12 382 ARG A CA 1
ATOM 3051 C C . ARG A 1 382 ? 18.115 -4.957 1.294 1.00 83.12 382 ARG A C 1
ATOM 3053 O O . ARG A 1 382 ? 18.754 -4.211 2.020 1.00 83.12 382 ARG A O 1
ATOM 3060 N N . PHE A 1 383 ? 16.890 -5.374 1.596 1.00 79.69 383 PHE A N 1
ATOM 3061 C CA . PHE A 1 383 ? 16.180 -5.011 2.820 1.00 79.69 383 PHE A CA 1
ATOM 3062 C C . PHE A 1 383 ? 15.355 -6.195 3.339 1.00 79.69 383 PHE A C 1
ATOM 3064 O O . PHE A 1 383 ? 14.640 -6.832 2.571 1.00 79.69 383 PHE A O 1
ATOM 3071 N N . ALA A 1 384 ? 15.470 -6.519 4.633 1.00 74.19 384 ALA A N 1
ATOM 3072 C CA . ALA A 1 384 ? 14.708 -7.584 5.308 1.00 74.19 384 ALA A CA 1
ATOM 3073 C C . ALA A 1 384 ? 14.693 -8.954 4.580 1.00 74.19 384 ALA A C 1
ATOM 3075 O O . ALA A 1 384 ? 13.704 -9.680 4.603 1.00 74.19 384 ALA A O 1
ATOM 3076 N N . GLY A 1 385 ? 15.796 -9.316 3.910 1.00 71.19 385 GLY A N 1
ATOM 3077 C CA . GLY A 1 385 ? 15.905 -10.554 3.120 1.00 71.19 385 GLY A CA 1
ATOM 3078 C C . GLY A 1 385 ? 15.384 -10.451 1.680 1.00 71.19 385 GLY A C 1
ATOM 3079 O O . GLY A 1 385 ? 15.615 -11.357 0.884 1.00 71.19 385 GLY A O 1
ATOM 3080 N N . PHE A 1 386 ? 14.752 -9.339 1.313 1.00 71.00 386 PHE A N 1
ATOM 3081 C CA . PHE A 1 386 ? 14.380 -9.003 -0.059 1.00 71.00 386 PHE A CA 1
ATOM 3082 C C . PHE A 1 386 ? 15.513 -8.238 -0.753 1.00 71.00 386 PHE A C 1
ATOM 3084 O O . PHE A 1 386 ? 16.319 -7.589 -0.095 1.00 71.00 386 PHE A O 1
ATOM 3091 N N . GLN A 1 387 ? 15.590 -8.331 -2.079 1.00 73.62 387 GLN A N 1
ATOM 3092 C CA . GLN A 1 387 ? 16.583 -7.643 -2.914 1.00 73.62 387 GLN A CA 1
ATOM 3093 C C . GLN A 1 387 ? 15.878 -6.661 -3.852 1.00 73.62 387 GLN A C 1
ATOM 3095 O O . GLN A 1 387 ? 14.726 -6.898 -4.228 1.00 73.62 387 GLN A O 1
ATOM 3100 N N . ASN A 1 388 ? 16.613 -5.630 -4.272 1.00 81.56 388 ASN A N 1
ATOM 3101 C CA . ASN A 1 388 ? 16.174 -4.569 -5.177 1.00 81.56 388 ASN A CA 1
ATOM 3102 C C . ASN A 1 388 ? 14.910 -3.845 -4.688 1.00 81.56 388 ASN A C 1
ATOM 3104 O O . ASN A 1 388 ? 14.000 -3.589 -5.466 1.00 81.56 388 ASN A O 1
ATOM 3108 N N . ILE A 1 389 ? 14.856 -3.549 -3.389 1.00 86.62 389 ILE A N 1
ATOM 3109 C CA . ILE A 1 389 ? 13.849 -2.678 -2.772 1.00 86.62 389 ILE A CA 1
ATOM 3110 C C . ILE A 1 389 ? 14.368 -1.246 -2.792 1.00 86.62 389 ILE A C 1
ATOM 3112 O O . ILE A 1 389 ? 15.558 -1.053 -2.556 1.00 86.62 389 ILE A O 1
ATOM 3116 N N . ILE A 1 390 ? 13.504 -0.253 -3.019 1.00 93.69 390 ILE A N 1
ATOM 3117 C CA . ILE A 1 390 ? 13.868 1.160 -2.873 1.00 93.69 390 ILE A CA 1
ATOM 3118 C C . ILE A 1 390 ? 14.219 1.427 -1.405 1.00 93.69 390 ILE A C 1
ATOM 3120 O O . ILE A 1 390 ? 13.365 1.414 -0.517 1.00 93.69 390 ILE A O 1
ATOM 3124 N N . THR A 1 391 ? 15.499 1.656 -1.144 1.00 94.12 391 THR A N 1
ATOM 3125 C CA . THR A 1 391 ? 16.055 1.889 0.193 1.00 94.12 391 THR A CA 1
ATOM 3126 C C . THR A 1 391 ? 16.086 3.374 0.521 1.00 94.12 391 THR A C 1
ATOM 3128 O O . THR A 1 391 ? 15.854 3.735 1.672 1.00 94.12 391 THR A O 1
ATOM 3131 N N . SER A 1 392 ? 16.253 4.248 -0.483 1.00 96.00 392 SER A N 1
ATOM 3132 C CA . SER A 1 392 ? 16.116 5.695 -0.293 1.00 96.00 392 SER A CA 1
ATOM 3133 C C . SER A 1 392 ? 15.516 6.441 -1.481 1.00 96.00 392 SER A C 1
ATOM 3135 O O . SER A 1 392 ? 15.815 6.089 -2.620 1.00 96.00 392 SER A O 1
ATOM 3137 N N . LEU A 1 393 ? 14.828 7.557 -1.221 1.00 97.62 393 LEU A N 1
ATOM 3138 C CA . LEU A 1 393 ? 14.375 8.524 -2.233 1.00 97.62 393 LEU A CA 1
ATOM 3139 C C . LEU A 1 393 ? 14.751 9.961 -1.862 1.00 97.62 393 LEU A C 1
ATOM 3141 O O . LEU A 1 393 ? 14.644 10.359 -0.708 1.00 97.62 393 LEU A O 1
ATOM 3145 N N . THR A 1 394 ? 15.175 10.748 -2.844 1.00 97.94 394 THR A N 1
ATOM 3146 C CA . THR A 1 394 ? 15.442 12.188 -2.755 1.00 97.94 394 THR A CA 1
ATOM 3147 C C . THR A 1 394 ? 14.738 12.880 -3.924 1.00 97.94 394 THR A C 1
ATOM 3149 O O . THR A 1 394 ? 14.801 12.409 -5.059 1.00 97.94 394 THR A O 1
ATOM 3152 N N . PHE A 1 395 ? 14.068 13.992 -3.638 1.00 97.62 395 PHE A N 1
ATOM 3153 C CA . PHE A 1 395 ? 13.312 14.789 -4.603 1.00 97.62 395 PHE A CA 1
ATOM 3154 C C . PHE A 1 395 ? 13.905 16.190 -4.651 1.00 97.62 395 PHE A C 1
ATOM 3156 O O . PHE A 1 395 ? 14.059 16.819 -3.605 1.00 97.62 395 PHE A O 1
ATOM 3163 N N . VAL A 1 396 ? 14.240 16.690 -5.836 1.00 96.75 396 VAL A N 1
ATOM 3164 C CA . VAL A 1 396 ? 14.804 18.036 -5.992 1.00 96.75 396 VAL A CA 1
ATOM 3165 C C . VAL A 1 396 ? 13.894 18.863 -6.879 1.00 96.75 396 VAL A C 1
ATOM 3167 O O . VAL A 1 396 ? 13.559 18.471 -8.001 1.00 96.75 396 VAL A O 1
ATOM 3170 N N . THR A 1 397 ? 13.482 20.005 -6.353 1.00 95.19 397 THR A N 1
ATOM 3171 C CA . THR A 1 397 ? 12.665 20.996 -7.039 1.00 95.19 397 THR A CA 1
ATOM 3172 C C . THR A 1 397 ? 13.535 22.152 -7.519 1.00 95.19 397 THR A C 1
ATOM 3174 O O . THR A 1 397 ? 14.732 22.229 -7.238 1.00 95.19 397 THR A O 1
ATOM 3177 N N . ASN A 1 398 ? 12.940 23.080 -8.262 1.00 93.00 398 ASN A N 1
ATOM 3178 C CA . ASN A 1 398 ? 13.593 24.335 -8.634 1.00 93.00 398 ASN A CA 1
ATOM 3179 C C . ASN A 1 398 ? 13.912 25.252 -7.435 1.00 93.00 398 ASN A C 1
ATOM 3181 O O . ASN A 1 398 ? 14.648 26.222 -7.613 1.00 93.00 398 ASN A O 1
ATOM 3185 N N . THR A 1 399 ? 13.361 24.989 -6.248 1.00 92.69 399 THR A N 1
ATOM 3186 C CA . THR A 1 399 ? 13.545 25.820 -5.048 1.00 92.69 399 THR A CA 1
ATOM 3187 C C . THR A 1 399 ? 14.391 25.129 -3.980 1.00 92.69 399 THR A C 1
ATOM 3189 O O . THR A 1 399 ? 15.197 25.796 -3.330 1.00 92.69 399 THR A O 1
ATOM 3192 N N . GLN A 1 400 ? 14.243 23.813 -3.789 1.00 95.00 400 GLN A N 1
ATOM 3193 C CA . GLN A 1 400 ? 14.918 23.085 -2.715 1.00 95.00 400 GLN A CA 1
ATOM 3194 C C . GLN A 1 400 ? 15.040 21.574 -2.967 1.00 95.00 400 GLN A C 1
ATOM 3196 O O . GLN A 1 400 ? 14.627 21.037 -3.990 1.00 95.00 400 GLN A O 1
ATOM 3201 N N . SER A 1 401 ? 15.636 20.864 -2.009 1.00 96.31 401 SER A N 1
ATOM 3202 C CA . SER A 1 401 ? 15.735 19.403 -2.005 1.00 96.31 401 SER A CA 1
ATOM 3203 C C . SER A 1 401 ? 15.036 18.805 -0.785 1.00 96.31 401 SER A C 1
ATOM 3205 O O . SER A 1 401 ? 15.139 19.336 0.319 1.00 96.31 401 SER A O 1
ATOM 3207 N N . TYR A 1 402 ? 14.381 17.664 -0.980 1.00 97.00 402 TYR A N 1
ATOM 3208 C CA . TYR A 1 402 ? 13.684 16.891 0.043 1.00 97.00 402 TYR A CA 1
ATOM 3209 C C . TYR A 1 402 ? 14.255 15.472 0.130 1.00 97.00 402 TYR A C 1
ATOM 3211 O O . TYR A 1 402 ? 14.431 14.798 -0.886 1.00 97.00 402 TYR A O 1
ATOM 3219 N N . GLY A 1 403 ? 14.499 15.000 1.352 1.00 93.69 403 GLY A N 1
ATOM 3220 C CA . GLY A 1 403 ? 15.106 13.696 1.623 1.00 93.69 403 GLY A CA 1
ATOM 3221 C C . GLY A 1 403 ? 16.616 13.776 1.917 1.00 93.69 403 GLY A C 1
ATOM 3222 O O . GLY A 1 403 ? 17.136 14.864 2.171 1.00 93.69 403 GLY A O 1
ATOM 3223 N N . PRO A 1 404 ? 17.338 12.639 1.913 1.00 95.06 404 PRO A N 1
ATOM 3224 C CA . PRO A 1 404 ? 16.845 11.310 1.563 1.00 95.06 404 PRO A CA 1
ATOM 3225 C C . PRO A 1 404 ? 15.832 10.775 2.582 1.00 95.06 404 PRO A C 1
ATOM 3227 O O . PRO A 1 404 ? 16.028 10.900 3.787 1.00 95.06 404 PRO A O 1
ATOM 3230 N N . PHE A 1 405 ? 14.759 10.166 2.091 1.00 94.19 405 PHE A N 1
ATOM 3231 C CA . PHE A 1 405 ? 13.822 9.376 2.887 1.00 94.19 405 PHE A CA 1
ATOM 3232 C C . PHE A 1 405 ? 14.214 7.911 2.782 1.00 94.19 405 PHE A C 1
ATOM 3234 O O . PHE A 1 405 ? 14.405 7.433 1.666 1.00 94.19 405 PHE A O 1
ATOM 3241 N N . GLY A 1 406 ? 14.345 7.218 3.910 1.00 92.56 406 GLY A N 1
ATOM 3242 C CA . GLY A 1 406 ? 14.978 5.901 3.972 1.00 92.56 406 GLY A CA 1
ATOM 3243 C C . GLY A 1 406 ? 16.497 5.982 4.179 1.00 92.56 406 GLY A C 1
ATOM 3244 O O . GLY A 1 406 ? 17.034 7.031 4.544 1.00 92.56 406 GLY A O 1
ATOM 3245 N N . GLN A 1 407 ? 17.206 4.885 3.919 1.00 92.44 407 GLN A N 1
ATOM 3246 C CA . GLN A 1 407 ? 18.653 4.778 4.098 1.00 92.44 407 GLN A CA 1
ATOM 3247 C C . GLN A 1 407 ? 19.357 4.598 2.753 1.00 92.44 407 GLN A C 1
ATOM 3249 O O . GLN A 1 407 ? 18.970 3.766 1.939 1.00 92.44 407 GLN A O 1
ATOM 3254 N N . ARG A 1 408 ? 20.401 5.397 2.500 1.00 92.00 408 ARG A N 1
ATOM 3255 C CA . ARG A 1 408 ? 21.176 5.342 1.251 1.00 92.00 408 ARG A CA 1
ATOM 3256 C C . ARG A 1 408 ? 22.070 4.099 1.217 1.00 92.00 408 ARG A C 1
ATOM 3258 O O . ARG A 1 408 ? 23.250 4.185 1.542 1.00 92.00 408 ARG A O 1
ATOM 3265 N N . GLU A 1 409 ? 21.505 2.963 0.826 1.00 88.00 409 GLU A N 1
ATOM 3266 C CA . GLU A 1 409 ? 22.195 1.673 0.739 1.00 88.00 409 GLU A CA 1
ATOM 3267 C C . GLU A 1 409 ? 21.835 0.915 -0.539 1.00 88.00 409 GLU A C 1
ATOM 3269 O O . GLU A 1 409 ? 20.669 0.819 -0.914 1.00 88.00 409 GLU A O 1
ATOM 3274 N N . GLY A 1 410 ? 22.840 0.318 -1.180 1.00 89.44 410 GLY A N 1
ATOM 3275 C CA . GLY A 1 410 ? 22.682 -0.415 -2.435 1.00 89.44 410 GLY A CA 1
ATOM 3276 C C . GLY A 1 410 ? 23.059 0.417 -3.657 1.00 89.44 410 GLY A C 1
ATOM 3277 O O . GLY A 1 410 ? 23.936 1.279 -3.597 1.00 89.44 410 GLY A O 1
ATOM 3278 N N . THR A 1 411 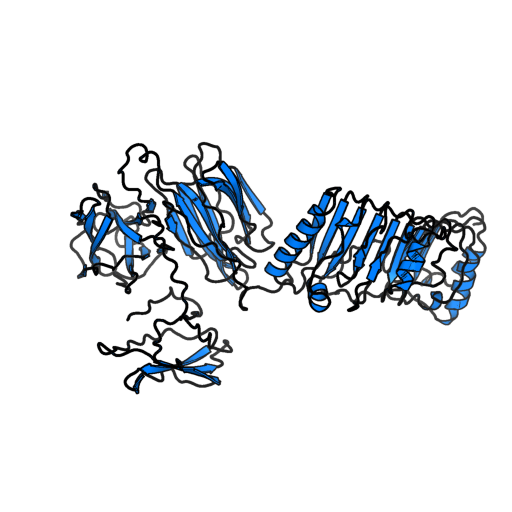? 22.411 0.126 -4.778 1.00 87.88 411 THR A N 1
ATOM 3279 C CA . THR A 1 411 ? 22.692 0.721 -6.083 1.00 87.88 411 THR A CA 1
ATOM 3280 C C . THR A 1 411 ? 21.998 2.075 -6.210 1.00 87.88 411 THR A C 1
ATOM 3282 O O . THR A 1 411 ? 20.771 2.128 -6.086 1.00 87.88 411 THR A O 1
ATOM 3285 N N . PRO A 1 412 ? 22.729 3.176 -6.452 1.00 91.50 412 PRO A N 1
ATOM 3286 C CA . PRO A 1 412 ? 22.114 4.480 -6.627 1.00 91.50 412 PRO A CA 1
ATOM 3287 C C . PRO A 1 412 ? 21.492 4.630 -8.019 1.00 91.50 412 PRO A C 1
ATOM 3289 O O . PRO A 1 412 ? 21.943 4.032 -8.990 1.00 91.50 412 PRO A O 1
ATOM 3292 N N . PHE A 1 413 ? 20.475 5.479 -8.112 1.00 89.19 413 PHE A N 1
ATOM 3293 C CA . PHE A 1 413 ? 19.941 5.999 -9.368 1.00 89.19 413 PHE A CA 1
ATOM 3294 C C . PHE A 1 413 ? 19.721 7.506 -9.232 1.00 89.19 413 PHE A C 1
ATOM 3296 O O . PHE A 1 413 ? 19.440 8.012 -8.142 1.00 89.19 413 PHE A O 1
ATOM 3303 N N . HIS A 1 414 ? 19.869 8.237 -10.332 1.00 89.75 414 HIS A N 1
ATOM 3304 C CA . HIS A 1 414 ? 19.819 9.699 -10.349 1.00 89.75 414 HIS A CA 1
ATOM 3305 C C . HIS A 1 414 ? 19.317 10.176 -11.708 1.00 89.75 414 HIS A C 1
ATOM 3307 O O . HIS A 1 414 ? 19.951 9.885 -12.717 1.00 89.75 414 HIS A O 1
ATOM 3313 N N . ILE A 1 415 ? 18.161 10.848 -11.732 1.00 91.12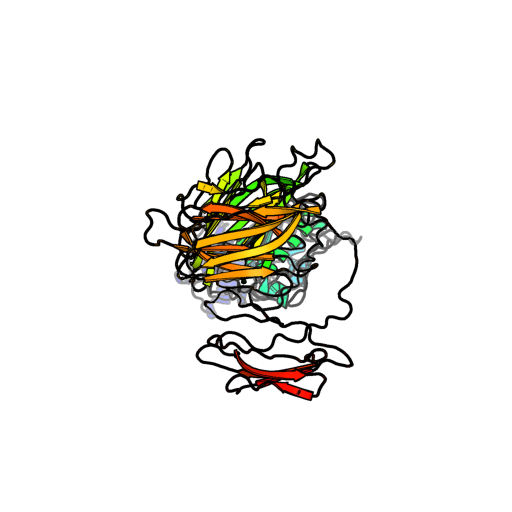 415 ILE A N 1
ATOM 3314 C CA . ILE A 1 415 ? 17.437 11.189 -12.964 1.00 91.12 415 ILE A CA 1
ATOM 3315 C C . ILE A 1 415 ? 17.059 12.678 -12.957 1.00 91.12 415 ILE A C 1
ATOM 3317 O O . ILE A 1 415 ? 15.966 13.039 -12.507 1.00 91.12 415 ILE A O 1
ATOM 3321 N N . PRO A 1 416 ? 17.956 13.555 -13.439 1.00 92.56 416 PRO A N 1
ATOM 3322 C CA . PRO A 1 416 ? 17.683 14.979 -13.580 1.00 92.56 416 PRO A CA 1
ATOM 3323 C C . PRO A 1 416 ? 16.959 15.278 -14.901 1.00 92.56 416 PRO A C 1
ATOM 3325 O O . PRO A 1 416 ? 17.261 14.702 -15.946 1.00 92.56 416 PRO A O 1
ATOM 3328 N N . VAL A 1 417 ? 16.012 16.210 -14.864 1.00 91.31 417 VAL A N 1
ATOM 3329 C CA . VAL A 1 417 ? 15.259 16.723 -16.014 1.00 91.31 417 VAL A CA 1
ATOM 3330 C C . VAL A 1 417 ? 15.681 18.169 -16.272 1.00 91.31 417 VAL A C 1
ATOM 3332 O O . VAL A 1 417 ? 15.689 19.001 -15.369 1.00 91.31 417 VAL A O 1
ATOM 3335 N N . GLN A 1 418 ? 16.051 18.466 -17.517 1.00 86.88 418 GLN A N 1
ATOM 3336 C CA . GLN A 1 418 ? 16.653 19.739 -17.922 1.00 86.88 418 GLN A CA 1
ATOM 3337 C C . GLN A 1 418 ? 15.692 20.611 -18.748 1.00 86.88 418 GLN A C 1
ATOM 3339 O O . GLN A 1 418 ? 14.600 20.188 -19.133 1.00 86.88 418 GLN A O 1
ATOM 3344 N N . CYS A 1 419 ? 16.136 21.834 -19.069 1.00 77.88 419 CYS A N 1
ATOM 3345 C CA . CYS A 1 419 ? 15.501 22.741 -20.040 1.00 77.88 419 CYS A CA 1
ATOM 3346 C C . CYS A 1 419 ? 14.007 23.011 -19.781 1.00 77.88 419 CYS A C 1
ATOM 3348 O O . CYS A 1 419 ? 13.201 22.998 -20.707 1.00 77.88 419 CYS A O 1
ATOM 3350 N N . GLY A 1 420 ? 13.640 23.237 -18.516 1.00 77.31 420 GLY A N 1
ATOM 3351 C CA . GLY A 1 420 ? 12.264 23.548 -18.108 1.00 77.31 420 GLY A CA 1
ATOM 3352 C C . GLY A 1 420 ? 11.321 22.340 -18.067 1.00 77.31 420 GLY A C 1
ATOM 3353 O O . GLY A 1 420 ? 10.158 22.487 -17.688 1.00 77.31 420 GLY A O 1
ATOM 3354 N N . GLY A 1 421 ? 11.797 21.147 -18.442 1.00 85.25 421 GLY A N 1
ATOM 3355 C CA . GLY A 1 421 ? 11.048 19.916 -18.243 1.00 85.25 421 GLY A CA 1
ATOM 3356 C C . GLY A 1 421 ? 10.783 19.682 -16.757 1.00 85.25 421 GLY A C 1
ATOM 3357 O O . GLY A 1 421 ? 11.603 20.014 -15.902 1.00 85.25 421 GLY A O 1
ATOM 3358 N N . ARG A 1 422 ? 9.621 19.109 -16.448 1.00 90.94 422 ARG A N 1
ATOM 3359 C CA . ARG A 1 422 ? 9.187 18.869 -15.067 1.00 90.94 422 ARG A CA 1
ATOM 3360 C C . ARG A 1 422 ? 8.623 17.468 -14.894 1.00 90.94 422 ARG A C 1
ATOM 3362 O O . ARG A 1 422 ? 7.937 16.950 -15.776 1.00 90.94 422 ARG A O 1
ATOM 3369 N N . ILE A 1 423 ? 8.894 16.869 -13.743 1.00 94.06 423 ILE A N 1
ATOM 3370 C CA . ILE A 1 423 ? 8.324 15.590 -13.326 1.00 94.06 423 ILE A CA 1
ATOM 3371 C C . ILE A 1 423 ? 6.910 15.862 -12.808 1.00 94.06 423 ILE A C 1
ATOM 3373 O O . ILE A 1 423 ? 6.718 16.657 -11.890 1.00 94.06 423 ILE A O 1
ATOM 3377 N N . VAL A 1 424 ? 5.913 15.240 -13.436 1.00 92.62 424 VAL A N 1
ATOM 3378 C CA . VAL A 1 424 ? 4.483 15.526 -13.201 1.00 92.62 424 VAL A CA 1
ATOM 3379 C C . VAL A 1 424 ? 3.727 14.372 -12.553 1.00 92.62 424 VAL A C 1
ATOM 3381 O O . VAL A 1 424 ? 2.594 14.550 -12.125 1.00 92.62 424 VAL A O 1
ATOM 3384 N N . GLY A 1 425 ? 4.335 13.193 -12.475 1.00 94.19 425 GLY A N 1
ATOM 3385 C CA . GLY A 1 425 ? 3.727 12.021 -11.864 1.00 94.19 425 GLY A CA 1
ATOM 3386 C C . GLY A 1 425 ? 4.681 10.840 -11.845 1.00 94.19 425 GLY A C 1
ATOM 3387 O O . GLY A 1 425 ? 5.808 10.923 -12.340 1.00 94.19 425 GLY A O 1
ATOM 3388 N N . PHE A 1 426 ? 4.205 9.729 -11.296 1.00 95.56 426 PHE A N 1
ATOM 3389 C CA . PHE A 1 426 ? 4.993 8.521 -11.099 1.00 95.56 426 PHE A CA 1
ATOM 3390 C C . PHE A 1 426 ? 4.227 7.281 -11.547 1.00 95.56 426 PHE A C 1
ATOM 3392 O O . PHE A 1 426 ? 3.003 7.281 -11.648 1.00 95.56 426 PHE A O 1
ATOM 3399 N N . PHE A 1 427 ? 4.975 6.214 -11.777 1.00 92.06 427 PHE A N 1
ATOM 3400 C CA . PHE A 1 427 ? 4.486 4.841 -11.836 1.00 92.06 427 PHE A CA 1
ATOM 3401 C C . PHE A 1 427 ? 5.481 3.974 -11.068 1.00 92.06 427 PHE A C 1
ATOM 3403 O O . PHE A 1 427 ? 6.557 4.439 -10.691 1.00 92.06 427 PHE A O 1
ATOM 3410 N N . GLY A 1 428 ? 5.162 2.718 -10.792 1.00 90.81 428 GLY A N 1
ATOM 3411 C CA . GLY A 1 428 ? 6.090 1.919 -10.010 1.00 90.81 428 GLY A CA 1
ATOM 3412 C C . GLY A 1 428 ? 5.669 0.490 -9.790 1.00 90.81 428 GLY A C 1
ATOM 3413 O O . GLY A 1 428 ? 4.768 -0.050 -10.436 1.00 90.81 428 GLY A O 1
ATOM 3414 N N . ARG A 1 429 ? 6.374 -0.138 -8.858 1.00 86.56 429 ARG A N 1
ATOM 3415 C CA . ARG A 1 429 ? 6.069 -1.475 -8.380 1.00 86.56 429 ARG A CA 1
ATOM 3416 C C . ARG A 1 429 ? 6.134 -1.494 -6.869 1.00 86.56 429 ARG A C 1
ATOM 3418 O O . ARG A 1 429 ? 7.059 -0.927 -6.297 1.00 86.56 429 ARG A O 1
ATOM 3425 N N . ALA A 1 430 ? 5.162 -2.133 -6.235 1.00 82.88 430 ALA A N 1
ATOM 3426 C CA . ALA A 1 430 ? 5.149 -2.229 -4.785 1.00 82.88 430 ALA A CA 1
ATOM 3427 C C . ALA A 1 430 ? 4.533 -3.541 -4.296 1.00 82.88 430 ALA A C 1
ATOM 3429 O O . ALA A 1 430 ? 3.568 -4.060 -4.868 1.00 82.88 430 ALA A O 1
ATOM 3430 N N . GLY A 1 431 ? 5.103 -4.063 -3.219 1.00 76.44 431 GLY A N 1
ATOM 3431 C CA . GLY A 1 431 ? 4.597 -5.167 -2.420 1.00 76.44 431 GLY A CA 1
ATOM 3432 C C . GLY A 1 431 ? 4.572 -4.729 -0.963 1.00 76.44 431 GLY A C 1
ATOM 3433 O O . GLY A 1 431 ? 3.946 -3.733 -0.630 1.00 76.44 431 GLY A O 1
ATOM 3434 N N . TRP A 1 432 ? 5.283 -5.440 -0.088 1.00 74.00 432 TRP A N 1
ATOM 3435 C CA . TRP A 1 432 ? 5.487 -4.992 1.298 1.00 74.00 432 TRP A CA 1
ATOM 3436 C C . TRP A 1 432 ? 6.299 -3.703 1.414 1.00 74.00 432 TRP A C 1
ATOM 3438 O O . TRP A 1 432 ? 6.083 -2.928 2.337 1.00 74.00 432 TRP A O 1
ATOM 3448 N N . CYS A 1 433 ? 7.211 -3.482 0.474 1.00 83.94 433 CYS A N 1
ATOM 3449 C CA . CYS A 1 433 ? 7.955 -2.242 0.336 1.00 83.94 433 CYS A CA 1
ATOM 3450 C C . CYS A 1 433 ? 7.763 -1.703 -1.082 1.00 83.94 433 CYS A C 1
ATOM 3452 O O . CYS A 1 433 ? 7.234 -2.397 -1.958 1.00 83.94 433 CYS A O 1
ATOM 3454 N N . PHE A 1 434 ? 8.209 -0.475 -1.312 1.00 87.75 434 PHE A N 1
ATOM 3455 C CA . PHE A 1 434 ? 8.245 0.100 -2.644 1.00 87.75 434 PHE A CA 1
ATOM 3456 C C . PHE A 1 434 ? 9.414 -0.527 -3.418 1.00 87.75 434 PHE A C 1
ATOM 3458 O O . PHE A 1 434 ? 10.580 -0.338 -3.077 1.00 87.75 434 PHE A O 1
ATOM 3465 N N . ASP A 1 435 ? 9.105 -1.363 -4.410 1.00 86.44 435 ASP A N 1
ATOM 3466 C CA . ASP A 1 435 ? 10.095 -2.169 -5.130 1.00 86.44 435 ASP A CA 1
ATOM 3467 C C . ASP A 1 435 ? 10.779 -1.359 -6.236 1.00 86.44 435 ASP A C 1
ATOM 3469 O O . ASP A 1 435 ? 11.986 -1.479 -6.426 1.00 86.44 435 ASP A O 1
ATOM 3473 N N . ALA A 1 436 ? 10.024 -0.545 -6.980 1.00 91.00 436 ALA A N 1
ATOM 3474 C CA . ALA A 1 436 ? 10.567 0.240 -8.085 1.00 91.00 436 ALA A CA 1
ATOM 3475 C C . ALA A 1 436 ? 9.771 1.518 -8.355 1.00 91.00 436 ALA A C 1
ATOM 3477 O O . ALA A 1 436 ? 8.553 1.546 -8.177 1.00 91.00 436 ALA A O 1
ATOM 3478 N N . ILE A 1 437 ? 10.453 2.544 -8.862 1.00 94.44 437 ILE A N 1
ATOM 3479 C CA . ILE A 1 437 ? 9.884 3.860 -9.169 1.00 94.44 437 ILE A CA 1
ATOM 3480 C C . ILE A 1 437 ? 10.193 4.259 -10.608 1.00 94.44 437 ILE A C 1
ATOM 3482 O O . ILE A 1 437 ? 11.317 4.118 -11.065 1.00 94.44 437 ILE A O 1
ATOM 3486 N N . GLY A 1 438 ? 9.207 4.775 -11.325 1.00 93.81 438 GLY A N 1
ATOM 3487 C CA . GLY A 1 438 ? 9.352 5.424 -12.621 1.00 93.81 438 GLY A CA 1
ATOM 3488 C C . GLY A 1 438 ? 8.664 6.785 -12.609 1.00 93.81 438 GLY A C 1
ATOM 3489 O O . GLY A 1 438 ? 7.854 7.073 -11.726 1.00 93.81 438 GLY A O 1
ATOM 3490 N N . ILE A 1 439 ? 8.998 7.632 -13.578 1.00 94.56 439 ILE A N 1
ATOM 3491 C CA . ILE A 1 439 ? 8.536 9.021 -13.634 1.00 94.56 439 ILE A CA 1
ATOM 3492 C C . ILE A 1 439 ? 7.839 9.336 -14.958 1.00 94.56 439 ILE A C 1
ATOM 3494 O O . ILE A 1 439 ? 8.191 8.822 -16.024 1.00 94.56 439 ILE A O 1
ATOM 3498 N N . TYR A 1 440 ? 6.867 10.238 -14.870 1.00 92.31 440 TYR A N 1
ATOM 3499 C CA . TYR A 1 440 ? 6.270 10.932 -15.999 1.00 92.31 440 TYR A CA 1
ATOM 3500 C C . TYR A 1 440 ? 6.876 12.328 -16.109 1.00 92.31 440 TYR A C 1
ATOM 3502 O O . TYR A 1 440 ? 6.792 13.125 -15.173 1.00 92.31 440 TYR A O 1
ATOM 3510 N N . VAL A 1 441 ? 7.465 12.632 -17.261 1.00 90.75 441 VAL A N 1
ATOM 3511 C CA . VAL A 1 441 ? 8.110 13.912 -17.551 1.00 90.75 441 VAL A CA 1
ATOM 3512 C C . VAL A 1 441 ? 7.277 14.675 -18.566 1.00 90.75 441 VAL A C 1
ATOM 3514 O O . VAL A 1 441 ? 6.998 14.182 -19.660 1.00 90.75 441 VAL A O 1
ATOM 3517 N N . ASN A 1 442 ? 6.903 15.899 -18.205 1.00 87.56 442 ASN A N 1
ATOM 3518 C CA . ASN A 1 442 ? 6.319 16.859 -19.123 1.00 87.56 442 ASN A CA 1
ATOM 3519 C C . ASN A 1 442 ? 7.432 17.800 -19.629 1.00 87.56 442 ASN A C 1
ATOM 3521 O O . ASN A 1 442 ? 7.917 18.627 -18.848 1.00 87.56 442 ASN A O 1
ATOM 3525 N N . PRO A 1 443 ? 7.887 17.654 -20.882 1.00 80.06 443 PRO A N 1
ATOM 3526 C CA . PRO A 1 443 ? 8.834 18.584 -21.499 1.00 80.06 443 PRO A CA 1
ATOM 3527 C C . PRO A 1 443 ? 8.230 19.998 -21.618 1.00 80.06 443 PRO A C 1
ATOM 3529 O O . PRO A 1 443 ? 7.050 20.134 -21.928 1.00 80.06 443 PRO A O 1
ATOM 3532 N N . ASP A 1 444 ? 9.010 21.049 -21.332 1.00 69.56 444 ASP A N 1
ATOM 3533 C CA . ASP A 1 444 ? 8.516 22.432 -21.194 1.00 69.56 444 ASP A CA 1
ATOM 3534 C C . ASP A 1 444 ? 7.641 22.896 -22.375 1.00 69.56 444 ASP A C 1
ATOM 3536 O O . ASP A 1 444 ? 8.086 23.012 -23.519 1.00 69.56 444 ASP A O 1
ATOM 3540 N N . LEU A 1 445 ? 6.382 23.212 -22.064 1.00 51.97 445 LEU A N 1
ATOM 3541 C CA . LEU A 1 445 ? 5.352 23.642 -23.004 1.00 51.97 445 LEU A CA 1
ATOM 3542 C C . LEU A 1 445 ? 5.325 25.163 -23.226 1.00 51.97 445 LEU A C 1
ATOM 3544 O O . LEU A 1 445 ? 4.484 25.633 -23.996 1.00 51.97 445 LEU A O 1
ATOM 3548 N N . GLN A 1 446 ? 6.212 25.969 -22.620 1.00 45.69 446 GLN A N 1
ATOM 3549 C CA . GLN A 1 446 ? 6.270 27.404 -22.960 1.00 45.69 446 GLN A CA 1
ATOM 3550 C C . GLN A 1 446 ? 6.548 27.649 -24.456 1.00 45.69 446 GLN A C 1
ATOM 3552 O O . GLN A 1 446 ? 6.220 28.713 -24.983 1.00 45.69 446 GLN A O 1
ATOM 3557 N N . THR A 1 447 ? 7.038 26.637 -25.176 1.00 38.59 447 THR A N 1
ATOM 3558 C CA . THR A 1 447 ? 7.201 26.650 -26.632 1.00 38.59 447 THR A CA 1
ATOM 3559 C C . THR A 1 447 ? 5.933 26.321 -27.442 1.00 38.59 447 THR A C 1
ATOM 3561 O O . THR A 1 447 ? 5.949 26.567 -28.646 1.00 38.59 447 THR A O 1
ATOM 3564 N N . ILE A 1 448 ? 4.800 25.899 -26.841 1.00 39.06 448 ILE A N 1
ATOM 3565 C CA . ILE A 1 448 ? 3.531 25.663 -27.584 1.00 39.06 448 ILE A CA 1
ATOM 3566 C C . ILE A 1 448 ? 2.981 26.949 -28.223 1.00 39.06 448 ILE A C 1
ATOM 3568 O O . ILE A 1 448 ? 2.207 26.883 -29.180 1.00 39.06 448 ILE A O 1
ATOM 3572 N N . LYS A 1 449 ? 3.367 28.142 -27.748 1.00 41.47 449 LYS A N 1
ATOM 3573 C CA . LYS A 1 449 ? 2.901 29.385 -28.389 1.00 41.47 449 LYS A CA 1
ATOM 3574 C C . LYS A 1 449 ? 3.331 29.490 -29.859 1.00 41.47 449 LYS A C 1
ATOM 3576 O O . LYS A 1 449 ? 2.630 30.148 -30.626 1.00 41.47 449 LYS A O 1
ATOM 3581 N N . ASP A 1 450 ? 4.360 28.749 -30.267 1.00 41.41 450 ASP A N 1
ATOM 3582 C CA . ASP A 1 450 ? 4.727 28.583 -31.667 1.00 41.41 450 ASP A CA 1
ATOM 3583 C C . ASP A 1 450 ? 4.232 27.217 -32.165 1.00 41.41 450 ASP A C 1
ATOM 3585 O O . ASP A 1 450 ? 4.853 26.179 -31.925 1.00 41.41 450 ASP A O 1
ATOM 3589 N N . LYS A 1 451 ? 3.099 27.205 -32.880 1.00 39.66 451 LYS A N 1
ATOM 3590 C CA . LYS A 1 451 ? 2.633 26.028 -33.632 1.00 39.66 451 LYS A CA 1
ATOM 3591 C C . LYS A 1 451 ? 3.760 25.545 -34.555 1.00 39.66 451 LYS A C 1
ATOM 3593 O O . LYS A 1 451 ? 3.977 26.140 -35.605 1.00 39.66 451 LYS A O 1
ATOM 3598 N N . GLY A 1 452 ? 4.466 24.488 -34.160 1.00 47.88 452 GLY A N 1
ATOM 3599 C CA . GLY A 1 452 ? 5.563 23.901 -34.935 1.00 47.88 452 GLY A CA 1
ATOM 3600 C C . GLY A 1 452 ? 6.843 23.618 -34.148 1.00 47.88 452 GLY A C 1
ATOM 3601 O O . GLY A 1 452 ? 7.724 22.957 -34.690 1.00 47.88 452 GLY A O 1
ATOM 3602 N N . LYS A 1 453 ? 6.972 24.061 -32.888 1.00 53.00 453 LYS A N 1
ATOM 3603 C CA . LYS A 1 453 ? 8.134 23.680 -32.072 1.00 53.00 453 LYS A CA 1
ATOM 3604 C C . LYS A 1 453 ? 8.022 22.251 -31.544 1.00 53.00 453 LYS A C 1
ATOM 3606 O O . LYS A 1 453 ? 7.017 21.840 -30.971 1.00 53.00 453 LYS A O 1
ATOM 3611 N N . VAL A 1 454 ? 9.103 21.524 -31.781 1.00 61.53 454 VAL A N 1
ATOM 3612 C CA . VAL A 1 454 ? 9.366 20.143 -31.391 1.00 61.53 454 VAL A CA 1
ATOM 3613 C C . VAL A 1 454 ? 9.472 20.044 -29.874 1.00 61.53 454 VAL A C 1
ATOM 3615 O O . VAL A 1 454 ? 10.174 20.840 -29.253 1.00 61.53 454 VAL A O 1
ATOM 3618 N N . VAL A 1 455 ? 8.811 19.049 -29.288 1.00 72.62 455 VAL A N 1
ATOM 3619 C CA . VAL A 1 455 ? 8.786 18.846 -27.840 1.00 72.62 455 VAL A CA 1
ATOM 3620 C C . VAL A 1 455 ? 9.581 17.585 -27.494 1.00 72.62 455 VAL A C 1
ATOM 3622 O O . VAL A 1 455 ? 9.135 16.478 -27.785 1.00 72.62 455 VAL A O 1
ATOM 3625 N N . LEU A 1 456 ? 10.752 17.749 -26.875 1.00 85.38 456 LEU A N 1
ATOM 3626 C CA . LEU A 1 456 ? 11.612 16.653 -26.410 1.00 85.38 456 LEU A CA 1
ATOM 3627 C C . LEU A 1 456 ? 11.871 16.801 -24.915 1.00 85.38 456 LEU A C 1
ATOM 3629 O O . LEU A 1 456 ? 12.107 17.908 -24.431 1.00 85.38 456 LEU A O 1
ATOM 3633 N N . ALA A 1 457 ? 11.876 15.687 -24.186 1.00 88.56 457 ALA A N 1
ATOM 3634 C CA . ALA A 1 457 ? 12.399 15.677 -22.827 1.00 88.56 457 ALA A CA 1
ATOM 3635 C C . ALA A 1 457 ? 13.920 15.531 -22.875 1.00 88.56 457 ALA A C 1
ATOM 3637 O O . ALA A 1 457 ? 14.441 14.638 -23.541 1.00 88.56 457 ALA A O 1
ATOM 3638 N N . LYS A 1 458 ? 14.622 16.397 -22.148 1.00 91.31 458 LYS A N 1
ATOM 3639 C CA . LYS A 1 458 ? 16.072 16.331 -21.976 1.00 91.31 458 LYS A CA 1
ATOM 3640 C C . LYS A 1 458 ? 16.373 15.769 -20.588 1.00 91.31 458 LYS A C 1
ATOM 3642 O O . LYS A 1 458 ? 16.114 16.442 -19.591 1.00 91.31 458 LYS A O 1
ATOM 3647 N N . ILE A 1 459 ? 16.849 14.527 -20.525 1.00 91.62 459 ILE A N 1
ATOM 3648 C CA . ILE A 1 459 ? 17.008 13.757 -19.281 1.00 91.62 459 ILE A CA 1
ATOM 3649 C C . ILE A 1 459 ? 18.489 13.423 -19.079 1.00 91.62 459 ILE A C 1
ATOM 3651 O O . ILE A 1 459 ? 19.133 12.900 -19.985 1.00 91.62 459 ILE A O 1
ATOM 3655 N N . GLY A 1 460 ? 19.035 13.733 -17.904 1.00 91.19 460 GLY A N 1
ATOM 3656 C CA . GLY A 1 460 ? 20.464 13.633 -17.600 1.00 91.19 460 GLY A CA 1
ATOM 3657 C C . GLY A 1 460 ? 21.164 15.004 -17.467 1.00 91.19 460 GLY A C 1
ATOM 3658 O O . GLY A 1 460 ? 20.499 16.028 -17.277 1.00 91.19 460 GLY A O 1
ATOM 3659 N N . PRO A 1 461 ? 22.505 15.053 -17.547 1.00 92.88 461 PRO A N 1
ATOM 3660 C CA . PRO A 1 461 ? 23.397 13.927 -17.793 1.00 92.88 461 PRO A CA 1
ATOM 3661 C C . PRO A 1 461 ? 23.712 13.163 -16.495 1.00 92.88 461 PRO A C 1
ATOM 3663 O O . PRO A 1 461 ? 23.753 13.747 -15.414 1.00 92.88 461 PRO A O 1
ATOM 3666 N N . CYS A 1 462 ? 23.947 11.858 -16.602 1.00 88.94 462 CYS A N 1
ATOM 3667 C CA . CYS A 1 462 ? 24.483 11.021 -15.532 1.00 88.94 462 CYS A CA 1
ATOM 3668 C C . CYS A 1 462 ? 25.989 10.844 -15.767 1.00 88.94 462 CYS A C 1
ATOM 3670 O O . CYS A 1 462 ? 26.400 10.473 -16.869 1.00 88.94 462 CYS A O 1
ATOM 3672 N N . GLY A 1 463 ? 26.817 11.127 -14.760 1.00 89.94 463 GLY A N 1
ATOM 3673 C CA . GLY A 1 463 ? 28.274 11.026 -14.873 1.00 89.94 463 GLY A CA 1
ATOM 3674 C C . GLY A 1 463 ? 29.037 11.942 -13.925 1.00 89.94 463 GLY A C 1
ATOM 3675 O O . GLY A 1 463 ? 28.480 12.466 -12.957 1.00 89.94 463 GLY A O 1
ATOM 3676 N N . GLY A 1 464 ? 30.325 12.122 -14.209 1.00 87.50 464 GLY A N 1
ATOM 3677 C CA . GLY A 1 464 ? 31.189 13.034 -13.475 1.00 87.50 464 GLY A CA 1
ATOM 3678 C C . GLY A 1 464 ? 30.973 14.500 -13.846 1.00 87.50 464 GLY A C 1
ATOM 3679 O O . GLY A 1 464 ? 30.331 14.850 -14.832 1.00 87.50 464 GLY A O 1
ATOM 3680 N N . LYS A 1 465 ? 31.552 15.387 -13.033 1.00 88.19 465 LYS A N 1
ATOM 3681 C CA . LYS A 1 465 ? 31.523 16.847 -13.245 1.00 88.19 465 LYS A CA 1
ATOM 3682 C C . LYS A 1 465 ? 32.678 17.355 -14.117 1.00 88.19 465 LYS A C 1
ATOM 3684 O O . LYS A 1 465 ? 32.862 18.565 -14.218 1.00 88.19 465 LYS A O 1
ATOM 3689 N N . GLY A 1 466 ? 33.481 16.444 -14.666 1.00 88.50 466 GLY A N 1
ATOM 3690 C CA . GLY A 1 466 ? 34.576 16.764 -15.573 1.00 88.50 466 GLY A CA 1
ATOM 3691 C C . GLY A 1 466 ? 34.066 17.159 -16.956 1.00 88.50 466 GLY A C 1
ATOM 3692 O O . GLY A 1 466 ? 32.859 17.167 -17.204 1.00 88.50 466 GLY A O 1
ATOM 3693 N N . GLY A 1 467 ? 35.005 17.469 -17.846 1.00 90.56 467 GLY A N 1
ATOM 3694 C CA . GLY A 1 467 ? 34.715 17.768 -19.244 1.00 90.56 467 GLY A CA 1
ATOM 3695 C C . GLY A 1 467 ? 34.051 19.120 -19.501 1.00 90.56 467 GLY A C 1
ATOM 3696 O O . GLY A 1 467 ? 33.660 19.840 -18.584 1.00 90.56 467 GLY A O 1
ATOM 3697 N N . GLU A 1 468 ? 33.933 19.455 -20.783 1.00 92.75 468 GLU A N 1
ATOM 3698 C CA . GLU A 1 468 ? 33.137 20.588 -21.256 1.00 92.75 468 GLU A CA 1
ATOM 3699 C C . GLU A 1 468 ? 31.728 20.112 -21.618 1.00 92.75 468 GLU A C 1
ATOM 3701 O O . GLU A 1 468 ? 31.544 19.001 -22.128 1.00 92.75 468 GLU A O 1
ATOM 3706 N N . ALA A 1 469 ? 30.728 20.960 -21.378 1.00 92.31 469 ALA A N 1
ATOM 3707 C CA . ALA A 1 469 ? 29.347 20.654 -21.731 1.00 92.31 469 ALA A CA 1
ATOM 3708 C C . ALA A 1 469 ? 29.195 20.531 -23.257 1.00 92.31 469 ALA A C 1
ATOM 3710 O O . ALA A 1 469 ? 29.542 21.434 -24.017 1.00 92.31 469 ALA A O 1
ATOM 3711 N N . CYS A 1 470 ? 28.646 19.405 -23.691 1.00 92.00 470 CYS A N 1
ATOM 3712 C CA . CYS A 1 470 ? 28.437 19.025 -25.077 1.00 92.00 470 CYS A CA 1
ATOM 3713 C C . CYS A 1 470 ? 26.938 18.863 -25.340 1.00 92.00 470 CYS A C 1
ATOM 3715 O O . CYS A 1 470 ? 26.255 18.086 -24.667 1.00 92.00 470 CYS A O 1
ATOM 3717 N N . ASP A 1 471 ? 26.421 19.593 -26.324 1.00 92.75 471 ASP A N 1
ATOM 3718 C CA . ASP A 1 471 ? 25.002 19.587 -26.666 1.00 92.75 471 ASP A CA 1
ATOM 3719 C C . ASP A 1 471 ? 24.790 19.845 -28.161 1.00 92.75 471 ASP A C 1
ATOM 3721 O O . ASP A 1 471 ? 25.675 20.356 -28.853 1.00 92.75 471 ASP A O 1
ATOM 3725 N N . ILE A 1 472 ? 23.613 19.483 -28.660 1.00 90.62 472 ILE A N 1
ATOM 3726 C CA . ILE A 1 472 ? 23.194 19.712 -30.042 1.00 90.62 472 ILE A CA 1
ATOM 3727 C C . ILE A 1 472 ? 22.387 21.003 -30.163 1.00 90.62 472 ILE A C 1
ATOM 3729 O O . ILE A 1 472 ? 21.609 21.363 -29.283 1.00 90.62 472 ILE A O 1
ATOM 3733 N N . MET A 1 473 ? 22.561 21.700 -31.285 1.00 85.50 473 MET A N 1
ATOM 3734 C CA . MET A 1 473 ? 21.908 22.991 -31.534 1.00 85.50 473 MET A CA 1
ATOM 3735 C C . MET A 1 473 ? 20.549 22.854 -32.228 1.00 85.50 473 MET A C 1
ATOM 3737 O O . MET A 1 473 ? 19.731 23.772 -32.161 1.00 85.50 473 MET A O 1
ATOM 3741 N N . VAL A 1 474 ? 20.320 21.729 -32.910 1.00 86.81 474 VAL A N 1
ATOM 3742 C CA . VAL A 1 474 ? 19.103 21.449 -33.676 1.00 86.81 474 VAL A CA 1
ATOM 3743 C C . VAL A 1 474 ? 18.358 20.284 -33.013 1.00 86.81 474 VAL A C 1
ATOM 3745 O O . VAL A 1 474 ? 18.976 19.251 -32.759 1.00 86.81 474 VAL A O 1
ATOM 3748 N N . PRO A 1 475 ? 17.052 20.423 -32.702 1.00 85.44 475 PRO A N 1
ATOM 3749 C CA . PRO A 1 475 ? 16.276 19.348 -32.089 1.00 85.44 475 PRO A CA 1
ATOM 3750 C C . PRO A 1 475 ? 16.227 18.086 -32.970 1.00 85.44 475 PRO A C 1
ATOM 3752 O O . PRO A 1 475 ? 15.788 18.170 -34.122 1.00 85.44 475 PRO A O 1
ATOM 3755 N N . PRO A 1 476 ? 16.632 16.921 -32.440 1.00 88.94 476 PRO A N 1
ATOM 3756 C CA . PRO A 1 476 ? 16.676 15.682 -33.198 1.00 88.94 476 PRO A CA 1
ATOM 3757 C C . PRO A 1 476 ? 15.285 15.061 -33.330 1.00 88.94 476 PRO A C 1
ATOM 3759 O O . PRO A 1 476 ? 14.520 15.014 -32.366 1.00 88.94 476 PRO A O 1
ATOM 3762 N N . HIS A 1 477 ? 14.978 14.534 -34.514 1.00 85.12 477 HIS A N 1
ATOM 3763 C CA . HIS A 1 477 ? 13.761 13.767 -34.763 1.00 85.12 477 HIS A CA 1
ATOM 3764 C C . HIS A 1 477 ? 14.013 12.259 -34.743 1.00 85.12 477 HIS A C 1
ATOM 3766 O O . HIS A 1 477 ? 13.258 11.517 -34.117 1.00 85.12 477 HIS A O 1
ATOM 3772 N N . HIS A 1 478 ? 15.059 11.807 -35.436 1.00 87.31 478 HIS A N 1
ATOM 3773 C CA . HIS A 1 478 ? 15.386 10.393 -35.589 1.00 87.31 478 HIS A CA 1
ATOM 3774 C C . HIS A 1 478 ? 16.899 10.201 -35.618 1.00 87.31 478 HIS A C 1
ATOM 3776 O O . HIS A 1 478 ? 17.603 10.902 -36.342 1.00 87.31 478 HIS A O 1
ATOM 3782 N N . LEU A 1 479 ? 17.383 9.246 -34.831 1.00 91.75 479 LEU A N 1
ATOM 3783 C CA . LEU A 1 479 ? 18.792 8.904 -34.731 1.00 91.75 479 LEU A CA 1
ATOM 3784 C C . LEU A 1 479 ? 19.152 7.890 -35.821 1.00 91.75 479 LEU A C 1
ATOM 3786 O O . LEU A 1 479 ? 18.554 6.822 -35.875 1.00 91.75 479 LEU A O 1
ATOM 3790 N N . GLU A 1 480 ? 20.137 8.201 -36.659 1.00 93.31 480 GLU A N 1
ATOM 3791 C CA . GLU A 1 480 ? 20.525 7.342 -37.787 1.00 93.31 480 GLU A CA 1
ATOM 3792 C C . GLU A 1 480 ? 21.732 6.464 -37.463 1.00 93.31 480 GLU A C 1
ATOM 3794 O O . GLU A 1 480 ? 21.795 5.298 -37.850 1.00 93.31 480 GLU A O 1
ATOM 3799 N N . SER A 1 481 ? 22.715 7.017 -36.751 1.00 95.56 481 SER A N 1
ATOM 3800 C CA . SER A 1 481 ? 23.923 6.275 -36.415 1.00 95.56 481 SER A CA 1
ATOM 3801 C C . SER A 1 481 ? 24.550 6.744 -35.117 1.00 95.56 481 SER A C 1
ATOM 3803 O O . SER A 1 481 ? 24.442 7.910 -34.742 1.00 95.56 481 SER A O 1
ATOM 3805 N N . VAL A 1 482 ? 25.243 5.830 -34.443 1.00 96.38 482 VAL A N 1
ATOM 3806 C CA . VAL A 1 482 ? 26.044 6.119 -33.252 1.00 96.38 482 VAL A CA 1
ATOM 3807 C C . VAL A 1 482 ? 27.408 5.470 -33.415 1.00 96.38 482 VAL A C 1
ATOM 3809 O O . VAL A 1 482 ? 27.520 4.281 -33.693 1.00 96.38 482 VAL A O 1
ATOM 3812 N N . THR A 1 483 ? 28.458 6.259 -33.229 1.00 95.31 483 THR A N 1
ATOM 3813 C CA . THR A 1 483 ? 29.847 5.813 -33.181 1.00 95.31 483 THR A CA 1
ATOM 3814 C C . THR A 1 483 ? 30.382 5.982 -31.768 1.00 95.31 483 THR A C 1
ATOM 3816 O O . THR A 1 483 ? 30.420 7.095 -31.241 1.00 95.31 483 THR A O 1
ATOM 3819 N N . ILE A 1 484 ? 30.803 4.872 -31.164 1.00 94.50 484 ILE A N 1
ATOM 3820 C CA . ILE A 1 484 ? 31.387 4.827 -29.823 1.00 94.50 484 ILE A CA 1
ATOM 3821 C C . ILE A 1 484 ? 32.836 4.366 -29.948 1.00 94.50 484 ILE A C 1
ATOM 3823 O O . ILE A 1 484 ? 33.116 3.294 -30.489 1.00 94.50 484 ILE A O 1
ATOM 3827 N N . CYS A 1 485 ? 33.758 5.174 -29.430 1.00 94.25 485 CYS A N 1
ATOM 3828 C CA . CYS A 1 485 ? 35.170 4.823 -29.321 1.00 94.25 485 CYS A CA 1
ATOM 3829 C C . CYS A 1 485 ? 35.438 4.403 -27.877 1.00 94.25 485 CYS A C 1
ATOM 3831 O O . CYS A 1 485 ? 35.234 5.198 -26.956 1.00 94.25 485 CYS A O 1
ATOM 3833 N N . SER A 1 486 ? 35.848 3.153 -27.650 1.00 92.56 486 SER A N 1
ATOM 3834 C CA . SER A 1 486 ? 35.974 2.619 -26.286 1.00 92.56 486 SER A CA 1
ATOM 3835 C C . SER A 1 486 ? 37.097 1.596 -26.107 1.00 92.56 486 SER A C 1
ATOM 3837 O O . SER A 1 486 ? 37.570 0.980 -27.064 1.00 92.56 486 SER A O 1
ATOM 3839 N N . ASN A 1 487 ? 37.545 1.433 -24.861 1.00 88.38 487 ASN A N 1
ATOM 3840 C CA . ASN A 1 487 ? 38.414 0.342 -24.407 1.00 88.38 487 ASN A CA 1
ATOM 3841 C C . ASN A 1 487 ? 37.981 -0.155 -23.010 1.00 88.38 487 ASN A C 1
ATOM 3843 O O . ASN A 1 487 ? 37.056 -0.947 -22.914 1.00 88.38 487 ASN A O 1
ATOM 3847 N N . ILE A 1 488 ? 38.628 0.320 -21.943 1.00 89.75 488 ILE A N 1
ATOM 3848 C CA . ILE A 1 488 ? 38.208 0.226 -20.543 1.00 89.75 488 ILE A CA 1
ATOM 3849 C C . ILE A 1 488 ? 37.123 1.272 -20.256 1.00 89.75 488 ILE A C 1
ATOM 3851 O O . ILE A 1 488 ? 36.216 1.015 -19.474 1.00 89.75 488 ILE A O 1
ATOM 3855 N N . VAL A 1 489 ? 37.210 2.443 -20.896 1.00 92.94 489 VAL A N 1
ATOM 3856 C CA . VAL A 1 489 ? 36.243 3.539 -20.752 1.00 92.94 489 VAL A CA 1
ATOM 3857 C C . VAL A 1 489 ? 35.769 4.040 -22.109 1.00 92.94 489 VAL A C 1
ATOM 3859 O O . VAL A 1 489 ? 36.310 3.656 -23.153 1.00 92.94 489 VAL A O 1
ATOM 3862 N N . ILE A 1 490 ? 34.768 4.918 -22.103 1.00 94.94 490 ILE A N 1
ATOM 3863 C CA . ILE A 1 490 ? 34.282 5.576 -23.311 1.00 94.94 490 ILE A CA 1
ATOM 3864 C C . ILE A 1 490 ? 35.171 6.783 -23.620 1.00 94.94 490 ILE A C 1
ATOM 3866 O O . ILE A 1 490 ? 35.128 7.812 -22.947 1.00 94.94 490 ILE A O 1
ATOM 3870 N N . HIS A 1 491 ? 35.993 6.650 -24.658 1.00 93.75 491 HIS A N 1
ATOM 3871 C CA . HIS A 1 491 ? 36.884 7.707 -25.128 1.00 93.75 491 HIS A CA 1
ATOM 3872 C C . HIS A 1 491 ? 36.137 8.810 -25.854 1.00 93.75 491 HIS A C 1
ATOM 3874 O O . HIS A 1 491 ? 36.425 9.982 -25.624 1.00 93.75 491 HIS A O 1
ATOM 3880 N N . SER A 1 492 ? 35.209 8.446 -26.737 1.00 95.25 492 SER A N 1
ATOM 3881 C CA . SER A 1 492 ? 34.379 9.428 -27.419 1.00 95.25 492 SER A CA 1
ATOM 3882 C C . SER A 1 492 ? 33.055 8.874 -27.920 1.00 95.25 492 SER A C 1
ATOM 3884 O O . SER A 1 492 ? 32.893 7.670 -28.136 1.00 95.25 492 SER A O 1
ATOM 3886 N N . LEU A 1 493 ? 32.117 9.799 -28.111 1.00 95.38 493 LEU A N 1
ATOM 3887 C CA . LEU A 1 493 ? 30.802 9.576 -28.691 1.00 95.38 493 LEU A CA 1
ATOM 3888 C C . LEU A 1 493 ? 30.615 10.518 -29.886 1.00 95.38 493 LEU A C 1
ATOM 3890 O O . LEU A 1 493 ? 30.984 11.693 -29.847 1.00 95.38 493 LEU A O 1
ATOM 3894 N N . THR A 1 494 ? 30.054 9.997 -30.968 1.00 95.50 494 THR A N 1
ATOM 3895 C CA . THR A 1 494 ? 29.625 10.762 -32.147 1.00 95.50 494 THR A CA 1
ATOM 3896 C C . THR A 1 494 ? 28.339 10.132 -32.656 1.00 95.50 494 THR A C 1
ATOM 3898 O O . THR A 1 494 ? 28.214 8.912 -32.625 1.00 95.50 494 THR A O 1
ATOM 3901 N N . PHE A 1 495 ? 27.375 10.914 -33.121 1.00 95.75 495 PHE A N 1
ATOM 3902 C CA . PHE A 1 495 ? 26.135 10.369 -33.671 1.00 95.75 495 PHE A CA 1
ATOM 3903 C C . PHE A 1 495 ? 25.591 11.249 -34.786 1.00 95.75 495 PHE A C 1
ATOM 3905 O O . PHE A 1 495 ? 25.830 12.456 -34.802 1.00 95.75 495 PHE A O 1
ATOM 3912 N N . SER A 1 496 ? 24.856 10.641 -35.712 1.00 96.06 496 SER A N 1
ATOM 3913 C CA . SER A 1 496 ? 24.117 11.364 -36.741 1.00 96.06 496 SER A CA 1
ATOM 3914 C C . SER A 1 496 ? 22.619 11.212 -36.543 1.00 96.06 496 SER A C 1
ATOM 3916 O O . SER A 1 496 ? 22.140 10.187 -36.051 1.00 96.06 496 SER A O 1
ATOM 3918 N N . TYR A 1 497 ? 21.881 12.251 -36.902 1.00 94.19 497 TYR A N 1
ATOM 3919 C CA . TYR A 1 497 ? 20.436 12.301 -36.753 1.00 94.19 497 TYR A CA 1
ATOM 3920 C C . TYR A 1 497 ? 19.824 13.205 -37.814 1.00 94.19 497 TYR A C 1
ATOM 3922 O O . TYR A 1 497 ? 20.473 14.128 -38.303 1.00 94.19 497 TYR A O 1
ATOM 3930 N N . ASN A 1 498 ? 18.548 12.973 -38.097 1.00 90.88 498 ASN A N 1
ATOM 3931 C CA . ASN A 1 498 ? 17.742 13.894 -38.880 1.00 90.88 498 ASN A CA 1
ATOM 3932 C C . ASN A 1 498 ? 16.920 14.773 -37.951 1.00 90.88 498 ASN A C 1
ATOM 3934 O O . ASN A 1 498 ? 16.405 14.305 -36.929 1.00 90.88 498 ASN A O 1
ATOM 3938 N N . ASP A 1 499 ? 16.792 16.046 -38.301 1.00 87.56 499 ASP A N 1
ATOM 3939 C CA . ASP A 1 499 ? 15.869 16.948 -37.628 1.00 87.56 499 ASP A CA 1
ATOM 3940 C C . ASP A 1 499 ? 14.427 16.766 -38.136 1.00 87.56 499 ASP A C 1
ATOM 3942 O O . ASP A 1 499 ? 14.112 15.895 -38.950 1.00 87.56 499 ASP A O 1
ATOM 3946 N N . HIS A 1 500 ? 13.513 17.595 -37.637 1.00 82.62 500 HIS A N 1
ATOM 3947 C CA . HIS A 1 500 ? 12.102 17.537 -38.020 1.00 82.62 500 HIS A CA 1
ATOM 3948 C C . HIS A 1 500 ? 11.802 18.046 -39.438 1.00 82.62 500 HIS A C 1
ATOM 3950 O O . HIS A 1 500 ? 10.689 17.837 -39.923 1.00 82.62 500 HIS A O 1
ATOM 3956 N N . ASN A 1 501 ? 12.767 18.685 -40.103 1.00 84.94 501 ASN A N 1
ATOM 3957 C CA . ASN A 1 501 ? 12.691 19.029 -41.522 1.00 84.94 501 ASN A CA 1
ATOM 3958 C C . ASN A 1 501 ? 13.236 17.896 -42.410 1.00 84.94 501 ASN A C 1
ATOM 3960 O O . ASN A 1 501 ? 13.046 17.933 -43.625 1.00 84.94 501 ASN A O 1
ATOM 3964 N N . GLY A 1 502 ? 13.864 16.880 -41.808 1.00 85.31 502 GLY A N 1
ATOM 3965 C CA . GLY A 1 502 ? 14.535 15.787 -42.504 1.00 85.31 502 GLY A CA 1
ATOM 3966 C C . GLY A 1 502 ? 15.977 16.110 -42.898 1.00 85.31 502 GLY A C 1
ATOM 3967 O O . GLY A 1 502 ? 16.570 15.336 -43.647 1.00 85.31 502 GLY A O 1
ATOM 3968 N N . ASP A 1 503 ? 16.540 17.223 -42.415 1.00 90.94 503 ASP A N 1
ATOM 3969 C CA . ASP A 1 503 ? 17.934 17.574 -42.674 1.00 90.94 503 ASP A CA 1
ATOM 3970 C C . ASP A 1 503 ? 18.859 16.732 -41.788 1.00 90.94 503 ASP A C 1
ATOM 3972 O O . ASP A 1 503 ? 18.598 16.544 -40.598 1.00 90.94 503 ASP A O 1
ATOM 3976 N N . HIS A 1 504 ? 19.948 16.240 -42.380 1.00 93.00 504 HIS A N 1
ATOM 3977 C CA . HIS A 1 504 ? 20.948 15.412 -41.711 1.00 93.00 504 HIS A CA 1
ATOM 3978 C C . HIS A 1 504 ? 21.951 16.260 -40.925 1.00 93.00 504 HIS A C 1
ATOM 3980 O O . HIS A 1 504 ? 22.545 17.201 -41.458 1.00 93.00 504 HIS A O 1
ATOM 3986 N N . HIS A 1 505 ? 22.216 15.859 -39.685 1.00 93.50 505 HIS A N 1
ATOM 3987 C CA . HIS A 1 505 ? 23.154 16.510 -38.777 1.00 93.50 505 HIS A CA 1
ATOM 3988 C C . HIS A 1 505 ? 24.122 15.496 -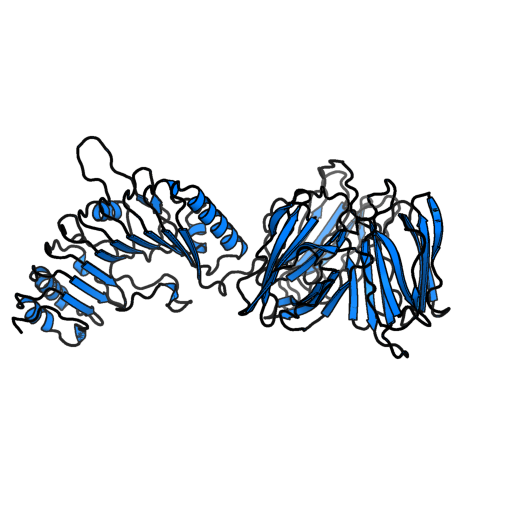38.169 1.00 93.50 505 HIS A C 1
ATOM 3990 O O . HIS A 1 505 ? 23.760 14.358 -37.872 1.00 93.50 505 HIS A O 1
ATOM 3996 N N . LEU A 1 506 ? 25.354 15.942 -37.923 1.00 94.88 506 LEU A N 1
ATOM 3997 C CA . LEU A 1 506 ? 26.383 15.188 -37.210 1.00 94.88 506 LEU A CA 1
ATOM 3998 C C . LEU A 1 506 ? 26.699 15.897 -35.889 1.00 94.88 506 LEU A C 1
ATOM 4000 O O . LEU A 1 506 ? 27.036 17.080 -35.882 1.00 94.88 506 LEU A O 1
ATOM 4004 N N . ALA A 1 507 ? 26.605 15.172 -34.777 1.00 91.75 507 ALA A N 1
ATOM 4005 C CA . ALA A 1 507 ? 26.960 15.640 -33.443 1.00 91.75 507 ALA A CA 1
ATOM 4006 C C . ALA A 1 507 ? 28.187 14.896 -32.911 1.00 91.75 507 ALA A C 1
ATOM 4008 O O . ALA A 1 507 ? 28.306 13.679 -33.056 1.00 91.75 507 ALA A O 1
ATOM 4009 N N . GLY A 1 508 ? 29.089 15.634 -32.265 1.00 86.06 508 GLY A N 1
ATOM 4010 C CA . GLY A 1 508 ? 30.417 15.147 -31.893 1.00 86.06 508 GLY A CA 1
ATOM 4011 C C . GLY A 1 508 ? 31.498 15.595 -32.882 1.00 86.06 508 GLY A C 1
ATOM 4012 O O . GLY A 1 508 ? 31.231 16.330 -33.827 1.00 86.06 508 GLY A O 1
ATOM 4013 N N . LEU A 1 509 ? 32.759 15.217 -32.696 1.00 90.94 509 LEU A N 1
ATOM 4014 C CA . LEU A 1 509 ? 33.296 14.240 -31.745 1.00 90.94 509 LEU A CA 1
ATOM 4015 C C . LEU A 1 509 ? 33.368 14.780 -30.308 1.00 90.94 509 LEU A C 1
ATOM 4017 O O . LEU A 1 509 ? 34.027 15.784 -30.051 1.00 90.94 509 LEU A O 1
ATOM 4021 N N . TRP A 1 510 ? 32.704 14.105 -29.367 1.00 92.50 510 TRP A N 1
ATOM 4022 C CA . TRP A 1 510 ? 32.772 14.423 -27.936 1.00 92.50 510 TRP A CA 1
ATOM 4023 C C . TRP A 1 510 ? 33.732 13.464 -27.252 1.00 92.50 510 TRP A C 1
ATOM 4025 O O . TRP A 1 510 ? 33.423 12.280 -27.157 1.00 92.50 510 TRP A O 1
ATOM 4035 N N . GLY A 1 511 ? 34.886 13.958 -26.801 1.00 91.50 511 GLY A N 1
ATOM 4036 C CA . GLY A 1 511 ? 35.941 13.142 -26.201 1.00 91.50 511 GLY A CA 1
ATOM 4037 C C . GLY A 1 511 ? 37.231 13.135 -27.029 1.00 91.50 511 GLY A C 1
ATOM 4038 O O . GLY A 1 511 ? 37.522 14.086 -27.756 1.00 91.50 511 GLY A O 1
ATOM 4039 N N . SER A 1 512 ? 38.001 12.046 -26.956 1.00 89.00 512 SER A N 1
ATOM 4040 C CA . SER A 1 512 ? 39.267 11.889 -27.686 1.00 89.00 512 SER A CA 1
ATOM 4041 C C . SER A 1 512 ? 39.263 10.750 -28.713 1.00 89.00 512 SER A C 1
ATOM 4043 O O . SER A 1 512 ? 38.401 9.867 -28.724 1.00 89.00 512 SER A O 1
ATOM 4045 N N . HIS A 1 513 ? 40.274 10.762 -29.585 1.00 76.31 513 HIS A N 1
ATOM 4046 C CA . HIS A 1 513 ? 40.574 9.669 -30.507 1.00 76.31 513 HIS A CA 1
ATOM 4047 C C . HIS A 1 513 ? 41.378 8.595 -29.764 1.00 76.31 513 HIS A C 1
ATOM 4049 O O . HIS A 1 513 ? 42.608 8.603 -29.776 1.00 76.31 513 HIS A O 1
ATOM 4055 N N . GLY A 1 514 ? 40.695 7.681 -29.083 1.00 76.31 514 GLY A N 1
ATOM 4056 C CA . GLY A 1 514 ? 41.336 6.523 -28.470 1.00 76.31 514 GLY A CA 1
ATOM 4057 C C . GLY A 1 514 ? 40.380 5.347 -28.317 1.00 76.31 514 GLY A C 1
ATOM 4058 O O . GLY A 1 514 ? 39.168 5.493 -28.448 1.00 76.31 514 GLY A O 1
ATOM 4059 N N . GLY A 1 515 ? 40.946 4.166 -28.075 1.00 81.62 515 GLY A N 1
ATOM 4060 C CA . GLY A 1 515 ? 40.191 2.915 -28.058 1.00 81.62 515 GLY A CA 1
ATOM 4061 C C . GLY A 1 515 ? 39.869 2.376 -29.456 1.00 81.62 515 GLY A C 1
ATOM 4062 O O . GLY A 1 515 ? 40.496 2.746 -30.448 1.00 81.62 515 GLY A O 1
ATOM 4063 N N . SER A 1 516 ? 38.924 1.440 -29.509 1.00 86.06 516 SER A N 1
ATOM 4064 C CA . SER A 1 516 ? 38.387 0.858 -30.737 1.00 86.06 516 SER A CA 1
ATOM 4065 C C . SER A 1 516 ? 37.083 1.558 -31.108 1.00 86.06 516 SER A C 1
ATOM 4067 O O . SER A 1 516 ? 36.195 1.698 -30.264 1.00 86.06 516 SER A O 1
ATOM 4069 N N . ASN A 1 517 ? 36.972 1.987 -32.364 1.00 88.88 517 ASN A N 1
ATOM 4070 C CA . ASN A 1 517 ? 35.780 2.646 -32.883 1.00 88.88 517 ASN A CA 1
ATOM 4071 C C . ASN A 1 517 ? 34.788 1.597 -33.379 1.00 88.88 517 ASN A C 1
ATOM 4073 O O . ASN A 1 517 ? 35.139 0.753 -34.205 1.00 88.88 517 ASN A O 1
ATOM 4077 N N . GLN A 1 518 ? 33.543 1.696 -32.930 1.00 91.12 518 GLN A N 1
ATOM 4078 C CA . GLN A 1 518 ? 32.436 0.919 -33.471 1.00 91.12 518 GLN A CA 1
ATOM 4079 C C . GLN A 1 518 ? 31.309 1.860 -33.874 1.00 91.12 518 GLN A C 1
ATOM 4081 O O . GLN A 1 518 ? 30.848 2.662 -33.065 1.00 91.12 518 GLN A O 1
ATOM 4086 N N . THR A 1 519 ? 30.881 1.757 -35.130 1.00 93.75 519 THR A N 1
ATOM 4087 C CA . THR A 1 519 ? 29.770 2.533 -35.682 1.00 93.75 519 THR A CA 1
ATOM 4088 C C . THR A 1 519 ? 28.578 1.618 -35.897 1.00 93.75 519 THR A C 1
ATOM 4090 O O . THR A 1 519 ? 28.673 0.614 -36.601 1.00 93.75 519 THR A O 1
ATOM 4093 N N . ILE A 1 520 ? 27.451 2.001 -35.315 1.00 92.56 520 ILE A N 1
ATOM 4094 C CA . ILE A 1 520 ? 26.152 1.365 -35.486 1.00 92.56 520 ILE A CA 1
ATOM 4095 C C . ILE A 1 520 ? 25.357 2.215 -36.467 1.00 92.56 520 ILE A C 1
ATOM 4097 O O . ILE A 1 520 ? 25.250 3.426 -36.283 1.00 92.56 520 ILE A O 1
ATOM 4101 N N . GLN A 1 521 ? 24.815 1.575 -37.495 1.00 93.69 521 GLN A N 1
ATOM 4102 C CA . GLN A 1 521 ? 23.865 2.172 -38.428 1.00 93.69 521 GLN A CA 1
ATOM 4103 C C . GLN A 1 521 ? 22.496 1.575 -38.122 1.00 93.69 521 GLN A C 1
ATOM 4105 O O . GLN A 1 521 ? 22.337 0.357 -38.227 1.00 93.69 521 GLN A O 1
ATOM 4110 N N . PHE A 1 522 ? 21.547 2.409 -37.707 1.00 91.06 522 PHE A N 1
ATOM 4111 C CA . PHE A 1 522 ? 20.208 1.952 -37.357 1.00 91.06 522 PHE A CA 1
ATOM 4112 C C . PHE A 1 522 ? 19.373 1.721 -38.614 1.00 91.06 522 PHE A C 1
ATOM 4114 O O . PHE A 1 522 ? 19.475 2.447 -39.607 1.00 91.06 522 PHE A O 1
ATOM 4121 N N . GLY A 1 523 ? 18.538 0.684 -38.582 1.00 86.94 523 GLY A N 1
ATOM 4122 C CA . GLY A 1 523 ? 17.540 0.472 -39.625 1.00 86.94 523 GLY A CA 1
ATOM 4123 C C . GLY A 1 523 ? 16.499 1.606 -39.681 1.00 86.94 523 GLY A C 1
ATOM 4124 O O . GLY A 1 523 ? 16.274 2.296 -38.690 1.00 86.94 523 GLY A O 1
ATOM 4125 N N . PRO A 1 524 ? 15.755 1.756 -40.793 1.00 82.50 524 PRO A N 1
ATOM 4126 C CA . PRO A 1 524 ? 14.777 2.842 -40.976 1.00 82.50 524 PRO A CA 1
ATOM 4127 C C . PRO A 1 524 ? 13.585 2.799 -40.002 1.00 82.50 524 PRO A C 1
ATOM 4129 O O . PRO A 1 524 ? 12.785 3.728 -39.944 1.00 82.50 524 PRO A O 1
ATOM 4132 N N . SER A 1 525 ? 13.407 1.693 -39.282 1.00 85.44 525 SER A N 1
ATOM 4133 C CA . SER A 1 525 ? 12.378 1.517 -38.247 1.00 85.44 525 SER A CA 1
ATOM 4134 C C . SER A 1 525 ? 12.984 1.106 -36.908 1.00 85.44 525 SER A C 1
ATOM 4136 O O . SER A 1 525 ? 12.264 0.657 -36.017 1.00 85.44 525 SER A O 1
ATOM 4138 N N . GLU A 1 526 ? 14.304 1.211 -36.784 1.00 89.06 526 GLU A N 1
ATOM 4139 C CA . GLU A 1 526 ? 15.016 0.918 -35.558 1.00 89.06 526 GLU A CA 1
ATOM 4140 C C . GLU A 1 526 ? 15.150 2.191 -34.724 1.00 89.06 526 GLU A C 1
ATOM 4142 O O . GLU A 1 526 ? 15.512 3.251 -35.225 1.00 89.06 526 GLU A O 1
ATOM 4147 N N . PHE A 1 527 ? 14.821 2.098 -33.444 1.00 88.50 527 PHE A N 1
ATOM 4148 C CA . PHE A 1 527 ? 14.893 3.211 -32.514 1.00 88.50 527 PHE A CA 1
ATOM 4149 C C . PHE A 1 527 ? 15.337 2.723 -31.145 1.00 88.50 527 PHE A C 1
ATOM 4151 O O . PHE A 1 527 ? 15.012 1.614 -30.718 1.00 88.50 527 PHE A O 1
ATOM 4158 N N . ILE A 1 528 ? 16.077 3.575 -30.443 1.00 91.12 528 ILE A N 1
ATOM 4159 C CA . ILE A 1 528 ? 16.592 3.266 -29.115 1.00 91.12 528 ILE A CA 1
ATOM 4160 C C . ILE A 1 528 ? 15.459 3.396 -28.090 1.00 91.12 528 ILE A C 1
ATOM 4162 O O . ILE A 1 528 ? 14.813 4.440 -27.988 1.00 91.12 528 ILE A O 1
ATOM 4166 N N . THR A 1 529 ? 15.246 2.345 -27.302 1.00 88.75 529 THR A N 1
ATOM 4167 C CA . THR A 1 529 ? 14.284 2.308 -26.189 1.00 88.75 529 THR A CA 1
ATOM 4168 C C . THR A 1 529 ? 14.963 2.451 -24.834 1.00 88.75 529 THR A C 1
ATOM 4170 O O . THR A 1 529 ? 14.330 2.866 -23.866 1.00 88.75 529 THR A O 1
ATOM 4173 N N . ARG A 1 530 ? 16.253 2.120 -24.730 1.00 91.06 530 ARG A N 1
ATOM 4174 C CA . ARG A 1 530 ? 16.991 2.209 -23.469 1.00 91.06 530 ARG A CA 1
ATOM 4175 C C . ARG A 1 530 ? 18.479 2.416 -23.705 1.00 91.06 530 ARG A C 1
ATOM 4177 O O . ARG A 1 530 ? 19.065 1.817 -24.602 1.00 91.06 530 ARG A O 1
ATOM 4184 N N . VAL A 1 531 ? 19.087 3.249 -22.867 1.00 93.25 531 VAL A N 1
ATOM 4185 C CA . VAL A 1 531 ? 20.540 3.456 -22.813 1.00 93.25 531 VAL A CA 1
ATOM 4186 C C . VAL A 1 531 ? 20.970 3.288 -21.373 1.00 93.25 531 VAL A C 1
ATOM 4188 O O . VAL A 1 531 ? 20.472 3.995 -20.502 1.00 93.25 531 VAL A O 1
ATOM 4191 N N . TYR A 1 532 ? 21.874 2.354 -21.118 1.00 93.06 532 TYR A N 1
ATOM 4192 C CA . TYR A 1 532 ? 22.388 2.097 -19.777 1.00 93.06 532 TYR A CA 1
ATOM 4193 C C . TYR A 1 532 ? 23.888 1.836 -19.822 1.00 93.06 532 TYR A C 1
ATOM 4195 O O . TYR A 1 532 ? 24.459 1.629 -20.890 1.00 93.06 532 TYR A O 1
ATOM 4203 N N . GLY A 1 533 ? 24.533 1.872 -18.667 1.00 93.06 533 GLY A N 1
ATOM 4204 C CA . GLY A 1 533 ? 25.969 1.666 -18.567 1.00 93.06 533 GLY A CA 1
ATOM 4205 C C . GLY A 1 533 ? 26.468 1.930 -17.161 1.00 93.06 533 GLY A C 1
ATOM 4206 O O . GLY A 1 533 ? 25.690 1.916 -16.208 1.00 93.06 533 GLY A O 1
ATOM 4207 N N . THR A 1 534 ? 27.764 2.189 -17.029 1.00 93.31 534 THR A N 1
ATOM 4208 C CA . THR A 1 534 ? 28.426 2.438 -15.744 1.00 93.31 534 THR A CA 1
ATOM 4209 C C . THR A 1 534 ? 29.298 3.687 -15.787 1.00 93.31 534 THR A C 1
ATOM 4211 O O . THR A 1 534 ? 29.803 4.077 -16.839 1.00 93.31 534 THR A O 1
ATOM 4214 N N . ILE A 1 535 ? 29.471 4.312 -14.626 1.00 93.00 535 ILE A N 1
ATOM 4215 C CA . ILE A 1 535 ? 30.297 5.493 -14.374 1.00 93.00 535 ILE A CA 1
ATOM 4216 C C . ILE A 1 535 ? 31.324 5.132 -13.304 1.00 93.00 535 ILE A C 1
ATOM 4218 O O . ILE A 1 535 ? 30.980 4.533 -12.285 1.00 93.00 535 ILE A O 1
ATOM 4222 N N . GLY A 1 536 ? 32.579 5.520 -13.491 1.00 91.81 536 GLY A N 1
ATOM 4223 C CA . GLY A 1 536 ? 33.633 5.234 -12.526 1.00 91.81 536 GLY A CA 1
ATOM 4224 C C . GLY A 1 536 ? 34.888 6.063 -12.748 1.00 91.81 536 GLY A C 1
ATOM 4225 O O . GLY A 1 536 ? 35.038 6.756 -13.753 1.00 91.81 536 GLY A O 1
ATOM 4226 N N . SER A 1 537 ? 35.807 5.982 -11.794 1.00 89.56 537 SER A N 1
ATOM 4227 C CA . SER A 1 537 ? 37.066 6.717 -11.851 1.00 89.56 537 SER A CA 1
ATOM 4228 C C . SER A 1 537 ? 38.036 6.089 -12.857 1.00 89.56 537 SER A C 1
ATOM 4230 O O . SER A 1 537 ? 38.197 4.868 -12.913 1.00 89.56 537 SER A O 1
ATOM 4232 N N . TYR A 1 538 ? 38.711 6.923 -13.655 1.00 89.00 538 TYR A N 1
ATOM 4233 C CA . TYR A 1 538 ? 39.704 6.451 -14.623 1.00 89.00 538 TYR A CA 1
ATOM 4234 C C . TYR A 1 538 ? 40.765 7.505 -14.945 1.00 89.00 538 TYR A C 1
ATOM 4236 O O . TYR A 1 538 ? 40.583 8.325 -15.836 1.00 89.00 538 TYR A O 1
ATOM 4244 N N . ASN A 1 539 ? 41.908 7.475 -14.250 1.00 86.56 539 ASN A N 1
ATOM 4245 C CA . ASN A 1 539 ? 43.067 8.352 -14.508 1.00 86.56 539 ASN A CA 1
ATOM 4246 C C . ASN A 1 539 ? 42.732 9.858 -14.682 1.00 86.56 539 ASN A C 1
ATOM 4248 O O . ASN A 1 539 ? 43.516 10.612 -15.259 1.00 86.56 539 ASN A O 1
ATOM 4252 N N . THR A 1 540 ? 41.587 10.301 -14.165 1.00 85.00 540 THR A N 1
ATOM 4253 C CA . THR A 1 540 ? 41.045 11.660 -14.219 1.00 85.00 540 THR A CA 1
ATOM 4254 C C . THR A 1 540 ? 40.568 12.066 -12.824 1.00 85.00 540 THR A C 1
ATOM 4256 O O . THR A 1 540 ? 40.232 11.207 -12.008 1.00 85.00 540 THR A O 1
ATOM 4259 N N . PRO A 1 541 ? 40.522 13.374 -12.513 1.00 86.38 541 PRO A N 1
ATOM 4260 C CA . PRO A 1 541 ? 40.025 13.863 -11.224 1.00 86.38 541 PRO A CA 1
ATOM 4261 C C . PRO A 1 541 ? 38.499 13.757 -11.067 1.00 86.38 541 PRO A C 1
ATOM 4263 O O . PRO A 1 541 ? 37.988 13.951 -9.969 1.00 86.38 541 PRO A O 1
ATOM 4266 N N . SER A 1 542 ? 37.765 13.510 -12.152 1.00 89.62 542 SER A N 1
ATOM 4267 C CA . SER A 1 542 ? 36.315 13.290 -12.159 1.00 89.62 542 SER A CA 1
ATOM 4268 C C . SER A 1 542 ? 36.002 11.916 -12.733 1.00 89.62 542 SER A C 1
ATOM 4270 O O . SER A 1 542 ? 36.762 11.423 -13.568 1.00 89.62 542 SER A O 1
ATOM 4272 N N . ASP A 1 543 ? 34.898 11.318 -12.290 1.00 93.12 543 ASP A N 1
ATOM 4273 C CA . ASP A 1 543 ? 34.406 10.065 -12.859 1.00 93.12 543 ASP A CA 1
ATOM 4274 C C . ASP A 1 543 ? 34.051 10.231 -14.340 1.00 93.12 543 ASP A C 1
ATOM 4276 O O . ASP A 1 543 ? 33.677 11.315 -14.788 1.00 93.12 543 ASP A O 1
ATOM 4280 N N . VAL A 1 544 ? 34.165 9.140 -15.088 1.00 94.12 544 VAL A N 1
ATOM 4281 C CA . VAL A 1 544 ? 33.864 9.071 -16.518 1.00 94.12 544 VAL A CA 1
ATOM 4282 C C . VAL A 1 544 ? 32.898 7.930 -16.793 1.00 94.12 544 VAL A C 1
ATOM 4284 O O . VAL A 1 544 ? 32.747 7.012 -15.984 1.00 94.12 544 VAL A O 1
ATOM 4287 N N . VAL A 1 545 ? 32.258 7.956 -17.956 1.00 95.44 545 VAL A N 1
ATOM 4288 C CA . VAL A 1 545 ? 31.452 6.840 -18.446 1.00 95.44 545 VAL A CA 1
ATOM 4289 C C . VAL A 1 545 ? 32.390 5.686 -18.810 1.00 95.44 545 VAL A C 1
ATOM 4291 O O . VAL A 1 545 ? 33.217 5.784 -19.721 1.00 95.44 545 VAL A O 1
ATOM 4294 N N . THR A 1 546 ? 32.284 4.583 -18.072 1.00 95.00 546 THR A N 1
ATOM 4295 C CA . THR A 1 546 ? 33.123 3.389 -18.236 1.00 95.00 546 THR A CA 1
ATOM 4296 C C . THR A 1 546 ? 32.497 2.388 -19.197 1.00 95.00 546 THR A C 1
ATOM 4298 O O . THR A 1 546 ? 33.227 1.715 -19.922 1.00 95.00 546 THR A O 1
ATOM 4301 N N . SER A 1 547 ? 31.161 2.344 -19.279 1.00 95.31 547 SER A N 1
ATOM 4302 C CA . SER A 1 547 ? 30.457 1.526 -20.267 1.00 95.31 547 SER A CA 1
ATOM 4303 C C . SER A 1 547 ? 29.177 2.157 -20.804 1.00 95.31 547 SER A C 1
ATOM 4305 O O . SER A 1 547 ? 28.563 2.991 -20.138 1.00 95.31 547 SER A O 1
ATOM 4307 N N . ILE A 1 548 ? 28.776 1.742 -22.009 1.00 95.69 548 ILE A N 1
ATOM 4308 C CA . ILE A 1 548 ? 27.494 2.082 -22.642 1.00 95.69 548 ILE A CA 1
ATOM 4309 C C . ILE A 1 548 ? 26.931 0.836 -23.329 1.00 95.69 548 ILE A C 1
ATOM 4311 O O . ILE A 1 548 ? 27.642 0.166 -24.073 1.00 95.69 548 ILE A O 1
ATOM 4315 N N . THR A 1 549 ? 25.636 0.594 -23.161 1.00 93.75 549 THR A N 1
ATOM 4316 C CA . THR A 1 549 ? 24.843 -0.373 -23.922 1.00 93.75 549 THR A CA 1
ATOM 4317 C C . THR A 1 549 ? 23.589 0.317 -24.452 1.00 93.75 549 THR A C 1
ATOM 4319 O O . THR A 1 549 ? 22.880 1.009 -23.716 1.00 93.75 549 THR A O 1
ATOM 4322 N N . LEU A 1 550 ? 23.316 0.132 -25.743 1.00 91.75 550 LEU A N 1
ATOM 4323 C CA . LEU A 1 550 ? 22.136 0.654 -26.427 1.00 91.75 550 LEU A CA 1
ATOM 4324 C C . LEU A 1 550 ? 21.158 -0.494 -26.669 1.00 91.75 550 LEU A C 1
ATOM 4326 O O . LEU A 1 550 ? 21.532 -1.514 -27.243 1.00 91.75 550 LEU A O 1
ATOM 4330 N N . VAL A 1 551 ? 19.906 -0.318 -26.265 1.00 87.50 551 VAL A N 1
ATOM 4331 C CA . VAL A 1 551 ? 18.811 -1.255 -26.534 1.00 87.50 551 VAL A CA 1
ATOM 4332 C C . VAL A 1 551 ? 17.854 -0.588 -27.504 1.00 87.50 551 VAL A C 1
ATOM 4334 O O . VAL A 1 551 ? 17.395 0.531 -27.260 1.00 87.50 551 VAL A O 1
ATOM 4337 N N . THR A 1 552 ? 17.547 -1.277 -28.592 1.00 88.19 552 THR A N 1
ATOM 4338 C CA . THR A 1 552 ? 16.589 -0.853 -29.606 1.00 88.19 552 THR A CA 1
ATOM 4339 C C . THR A 1 552 ? 15.368 -1.763 -29.598 1.00 88.19 552 THR A C 1
ATOM 4341 O O . THR A 1 552 ? 15.319 -2.792 -28.921 1.00 88.19 552 THR A O 1
ATOM 4344 N N . ASN A 1 553 ? 14.355 -1.399 -30.375 1.00 83.69 553 ASN A N 1
ATOM 4345 C CA . ASN A 1 553 ? 13.246 -2.298 -30.691 1.00 83.69 553 ASN A CA 1
ATOM 4346 C C . ASN A 1 553 ? 13.662 -3.527 -31.526 1.00 83.69 553 ASN A C 1
ATOM 4348 O O . ASN A 1 553 ? 12.872 -4.465 -31.622 1.00 83.69 553 ASN A O 1
ATOM 4352 N N . ALA A 1 554 ? 14.853 -3.527 -32.138 1.00 83.81 554 ALA A N 1
ATOM 4353 C CA . ALA A 1 554 ? 15.351 -4.619 -32.977 1.00 83.81 554 ALA A CA 1
ATOM 4354 C C . ALA A 1 554 ? 16.414 -5.492 -32.286 1.00 83.81 554 ALA A C 1
ATOM 4356 O O . ALA A 1 554 ? 16.596 -6.649 -32.665 1.00 83.81 554 ALA A O 1
ATOM 4357 N N . GLY A 1 555 ? 17.112 -4.972 -31.275 1.00 80.88 555 GLY A N 1
ATOM 4358 C CA . GLY A 1 555 ? 18.164 -5.708 -30.584 1.00 80.88 555 GLY A CA 1
ATOM 4359 C C . GLY A 1 555 ? 18.954 -4.852 -29.602 1.00 80.88 555 GLY A C 1
ATOM 4360 O O . GLY A 1 555 ? 18.451 -3.877 -29.053 1.00 80.88 555 GLY A O 1
ATOM 4361 N N . CYS A 1 556 ? 20.205 -5.242 -29.357 1.00 84.69 556 CYS A N 1
ATOM 4362 C CA . CYS A 1 556 ? 21.096 -4.549 -28.433 1.00 84.69 556 CYS A CA 1
ATOM 4363 C C . CYS A 1 556 ? 22.511 -4.436 -28.986 1.00 84.69 556 CYS A C 1
ATOM 4365 O O . CYS A 1 556 ? 23.010 -5.356 -29.635 1.00 84.69 556 CYS A O 1
ATOM 4367 N N . TYR A 1 557 ? 23.168 -3.328 -28.658 1.00 88.00 557 TYR A N 1
ATOM 4368 C CA . TYR A 1 557 ? 24.535 -3.015 -29.045 1.00 88.00 557 TYR A CA 1
ATOM 4369 C C . TYR A 1 557 ? 25.361 -2.673 -27.808 1.00 88.00 557 TYR A C 1
ATOM 4371 O O . TYR A 1 557 ? 24.983 -1.791 -27.037 1.00 88.00 557 TYR A O 1
ATOM 4379 N N . GLY A 1 558 ? 26.500 -3.342 -27.647 1.00 87.56 558 GLY A N 1
ATOM 4380 C CA . GLY A 1 558 ? 27.381 -3.206 -26.487 1.00 87.56 558 GLY A CA 1
ATOM 4381 C C . GLY A 1 558 ? 27.472 -4.497 -25.651 1.00 87.56 558 GLY A C 1
ATOM 4382 O O . GLY A 1 558 ? 27.063 -5.557 -26.136 1.00 87.56 558 GLY A O 1
ATOM 4383 N N . PRO A 1 559 ? 28.021 -4.425 -24.424 1.00 89.00 559 PRO A N 1
ATOM 4384 C CA . PRO A 1 559 ? 28.563 -3.215 -23.807 1.00 89.00 559 PRO A CA 1
ATOM 4385 C C . PRO A 1 559 ? 29.815 -2.716 -24.536 1.00 89.00 559 PRO A C 1
ATOM 4387 O O . PRO A 1 559 ? 30.701 -3.483 -24.910 1.00 89.00 559 PRO A O 1
ATOM 4390 N N . PHE A 1 560 ? 29.871 -1.408 -24.759 1.00 91.88 560 PHE A N 1
ATOM 4391 C CA . PHE A 1 560 ? 31.074 -0.688 -25.159 1.00 91.88 560 PHE A CA 1
ATOM 4392 C C . PHE A 1 560 ? 31.802 -0.249 -23.895 1.00 91.88 560 PHE A C 1
ATOM 4394 O O . PHE A 1 560 ? 31.143 0.187 -22.956 1.00 91.88 560 PHE A O 1
ATOM 4401 N N . GLY A 1 561 ? 33.131 -0.323 -23.864 1.00 92.31 561 GLY A N 1
ATOM 4402 C CA . GLY A 1 561 ? 33.892 -0.095 -22.635 1.00 92.31 561 GLY A CA 1
ATOM 4403 C C . GLY A 1 561 ? 33.851 -1.294 -21.679 1.00 92.31 561 GLY A C 1
ATOM 4404 O O . GLY A 1 561 ? 33.590 -2.423 -22.094 1.00 92.31 561 GLY A O 1
ATOM 4405 N N . GLN A 1 562 ? 34.109 -1.054 -20.394 1.00 90.81 562 GLN A N 1
ATOM 4406 C CA . GLN A 1 562 ? 34.070 -2.079 -19.353 1.00 90.81 562 GLN A CA 1
ATOM 4407 C C . GLN A 1 562 ? 33.072 -1.687 -18.261 1.00 90.81 562 GLN A C 1
ATOM 4409 O O . GLN A 1 562 ? 33.185 -0.623 -17.654 1.00 90.81 562 GLN A O 1
ATOM 4414 N N . GLU A 1 563 ? 32.102 -2.563 -17.995 1.00 87.00 563 GLU A N 1
ATOM 4415 C CA . GLU A 1 563 ? 31.094 -2.366 -16.949 1.00 87.00 563 GLU A CA 1
ATOM 4416 C C . GLU A 1 563 ? 31.757 -2.369 -15.562 1.00 87.00 563 GLU A C 1
ATOM 4418 O O . GLU A 1 563 ? 32.067 -3.416 -14.994 1.00 87.00 563 GLU A O 1
ATOM 4423 N N . ASN A 1 564 ? 32.036 -1.178 -15.032 1.00 81.19 564 ASN A N 1
ATOM 4424 C CA . ASN A 1 564 ? 32.687 -0.987 -13.741 1.00 81.19 564 ASN A CA 1
ATOM 4425 C C . ASN A 1 564 ? 32.258 0.340 -13.100 1.00 81.19 564 ASN A C 1
ATOM 4427 O O . ASN A 1 564 ? 32.357 1.396 -13.728 1.00 81.19 564 ASN A O 1
ATOM 4431 N N . GLY A 1 565 ? 31.838 0.287 -11.836 1.00 87.38 565 GLY A N 1
ATOM 4432 C CA . GLY A 1 565 ? 31.418 1.448 -11.054 1.00 87.38 565 GLY A CA 1
ATOM 4433 C C . GLY A 1 565 ? 29.902 1.550 -10.877 1.00 87.38 565 GLY A C 1
ATOM 4434 O O . GLY A 1 565 ? 29.208 0.545 -10.739 1.00 87.38 565 GLY A O 1
ATOM 4435 N N . ILE A 1 566 ? 29.398 2.780 -10.817 1.00 87.81 566 ILE A N 1
ATOM 4436 C CA . ILE A 1 566 ? 27.998 3.095 -10.535 1.00 87.81 566 ILE A CA 1
ATOM 4437 C C . ILE A 1 566 ? 27.173 2.971 -11.821 1.00 87.81 566 ILE A C 1
ATOM 4439 O O . ILE A 1 566 ? 27.503 3.643 -12.798 1.00 87.81 566 ILE A O 1
ATOM 4443 N N . PRO A 1 567 ? 26.097 2.168 -11.855 1.00 89.81 567 PRO A N 1
ATOM 4444 C CA . PRO A 1 567 ? 25.270 2.062 -13.045 1.00 89.81 567 PRO A CA 1
ATOM 4445 C C . PRO A 1 567 ? 24.395 3.307 -13.256 1.00 89.81 567 PRO A C 1
ATOM 4447 O O . PRO A 1 567 ? 23.915 3.918 -12.303 1.00 89.81 567 PRO A O 1
ATOM 4450 N N . PHE A 1 568 ? 24.135 3.642 -14.517 1.00 89.88 568 PHE A N 1
ATOM 4451 C CA . PHE A 1 568 ? 23.079 4.564 -14.938 1.00 89.88 568 PHE A CA 1
ATOM 4452 C C . PHE A 1 568 ? 22.167 3.865 -15.950 1.00 89.88 568 PHE A C 1
ATOM 4454 O O . PHE A 1 568 ? 22.595 2.949 -16.652 1.00 89.88 568 PHE A O 1
ATOM 4461 N N . ASP A 1 569 ? 20.906 4.288 -16.026 1.00 89.56 569 ASP A N 1
ATOM 4462 C CA . ASP A 1 569 ? 19.912 3.659 -16.895 1.00 89.56 569 ASP A CA 1
ATOM 4463 C C . ASP A 1 569 ? 18.827 4.660 -17.298 1.00 89.56 569 ASP A C 1
ATOM 4465 O O . ASP A 1 569 ? 18.201 5.289 -16.439 1.00 89.56 569 ASP A O 1
ATOM 4469 N N . PHE A 1 570 ? 18.567 4.755 -18.599 1.00 91.50 570 PHE A N 1
ATOM 4470 C CA . PHE A 1 570 ? 17.486 5.528 -19.200 1.00 91.50 570 PHE A CA 1
ATOM 4471 C C . PHE A 1 570 ? 16.477 4.595 -19.895 1.00 91.50 570 PHE A C 1
ATOM 4473 O O . PHE A 1 570 ? 16.467 4.525 -21.126 1.00 91.50 570 PHE A O 1
ATOM 4480 N N . PRO A 1 571 ? 15.625 3.857 -19.156 1.00 89.19 571 PRO A N 1
ATOM 4481 C CA . PRO A 1 571 ? 14.670 2.927 -19.752 1.00 89.19 571 PRO A CA 1
ATOM 4482 C C . PRO A 1 571 ? 13.386 3.659 -20.154 1.00 89.19 571 PRO A C 1
ATOM 4484 O O . PRO A 1 571 ? 12.533 3.948 -19.311 1.00 89.19 571 PRO A O 1
ATOM 4487 N N . VAL A 1 572 ? 13.240 3.976 -21.441 1.00 87.56 572 VAL A N 1
ATOM 4488 C CA . VAL A 1 572 ? 12.029 4.610 -21.977 1.00 87.56 572 VAL A CA 1
ATOM 4489 C C . VAL A 1 572 ? 10.923 3.563 -22.111 1.00 87.56 572 VAL A C 1
ATOM 4491 O O . VAL A 1 572 ? 11.150 2.446 -22.572 1.00 87.56 572 VAL A O 1
ATOM 4494 N N . GLN A 1 573 ? 9.720 3.919 -21.666 1.00 82.88 573 GLN A N 1
ATOM 4495 C CA . GLN A 1 573 ? 8.534 3.064 -21.702 1.00 82.88 573 GLN A CA 1
ATOM 4496 C C . GLN A 1 573 ? 7.530 3.563 -22.749 1.00 82.88 573 GLN A C 1
ATOM 4498 O O . GLN A 1 573 ? 7.523 4.737 -23.127 1.00 82.88 573 GLN A O 1
ATOM 4503 N N . GLY A 1 574 ? 6.635 2.670 -23.174 1.00 74.12 574 GLY A N 1
ATOM 4504 C CA . GLY A 1 574 ? 5.599 2.980 -24.161 1.00 74.12 574 GLY A CA 1
ATOM 4505 C C . GLY A 1 574 ? 6.187 3.251 -25.548 1.00 74.12 574 GLY A C 1
ATOM 4506 O O . GLY A 1 574 ? 7.165 2.623 -25.947 1.00 74.12 574 GLY A O 1
ATOM 4507 N N . ASN A 1 575 ? 5.591 4.194 -26.278 1.00 71.62 575 ASN A N 1
ATOM 4508 C CA . ASN A 1 575 ? 5.992 4.538 -27.651 1.00 71.62 575 ASN A CA 1
ATOM 4509 C C . ASN A 1 575 ? 7.045 5.662 -27.731 1.00 71.62 575 ASN A C 1
ATOM 4511 O O . ASN A 1 575 ? 7.242 6.236 -28.801 1.00 71.62 575 ASN A O 1
ATOM 4515 N N . GLY A 1 576 ? 7.666 6.038 -26.610 1.00 79.50 576 GLY A N 1
ATOM 4516 C CA . GLY A 1 576 ? 8.767 7.003 -26.619 1.00 79.50 576 GLY A CA 1
ATOM 4517 C C . GLY A 1 576 ? 10.063 6.377 -27.138 1.00 79.50 576 GLY A C 1
ATOM 4518 O O . GLY A 1 576 ? 10.262 5.166 -27.038 1.00 79.50 576 GLY A O 1
ATOM 4519 N N . SER A 1 577 ? 10.971 7.203 -27.653 1.00 88.81 577 SER A N 1
ATOM 4520 C CA . SER A 1 577 ? 12.289 6.750 -28.106 1.00 88.81 577 SER A CA 1
ATOM 4521 C C . SER A 1 577 ? 13.384 7.755 -27.774 1.00 88.81 577 SER A C 1
ATOM 4523 O O . SER A 1 577 ? 13.149 8.964 -27.732 1.00 88.81 577 SER A O 1
ATOM 4525 N N . ILE A 1 578 ? 14.606 7.262 -27.585 1.00 91.56 578 ILE A N 1
ATOM 4526 C CA . ILE A 1 578 ? 15.802 8.098 -27.468 1.00 91.56 578 ILE A CA 1
ATOM 4527 C C . ILE A 1 578 ? 16.242 8.499 -28.878 1.00 91.56 578 ILE A C 1
ATOM 4529 O O . ILE A 1 578 ? 16.511 7.643 -29.719 1.00 91.56 578 ILE A O 1
ATOM 4533 N N . VAL A 1 579 ? 16.290 9.807 -29.136 1.00 92.12 579 VAL A N 1
ATOM 4534 C CA . VAL A 1 579 ? 16.538 10.389 -30.472 1.00 92.12 579 VAL A CA 1
ATOM 4535 C C . VAL A 1 579 ? 17.840 11.180 -30.563 1.00 92.12 579 VAL A C 1
ATOM 4537 O O . VAL A 1 579 ? 18.239 11.599 -31.642 1.00 92.12 579 VAL A O 1
ATOM 4540 N N . GLY A 1 580 ? 18.525 11.380 -29.442 1.00 93.12 580 GLY A N 1
ATOM 4541 C CA . GLY A 1 580 ? 19.799 12.080 -29.407 1.00 93.12 580 GLY A CA 1
ATOM 4542 C C . GLY A 1 580 ? 20.420 12.050 -28.022 1.00 93.12 580 GLY A C 1
ATOM 4543 O O . GLY A 1 580 ? 19.802 11.599 -27.055 1.00 93.12 580 GLY A O 1
ATOM 4544 N N . PHE A 1 581 ? 21.637 12.570 -27.937 1.00 95.75 581 PHE A N 1
ATOM 4545 C CA . PHE A 1 581 ? 22.421 12.611 -26.710 1.00 95.75 581 PHE A CA 1
ATOM 4546 C C . PHE A 1 581 ? 22.868 14.037 -26.401 1.00 95.75 581 PHE A C 1
ATOM 4548 O O . PHE A 1 581 ? 22.881 14.900 -27.275 1.00 95.75 581 PHE A O 1
ATOM 4555 N N . PHE A 1 582 ? 23.248 14.262 -25.152 1.00 94.44 582 PHE A N 1
ATOM 4556 C CA . PHE A 1 582 ? 24.030 15.405 -24.679 1.00 94.44 582 PHE A CA 1
ATOM 4557 C C . PHE A 1 582 ? 24.909 14.915 -23.527 1.00 94.44 582 PHE A C 1
ATOM 4559 O O . PHE A 1 582 ? 24.752 13.782 -23.071 1.00 94.44 582 PHE A O 1
ATOM 4566 N N . GLY A 1 583 ? 25.846 15.714 -23.039 1.00 94.19 583 GLY A N 1
ATOM 4567 C CA . GLY A 1 583 ? 26.739 15.227 -21.997 1.00 94.19 583 GLY A CA 1
ATOM 4568 C C . GLY A 1 583 ? 27.873 16.172 -21.686 1.00 94.19 583 GLY A C 1
ATOM 4569 O O . GLY A 1 583 ? 27.836 17.339 -22.059 1.00 94.19 583 GLY A O 1
ATOM 4570 N N . HIS A 1 584 ? 28.878 15.660 -20.992 1.00 94.75 584 HIS A N 1
ATOM 4571 C CA . HIS A 1 584 ? 30.144 16.345 -20.776 1.00 94.75 584 HIS A CA 1
ATOM 4572 C C . HIS A 1 584 ? 31.264 15.482 -21.346 1.00 94.75 584 HIS A C 1
ATOM 4574 O O . HIS A 1 584 ? 31.232 14.259 -21.187 1.00 94.75 584 HIS A O 1
ATOM 4580 N N . ALA A 1 585 ? 32.241 16.095 -22.007 1.00 93.31 585 ALA A N 1
ATOM 4581 C CA . ALA A 1 585 ? 33.388 15.361 -22.520 1.00 93.31 585 ALA A CA 1
ATOM 4582 C C . ALA A 1 585 ? 34.653 16.221 -22.594 1.00 93.31 585 ALA A C 1
ATOM 4584 O O . ALA A 1 585 ? 34.596 17.433 -22.813 1.00 93.31 585 ALA A O 1
ATOM 4585 N N . ASN A 1 586 ? 35.810 15.575 -22.459 1.00 90.31 586 ASN A N 1
ATOM 4586 C CA . ASN A 1 586 ? 37.118 16.143 -22.791 1.00 90.31 586 ASN A CA 1
ATOM 4587 C C . ASN A 1 586 ? 38.052 15.052 -23.337 1.00 90.31 586 ASN A C 1
ATOM 4589 O O . ASN A 1 586 ? 38.042 14.781 -24.533 1.00 90.31 586 ASN A O 1
ATOM 4593 N N . LEU A 1 587 ? 38.825 14.378 -22.479 1.00 90.81 587 LEU A N 1
ATOM 4594 C CA . LEU A 1 587 ? 39.624 13.215 -22.894 1.00 90.81 587 LEU A CA 1
ATOM 4595 C C . LEU A 1 587 ? 38.764 11.954 -23.041 1.00 90.81 587 LEU A C 1
ATOM 4597 O O . LEU A 1 587 ? 39.062 11.095 -23.872 1.00 90.81 587 LEU A O 1
ATOM 4601 N N . TYR A 1 588 ? 37.707 11.869 -22.243 1.00 94.06 588 TYR A N 1
ATOM 4602 C CA . TYR A 1 588 ? 36.727 10.790 -22.207 1.00 94.06 588 TYR A CA 1
ATOM 4603 C C . TYR A 1 588 ? 35.329 11.407 -22.218 1.00 94.06 588 TYR A C 1
ATOM 4605 O O . TYR A 1 588 ? 35.186 12.630 -22.135 1.00 94.06 588 TYR A O 1
ATOM 4613 N N . VAL A 1 589 ? 34.301 10.571 -22.312 1.00 94.75 589 VAL A N 1
ATOM 4614 C CA . VAL A 1 589 ? 32.928 10.996 -22.030 1.00 94.75 589 VAL A CA 1
ATOM 4615 C C . VAL A 1 589 ? 32.754 11.012 -20.511 1.00 94.75 589 VAL A C 1
ATOM 4617 O O . VAL A 1 589 ? 32.720 9.960 -19.880 1.00 94.75 589 VAL A O 1
ATOM 4620 N N . ASP A 1 590 ? 32.688 12.201 -19.915 1.00 94.06 590 ASP A N 1
ATOM 4621 C CA . ASP A 1 590 ? 32.568 12.403 -18.467 1.00 94.06 590 ASP A CA 1
ATOM 4622 C C . ASP A 1 590 ? 31.133 12.141 -17.975 1.00 94.06 590 ASP A C 1
ATOM 4624 O O . ASP A 1 590 ? 30.930 11.531 -16.925 1.00 94.06 590 ASP A O 1
ATOM 4628 N N . ALA A 1 591 ? 30.127 12.561 -18.750 1.00 94.88 591 ALA A N 1
ATOM 4629 C CA . ALA A 1 591 ? 28.714 12.354 -18.433 1.00 94.88 591 ALA A CA 1
ATOM 4630 C C . ALA A 1 591 ? 27.850 12.237 -19.691 1.00 94.88 591 ALA A C 1
ATOM 4632 O O . ALA A 1 591 ? 28.174 12.830 -20.719 1.00 94.88 591 ALA A O 1
ATOM 4633 N N . ILE A 1 592 ? 26.731 11.514 -19.601 1.00 95.69 592 ILE A N 1
ATOM 4634 C CA . ILE A 1 592 ? 25.817 11.268 -20.724 1.00 95.69 592 ILE A CA 1
ATOM 4635 C C . ILE A 1 592 ? 24.355 11.478 -20.324 1.00 95.69 592 ILE A C 1
ATOM 4637 O O . ILE A 1 592 ? 23.905 11.043 -19.269 1.00 95.69 592 ILE A O 1
ATOM 4641 N N . GLY A 1 593 ? 23.603 12.155 -21.180 1.00 94.75 593 GLY A N 1
ATOM 4642 C CA . GLY A 1 593 ? 22.161 12.340 -21.100 1.00 94.75 593 GLY A CA 1
ATOM 4643 C C . GLY A 1 593 ? 21.509 12.098 -22.457 1.00 94.75 593 GLY A C 1
ATOM 4644 O O . GLY A 1 593 ? 22.185 11.975 -23.482 1.00 94.75 593 GLY A O 1
ATOM 4645 N N . VAL A 1 594 ? 20.183 12.016 -22.460 1.00 95.38 594 VAL A N 1
ATOM 4646 C CA . VAL A 1 594 ? 19.381 11.622 -23.620 1.00 95.38 594 VAL A CA 1
ATOM 4647 C C . VAL A 1 594 ? 18.271 12.625 -23.921 1.00 95.38 594 VAL A C 1
ATOM 4649 O O . VAL A 1 594 ? 17.659 13.207 -23.020 1.00 95.38 594 VAL A O 1
ATOM 4652 N N . TYR A 1 595 ? 17.989 12.792 -25.209 1.00 92.88 595 TYR A N 1
ATOM 4653 C CA . TYR A 1 595 ? 16.774 13.422 -25.711 1.00 92.88 595 TYR A CA 1
ATOM 4654 C C . TYR A 1 595 ? 15.730 12.347 -25.988 1.00 92.88 595 TYR A C 1
ATOM 4656 O O . TYR A 1 595 ? 15.999 11.401 -26.729 1.00 92.88 595 TYR A O 1
ATOM 4664 N N . VAL A 1 596 ? 14.541 12.500 -25.409 1.00 90.94 596 VAL A N 1
ATOM 4665 C CA . VAL A 1 596 ? 13.453 11.522 -25.501 1.00 90.94 596 VAL A CA 1
ATOM 4666 C C . VAL A 1 596 ? 12.226 12.159 -26.134 1.00 90.94 596 VAL A C 1
ATOM 4668 O O . VAL A 1 596 ? 11.761 13.216 -25.696 1.00 90.94 596 VAL A O 1
ATOM 4671 N N . THR A 1 597 ? 11.680 11.500 -27.151 1.00 85.31 597 THR A N 1
ATOM 4672 C CA . THR A 1 597 ? 10.396 11.872 -27.744 1.00 85.31 597 THR A CA 1
ATOM 4673 C C . THR A 1 597 ? 9.243 11.393 -26.859 1.00 85.31 597 THR A C 1
ATOM 4675 O O . THR A 1 597 ? 9.248 10.250 -26.389 1.00 85.31 597 THR A O 1
ATOM 4678 N N . PRO A 1 598 ? 8.229 12.237 -26.607 1.00 75.62 598 PRO A N 1
ATOM 4679 C CA . PRO A 1 598 ? 7.018 11.792 -25.938 1.00 75.62 598 PRO A CA 1
ATOM 4680 C C . PRO A 1 598 ? 6.207 10.845 -26.828 1.00 75.62 598 PRO A C 1
ATOM 4682 O O . PRO A 1 598 ? 6.298 10.888 -28.056 1.00 75.62 598 PRO A O 1
ATOM 4685 N N . SER A 1 599 ? 5.352 10.036 -26.199 1.00 66.31 599 SER A N 1
ATOM 4686 C CA . SER A 1 599 ? 4.408 9.180 -26.919 1.00 66.31 599 SER A CA 1
ATOM 4687 C C . SER A 1 599 ? 3.469 10.040 -27.776 1.00 66.31 599 SER A C 1
ATOM 4689 O O . SER A 1 599 ? 2.733 10.895 -27.271 1.00 66.31 599 SER A O 1
ATOM 4691 N N . MET A 1 600 ? 3.508 9.832 -29.092 1.00 55.34 600 MET A N 1
ATOM 4692 C CA . MET A 1 600 ? 2.570 10.417 -30.049 1.00 55.34 600 MET A CA 1
ATOM 4693 C C . MET A 1 600 ? 1.534 9.340 -30.344 1.00 55.34 600 MET A C 1
ATOM 4695 O O . MET A 1 600 ? 1.789 8.450 -31.149 1.00 55.34 600 MET A O 1
ATOM 4699 N N . GLY A 1 601 ? 0.404 9.362 -29.630 1.00 46.41 601 GLY A N 1
ATOM 4700 C CA . GLY A 1 601 ? -0.617 8.317 -29.707 1.00 46.41 601 GLY A CA 1
ATOM 4701 C C . GLY A 1 601 ? -0.992 7.974 -31.150 1.00 46.41 601 GLY A C 1
ATOM 4702 O O . GLY A 1 601 ? -1.700 8.726 -31.820 1.00 46.41 601 GLY A O 1
ATOM 4703 N N . THR A 1 602 ? -0.534 6.827 -31.644 1.00 35.22 602 THR A N 1
ATOM 4704 C CA . THR A 1 602 ? -1.053 6.244 -32.873 1.00 35.22 602 THR A CA 1
ATOM 4705 C C . THR A 1 602 ? -2.346 5.526 -32.519 1.00 35.22 602 THR A C 1
ATOM 4707 O O . THR A 1 602 ? -2.363 4.506 -31.835 1.00 35.22 602 THR A O 1
ATOM 4710 N N . ARG A 1 603 ? -3.471 6.066 -33.001 1.00 31.12 603 ARG A N 1
ATOM 4711 C CA . ARG A 1 603 ? -4.703 5.286 -33.149 1.00 31.12 603 ARG A CA 1
ATOM 4712 C C . ARG A 1 603 ? -4.356 4.051 -33.972 1.00 31.12 603 ARG A C 1
ATOM 4714 O O . ARG A 1 603 ? -4.087 4.204 -35.162 1.00 31.12 603 ARG A O 1
ATOM 4721 N N . LYS A 1 604 ? -4.400 2.870 -33.364 1.00 31.05 604 LYS A N 1
ATOM 4722 C CA . LYS A 1 604 ? -4.891 1.642 -33.995 1.00 31.05 604 LYS A CA 1
ATOM 4723 C C . LYS A 1 604 ? -5.055 0.544 -32.955 1.00 31.05 604 LYS A C 1
ATOM 4725 O O . LYS A 1 604 ? -4.109 0.087 -32.322 1.00 31.05 604 LYS A O 1
ATOM 4730 N N . GLU A 1 605 ? -6.314 0.160 -32.808 1.00 27.39 605 GLU A N 1
ATOM 4731 C CA . GLU A 1 605 ? -6.745 -1.151 -32.365 1.00 27.39 605 GLU A CA 1
ATOM 4732 C C . GLU A 1 605 ? -6.077 -2.203 -33.254 1.00 27.39 605 GLU A C 1
ATOM 4734 O O . GLU A 1 605 ? -6.555 -2.512 -34.337 1.00 27.39 605 GLU A O 1
ATOM 4739 N N . GLU A 1 606 ? -4.966 -2.761 -32.805 1.00 29.00 606 GLU A N 1
ATOM 4740 C CA . GLU A 1 606 ? -4.719 -4.173 -33.047 1.00 29.00 606 GLU A CA 1
ATOM 4741 C C . GLU A 1 606 ? -4.744 -4.812 -31.673 1.00 29.00 606 GLU A C 1
ATOM 4743 O O . GLU A 1 606 ? -3.785 -4.877 -30.905 1.00 29.00 606 GLU A O 1
ATOM 4748 N N . GLU A 1 607 ? -5.968 -5.162 -31.298 1.00 31.41 607 GLU A N 1
ATOM 4749 C CA . GLU A 1 607 ? -6.215 -6.255 -30.389 1.00 31.41 607 GLU A CA 1
ATOM 4750 C C . GLU A 1 607 ? -5.226 -7.365 -30.796 1.00 31.41 607 GLU A C 1
ATOM 4752 O O . GLU A 1 607 ? -5.243 -7.802 -31.945 1.00 31.41 607 GLU A O 1
ATOM 4757 N N . ASN A 1 608 ? -4.302 -7.748 -29.903 1.00 36.31 608 ASN A N 1
ATOM 4758 C CA . ASN A 1 608 ? -3.350 -8.855 -30.085 1.00 36.31 608 ASN A CA 1
ATOM 4759 C C . ASN A 1 608 ? -4.108 -10.205 -30.144 1.00 36.31 608 ASN A C 1
ATOM 4761 O O . ASN A 1 608 ? -3.784 -11.166 -29.442 1.00 36.31 608 ASN A O 1
ATOM 4765 N N . VAL A 1 609 ? -5.170 -10.261 -30.947 1.00 32.09 609 VAL A N 1
ATOM 4766 C CA . VAL A 1 609 ? -6.013 -11.403 -31.260 1.00 32.09 609 VAL A CA 1
ATOM 4767 C C . VAL A 1 609 ? -5.144 -12.335 -32.082 1.00 32.09 609 VAL A C 1
ATOM 4769 O O . VAL A 1 609 ? -4.999 -12.197 -33.291 1.00 32.09 609 VAL A O 1
ATOM 4772 N N . GLY A 1 610 ? -4.479 -13.246 -31.382 1.00 38.28 610 GLY A N 1
ATOM 4773 C CA . GLY A 1 610 ? -3.576 -14.229 -31.974 1.00 38.28 610 GLY A CA 1
ATOM 4774 C C . GLY A 1 610 ? -2.361 -14.548 -31.108 1.00 38.28 610 GLY A C 1
ATOM 4775 O O . GLY A 1 610 ? -1.809 -15.640 -31.224 1.00 38.28 610 GLY A O 1
ATOM 4776 N N . LEU A 1 611 ? -1.964 -13.657 -30.190 1.00 36.97 611 LEU A N 1
ATOM 4777 C CA . LEU A 1 611 ? -0.846 -13.918 -29.278 1.00 36.97 611 LEU A CA 1
ATOM 4778 C C . LEU A 1 611 ? -1.304 -14.778 -28.095 1.00 36.97 611 LEU A C 1
ATOM 4780 O O . LEU A 1 611 ? -1.834 -14.288 -27.100 1.00 36.97 611 LEU A O 1
ATOM 4784 N N . THR A 1 612 ? -1.065 -16.084 -28.201 1.00 43.00 612 THR A N 1
ATOM 4785 C CA . THR A 1 612 ? -1.276 -17.033 -27.101 1.00 43.00 612 THR A CA 1
ATOM 4786 C C . THR A 1 612 ? -0.023 -17.084 -26.229 1.00 43.00 612 THR A C 1
ATOM 4788 O O . THR A 1 612 ? 1.031 -17.533 -26.678 1.00 43.00 612 THR A O 1
ATOM 4791 N N . LYS A 1 613 ? -0.119 -16.641 -24.970 1.00 39.50 613 LYS A N 1
ATOM 4792 C CA . LYS A 1 613 ? 0.950 -16.842 -23.978 1.00 39.50 613 LYS A CA 1
ATOM 4793 C C . LYS A 1 613 ? 0.912 -18.298 -23.502 1.00 39.50 613 LYS A C 1
ATOM 4795 O O . LYS A 1 613 ? -0.104 -18.738 -22.975 1.00 39.50 613 LYS A O 1
ATOM 4800 N N . ILE A 1 614 ? 2.006 -19.040 -23.682 1.00 41.50 614 ILE A N 1
ATOM 4801 C CA . ILE A 1 614 ? 2.142 -20.433 -23.224 1.00 41.50 614 ILE A CA 1
ATOM 4802 C C . ILE A 1 614 ? 3.251 -20.489 -22.164 1.00 41.50 614 ILE A C 1
ATOM 4804 O O . ILE A 1 614 ? 4.403 -20.184 -22.464 1.00 41.50 614 ILE A O 1
ATOM 4808 N N . GLY A 1 615 ? 2.905 -20.870 -20.931 1.00 50.81 615 GLY A N 1
ATOM 4809 C CA . GLY A 1 615 ? 3.797 -20.848 -19.760 1.00 50.81 615 GLY A CA 1
ATOM 4810 C C . GLY A 1 615 ? 3.275 -19.924 -18.649 1.00 50.81 615 GLY A C 1
ATOM 4811 O O . GLY A 1 615 ? 2.117 -19.512 -18.728 1.00 50.81 615 GLY A O 1
ATOM 4812 N N . PRO A 1 616 ? 4.092 -19.575 -17.628 1.00 44.31 616 PRO A N 1
ATOM 4813 C CA . PRO A 1 616 ? 5.531 -19.848 -17.456 1.00 44.31 616 PRO A CA 1
ATOM 4814 C C . PRO A 1 616 ? 5.867 -21.286 -17.009 1.00 44.31 616 PRO A C 1
ATOM 4816 O O . PRO A 1 616 ? 5.078 -21.933 -16.325 1.00 44.31 616 PRO A O 1
ATOM 4819 N N . PHE A 1 617 ? 7.074 -21.761 -17.347 1.00 41.59 617 PHE A N 1
ATOM 4820 C CA . PHE A 1 617 ? 7.616 -23.063 -16.929 1.00 41.59 617 PHE A CA 1
ATOM 4821 C C . PHE A 1 617 ? 8.903 -22.862 -16.114 1.00 41.59 617 PHE A C 1
ATOM 4823 O O . PHE A 1 617 ? 9.772 -22.095 -16.514 1.00 41.59 617 PHE A O 1
ATOM 4830 N N . GLY A 1 618 ? 9.017 -23.535 -14.966 1.00 38.25 618 GLY A N 1
ATOM 4831 C CA . GLY A 1 618 ? 10.130 -23.368 -14.023 1.00 38.25 618 GLY A CA 1
ATOM 4832 C C . GLY A 1 618 ? 10.137 -22.053 -13.197 1.00 38.25 618 GLY A C 1
ATOM 4833 O O . GLY A 1 618 ? 9.339 -21.145 -13.414 1.00 38.25 618 GLY A O 1
ATOM 4834 N N . ARG A 1 619 ? 11.012 -21.967 -12.182 1.00 44.62 619 ARG A N 1
ATOM 4835 C CA . ARG A 1 619 ? 11.253 -20.912 -11.180 1.00 44.62 619 ARG A CA 1
ATOM 4836 C C . ARG A 1 619 ? 12.727 -20.931 -10.721 1.00 44.62 619 ARG A C 1
ATOM 4838 O O . ARG A 1 619 ? 13.207 -21.993 -10.357 1.00 44.62 619 ARG A O 1
ATOM 4845 N N . ARG A 1 620 ? 13.333 -19.737 -10.598 1.00 41.50 620 ARG A N 1
ATOM 4846 C CA . ARG A 1 620 ? 14.565 -19.348 -9.854 1.00 41.50 620 ARG A CA 1
ATOM 4847 C C . ARG A 1 620 ? 15.820 -20.221 -10.036 1.00 41.50 620 ARG A C 1
ATOM 4849 O O . ARG 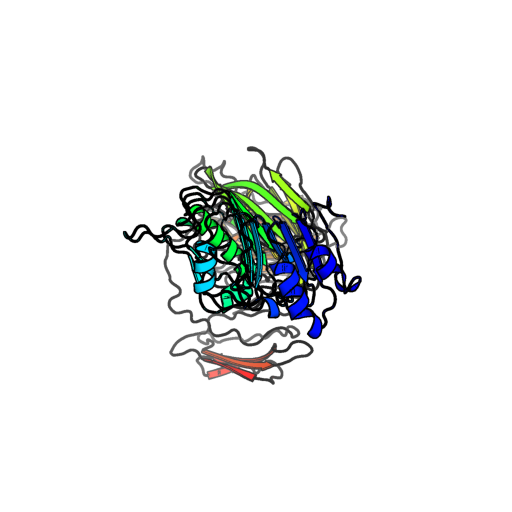A 1 620 ? 15.814 -21.342 -9.581 1.00 41.50 620 ARG A O 1
ATOM 4856 N N . GLY A 1 621 ? 16.936 -19.645 -10.487 1.00 37.84 621 GLY A N 1
ATOM 4857 C CA . GLY A 1 621 ? 18.294 -20.178 -10.271 1.00 37.84 621 GLY A CA 1
ATOM 4858 C C . GLY A 1 621 ? 19.047 -20.554 -11.551 1.00 37.84 621 GLY A C 1
ATOM 4859 O O . GLY A 1 621 ? 18.432 -20.841 -12.568 1.00 37.84 621 GLY A O 1
ATOM 4860 N N . GLY A 1 622 ? 20.378 -20.556 -11.491 1.00 41.34 622 GLY A N 1
ATOM 4861 C CA . GLY A 1 622 ? 21.267 -20.951 -12.591 1.00 41.34 622 GLY A CA 1
ATOM 4862 C C . GLY A 1 622 ? 22.189 -19.817 -13.039 1.00 41.34 622 GLY A C 1
ATOM 4863 O O . GLY A 1 622 ? 21.753 -18.678 -13.151 1.00 41.34 622 GLY A O 1
ATOM 4864 N N . ASN A 1 623 ? 23.463 -20.136 -13.283 1.00 38.91 623 ASN A N 1
ATOM 4865 C CA . ASN A 1 623 ? 24.408 -19.187 -13.871 1.00 38.91 623 ASN A CA 1
ATOM 4866 C C . ASN A 1 623 ? 23.994 -18.894 -15.323 1.00 38.91 623 ASN A C 1
ATOM 4868 O O . ASN A 1 623 ? 23.614 -19.840 -16.023 1.00 38.91 623 ASN A O 1
ATOM 4872 N N . PRO A 1 624 ? 24.099 -17.641 -15.795 1.00 38.41 624 PRO A N 1
ATOM 4873 C CA . PRO A 1 624 ? 23.840 -17.316 -17.190 1.00 38.41 624 PRO A CA 1
ATOM 4874 C C . PRO A 1 624 ? 24.756 -18.138 -18.109 1.00 38.41 624 PRO A C 1
ATOM 4876 O O . PRO A 1 624 ? 25.965 -18.235 -17.891 1.00 38.41 624 PRO A O 1
ATOM 4879 N N . PHE A 1 625 ? 24.168 -18.758 -19.131 1.00 40.53 625 PHE A N 1
ATOM 4880 C CA . PHE A 1 625 ? 24.893 -19.339 -20.256 1.00 40.53 625 PHE A CA 1
ATOM 4881 C C . PHE A 1 625 ? 24.277 -18.810 -21.549 1.00 40.53 625 PHE A C 1
ATOM 4883 O O . PHE A 1 625 ? 23.089 -19.006 -21.809 1.00 40.53 625 PHE A O 1
ATOM 4890 N N . ASP A 1 626 ? 25.092 -18.131 -22.353 1.00 44.06 626 ASP A N 1
ATOM 4891 C CA . ASP A 1 626 ? 24.650 -17.545 -23.613 1.00 44.06 626 ASP A CA 1
ATOM 4892 C C . ASP A 1 626 ? 24.518 -18.613 -24.694 1.00 44.06 626 ASP A C 1
ATOM 4894 O O . ASP A 1 626 ? 25.434 -19.398 -24.955 1.00 44.06 626 ASP A O 1
ATOM 4898 N N . ILE A 1 627 ? 23.372 -18.608 -25.369 1.00 51.50 627 ILE A N 1
ATOM 4899 C CA . ILE A 1 627 ? 23.095 -19.469 -26.514 1.00 51.50 627 ILE A CA 1
ATOM 4900 C C . ILE A 1 627 ? 22.760 -18.586 -27.694 1.00 51.50 627 ILE A C 1
ATOM 4902 O O . ILE A 1 627 ? 21.739 -17.905 -27.704 1.00 51.50 627 ILE A O 1
ATOM 4906 N N . LYS A 1 628 ? 23.616 -18.637 -28.712 1.00 54.22 628 LYS A N 1
ATOM 4907 C CA . LYS A 1 628 ? 23.349 -18.020 -30.008 1.00 54.22 628 LYS A CA 1
ATOM 4908 C C . LYS A 1 628 ? 22.859 -19.094 -30.968 1.00 54.22 628 LYS A C 1
ATOM 4910 O O . LYS A 1 628 ? 23.603 -20.016 -31.297 1.00 54.22 628 LYS A O 1
ATOM 4915 N N . ILE A 1 629 ? 21.611 -18.968 -31.405 1.00 64.81 629 ILE A N 1
ATOM 4916 C CA . ILE A 1 629 ? 21.022 -19.783 -32.468 1.00 64.81 629 ILE A CA 1
ATOM 4917 C C . ILE A 1 629 ? 20.888 -18.881 -33.689 1.00 64.81 629 ILE A C 1
ATOM 4919 O O . ILE A 1 629 ? 20.148 -17.911 -33.646 1.00 64.81 629 ILE A O 1
ATOM 4923 N N . GLN A 1 630 ? 21.603 -19.192 -34.769 1.00 67.38 630 GLN A N 1
ATOM 4924 C CA . GLN A 1 630 ? 21.388 -18.527 -36.053 1.00 67.38 630 GLN A CA 1
ATOM 4925 C C . GLN A 1 630 ? 20.290 -19.258 -36.817 1.00 67.38 630 GLN A C 1
ATOM 4927 O O . GLN A 1 630 ? 20.449 -20.435 -37.150 1.00 67.38 630 GLN A O 1
ATOM 4932 N N . LEU A 1 631 ? 19.202 -18.543 -37.088 1.00 69.25 631 LEU A N 1
ATOM 4933 C CA . LEU A 1 631 ? 18.102 -19.012 -37.919 1.00 69.25 631 LEU A CA 1
ATOM 4934 C C . LEU A 1 631 ? 18.336 -18.623 -39.380 1.00 69.25 631 LEU A C 1
ATOM 4936 O O . LEU A 1 631 ? 18.856 -17.547 -39.688 1.00 69.25 631 LEU A O 1
ATOM 4940 N N . GLY A 1 632 ? 17.951 -19.507 -40.300 1.00 70.31 632 GLY A N 1
ATOM 4941 C CA . GLY A 1 632 ? 17.907 -19.173 -41.721 1.00 70.31 632 GLY A CA 1
ATOM 4942 C C . GLY A 1 632 ? 16.853 -18.096 -42.052 1.00 70.31 632 GLY A C 1
ATOM 4943 O O . GLY A 1 632 ? 15.946 -17.848 -41.261 1.00 70.31 632 GLY A O 1
ATOM 4944 N N . PRO A 1 633 ? 16.879 -17.505 -43.265 1.00 68.56 633 PRO A N 1
ATOM 4945 C CA . PRO A 1 633 ? 16.006 -16.381 -43.653 1.00 68.56 633 PRO A CA 1
ATOM 4946 C C . PRO A 1 633 ? 14.492 -16.646 -43.580 1.00 68.56 633 PRO A C 1
ATOM 4948 O O . PRO A 1 633 ? 13.692 -15.720 -43.662 1.00 68.56 633 PRO A O 1
ATOM 4951 N N . SER A 1 634 ? 14.079 -17.911 -43.514 1.00 74.62 634 SER A N 1
ATOM 4952 C CA . SER A 1 634 ? 12.672 -18.334 -43.429 1.00 74.62 634 SER A CA 1
ATOM 4953 C C . SER A 1 634 ? 12.445 -19.334 -42.298 1.00 74.62 634 SER A C 1
ATOM 4955 O O . SER A 1 634 ? 11.444 -20.055 -42.284 1.00 74.62 634 SER A O 1
ATOM 4957 N N . GLU A 1 635 ? 13.405 -19.417 -41.384 1.00 78.56 635 GLU A N 1
ATOM 4958 C CA . GLU A 1 635 ? 13.367 -20.328 -40.262 1.00 78.56 635 GLU A CA 1
ATOM 4959 C C . GLU A 1 635 ? 12.837 -19.606 -39.025 1.00 78.56 635 GLU A C 1
ATOM 4961 O O . GLU A 1 635 ? 13.266 -18.505 -38.698 1.00 78.56 635 GLU A O 1
ATOM 4966 N N . PHE A 1 636 ? 11.875 -20.219 -38.345 1.00 78.75 636 PHE A N 1
ATOM 4967 C CA . PHE A 1 636 ? 11.289 -19.673 -37.127 1.00 78.75 636 PHE A CA 1
ATOM 4968 C C . PHE A 1 636 ? 10.920 -20.793 -36.165 1.00 78.75 636 PHE A C 1
ATOM 4970 O O . PHE A 1 636 ? 10.592 -21.910 -36.576 1.00 78.75 636 PHE A O 1
ATOM 4977 N N . PHE A 1 637 ? 10.953 -20.498 -34.868 1.00 81.69 637 PHE A N 1
ATOM 4978 C CA . PHE A 1 637 ? 10.608 -21.467 -33.837 1.00 81.69 637 PHE A CA 1
ATOM 4979 C C . PHE A 1 637 ? 9.105 -21.779 -33.846 1.00 81.69 637 PHE A C 1
ATOM 4981 O O . PHE A 1 637 ? 8.266 -20.881 -33.857 1.00 81.69 637 PHE A O 1
ATOM 4988 N N . VAL A 1 638 ? 8.761 -23.065 -33.798 1.00 83.56 638 VAL A N 1
ATOM 4989 C CA . VAL A 1 638 ? 7.373 -23.568 -33.726 1.00 83.56 638 VAL A CA 1
ATOM 4990 C C . VAL A 1 638 ? 7.096 -24.325 -32.430 1.00 83.56 638 VAL A C 1
ATOM 4992 O O . VAL A 1 638 ? 5.945 -24.552 -32.061 1.00 83.56 638 VAL A O 1
ATOM 4995 N N . LYS A 1 639 ? 8.144 -24.740 -31.714 1.00 83.25 639 LYS A N 1
ATOM 4996 C CA . LYS A 1 639 ? 8.010 -25.467 -30.454 1.00 83.25 639 LYS A CA 1
ATOM 4997 C C . LYS A 1 639 ? 9.203 -25.195 -29.553 1.00 83.25 639 LYS A C 1
ATOM 4999 O O . LYS A 1 639 ? 10.348 -25.244 -29.996 1.00 83.25 639 LYS A O 1
ATOM 5004 N N . VAL A 1 640 ? 8.917 -24.999 -28.270 1.00 86.12 640 VAL A N 1
ATOM 5005 C CA . VAL A 1 640 ? 9.919 -25.053 -27.200 1.00 86.12 640 VAL A CA 1
ATOM 5006 C C . VAL A 1 640 ? 9.578 -26.198 -26.273 1.00 86.12 640 VAL A C 1
ATOM 5008 O O . VAL A 1 640 ? 8.414 -26.468 -25.980 1.00 86.12 640 VAL A O 1
ATOM 5011 N N . SER A 1 641 ? 10.595 -26.895 -25.808 1.00 87.56 641 SER A N 1
ATOM 5012 C CA . SER A 1 641 ? 10.456 -27.902 -24.770 1.00 87.56 641 SER A CA 1
ATOM 5013 C C . SER A 1 641 ? 11.664 -27.916 -23.867 1.00 87.56 641 SER A C 1
ATOM 5015 O O . SER A 1 641 ? 12.697 -27.359 -24.211 1.00 87.56 641 SER A O 1
ATOM 5017 N N . GLY A 1 642 ? 11.548 -28.560 -22.722 1.00 89.00 642 GLY A N 1
ATOM 5018 C CA . GLY A 1 642 ? 12.635 -28.619 -21.769 1.00 89.00 642 GLY A CA 1
ATOM 5019 C C . GLY A 1 642 ? 12.259 -29.425 -20.547 1.00 89.00 642 GLY A C 1
ATOM 5020 O O . GLY A 1 642 ? 11.244 -30.120 -20.530 1.00 89.00 642 GLY A O 1
ATOM 5021 N N . THR A 1 643 ? 13.066 -29.298 -19.507 1.00 84.69 643 THR A N 1
ATOM 5022 C CA . THR A 1 643 ? 12.786 -29.843 -18.178 1.00 84.69 643 THR A CA 1
ATOM 5023 C C . THR A 1 643 ? 12.941 -28.744 -17.142 1.00 84.69 643 THR A C 1
ATOM 5025 O O . THR A 1 643 ? 13.740 -27.826 -17.329 1.00 84.69 643 THR A O 1
ATOM 5028 N N . PHE A 1 644 ? 12.184 -28.827 -16.052 1.00 82.94 644 PHE A N 1
ATOM 5029 C CA . PHE A 1 644 ? 12.386 -27.992 -14.876 1.00 82.94 644 PHE A CA 1
ATOM 5030 C C . PHE A 1 644 ? 12.415 -28.833 -13.598 1.00 82.94 644 PHE A C 1
ATOM 5032 O O . PHE A 1 644 ? 11.686 -29.815 -13.470 1.00 82.94 644 PHE A O 1
ATOM 5039 N N . GLY A 1 645 ? 13.251 -28.466 -12.636 1.00 73.44 645 GLY A N 1
ATOM 5040 C CA . GLY A 1 645 ? 13.440 -29.225 -11.406 1.00 73.44 645 GLY A CA 1
ATOM 5041 C C . GLY A 1 645 ? 14.346 -28.511 -10.406 1.00 73.44 645 GLY A C 1
ATOM 5042 O O . GLY A 1 645 ? 14.821 -27.411 -10.680 1.00 73.44 645 GLY A O 1
ATOM 5043 N N . PRO A 1 646 ? 14.580 -29.106 -9.231 1.00 66.62 646 PRO A N 1
ATOM 5044 C CA . PRO A 1 646 ? 15.405 -28.482 -8.211 1.00 66.62 646 PRO A CA 1
ATOM 5045 C C . PRO A 1 646 ? 16.869 -28.353 -8.657 1.00 66.62 646 PRO A C 1
ATOM 5047 O O . PRO A 1 646 ? 17.448 -29.301 -9.186 1.00 66.62 646 PRO A O 1
ATOM 5050 N N . PHE A 1 647 ? 17.475 -27.193 -8.397 1.00 63.06 647 PHE A N 1
ATOM 5051 C CA . PHE A 1 647 ? 18.903 -26.926 -8.581 1.00 63.06 647 PHE A CA 1
ATOM 5052 C C . PHE A 1 647 ? 19.425 -26.156 -7.362 1.00 63.06 647 PHE A C 1
ATOM 5054 O O . PHE A 1 647 ? 19.067 -24.998 -7.141 1.00 63.06 647 PHE A O 1
ATOM 5061 N N . GLY A 1 648 ? 20.247 -26.812 -6.538 1.00 67.12 648 GLY A N 1
ATOM 5062 C CA . GLY A 1 648 ? 20.671 -26.262 -5.247 1.00 67.12 648 GLY A CA 1
ATOM 5063 C C . GLY A 1 648 ? 19.482 -26.025 -4.306 1.00 67.12 648 GLY A C 1
ATOM 5064 O O . GLY A 1 648 ? 18.644 -26.906 -4.128 1.00 67.12 648 GLY A O 1
ATOM 5065 N N . GLU A 1 649 ? 19.398 -24.828 -3.722 1.00 59.50 649 GLU A N 1
ATOM 5066 C CA . GLU A 1 649 ? 18.294 -24.412 -2.837 1.00 59.50 649 GLU A CA 1
ATOM 5067 C C . GLU A 1 649 ? 17.015 -24.012 -3.596 1.00 59.50 649 GLU A C 1
ATOM 5069 O O . GLU A 1 649 ? 15.977 -23.742 -2.986 1.00 59.50 649 GLU A O 1
ATOM 5074 N N . PHE A 1 650 ? 17.060 -23.960 -4.930 1.00 58.41 650 PHE A N 1
ATOM 5075 C CA . PHE A 1 650 ? 15.940 -23.490 -5.733 1.00 58.41 650 PHE A CA 1
ATOM 5076 C C . PHE A 1 650 ? 15.096 -24.660 -6.249 1.00 58.41 650 PHE A C 1
ATOM 5078 O O . PHE A 1 650 ? 15.610 -25.508 -6.975 1.00 58.41 650 PHE A O 1
ATOM 5085 N N . PRO A 1 651 ? 13.792 -24.727 -5.930 1.00 58.81 651 PRO A N 1
ATOM 5086 C CA . PRO A 1 651 ? 13.016 -25.951 -6.118 1.00 58.81 651 PRO A CA 1
ATOM 5087 C C . PRO A 1 651 ? 12.578 -26.247 -7.561 1.00 58.81 651 PRO A C 1
ATOM 5089 O O . PRO A 1 651 ? 12.164 -27.369 -7.825 1.00 58.81 651 PRO A O 1
ATOM 5092 N N . ASN A 1 652 ? 12.595 -25.279 -8.484 1.00 67.19 652 ASN A N 1
ATOM 5093 C CA . ASN A 1 652 ? 11.834 -25.395 -9.736 1.00 67.19 652 ASN A CA 1
ATOM 5094 C C . ASN A 1 652 ? 12.545 -24.843 -10.980 1.00 67.19 652 ASN A C 1
ATOM 5096 O O . ASN A 1 652 ? 11.883 -24.387 -11.886 1.00 67.19 652 ASN A O 1
ATOM 5100 N N . VAL A 1 653 ? 13.858 -24.873 -11.095 1.00 67.25 653 VAL A N 1
ATOM 5101 C CA . VAL A 1 653 ? 14.634 -24.195 -12.152 1.00 67.25 653 VAL A CA 1
ATOM 5102 C C . VAL A 1 653 ? 14.413 -24.802 -13.535 1.00 67.25 653 VAL A C 1
ATOM 5104 O O . VAL A 1 653 ? 14.288 -26.015 -13.623 1.00 67.25 653 VAL A O 1
ATOM 5107 N N . ILE A 1 654 ? 14.416 -24.015 -14.623 1.00 72.81 654 ILE A N 1
ATOM 5108 C CA . ILE A 1 654 ? 14.559 -24.593 -15.975 1.00 72.81 654 ILE A CA 1
ATOM 5109 C C . ILE A 1 654 ? 15.947 -25.243 -16.066 1.00 72.81 654 ILE A C 1
ATOM 5111 O O . ILE A 1 654 ? 16.963 -24.559 -16.010 1.00 72.81 654 ILE A O 1
ATOM 5115 N N . THR A 1 655 ? 15.990 -26.564 -16.203 1.00 76.75 655 THR A N 1
ATOM 5116 C CA . THR A 1 655 ? 17.229 -27.357 -16.251 1.00 76.75 655 THR A CA 1
ATOM 5117 C C . THR A 1 655 ? 17.637 -27.725 -17.674 1.00 76.75 655 THR A C 1
ATOM 5119 O O . THR A 1 655 ? 18.802 -28.047 -17.913 1.00 76.75 655 THR A O 1
ATOM 5122 N N . SER A 1 656 ? 16.695 -27.688 -18.625 1.00 81.81 656 SER A N 1
ATOM 5123 C CA . SER A 1 656 ? 17.013 -27.749 -20.050 1.00 81.81 656 SER A CA 1
ATOM 5124 C C . SER A 1 656 ? 16.037 -26.973 -20.927 1.00 81.81 656 SER A C 1
ATOM 5126 O O . SER A 1 656 ? 14.864 -26.837 -20.579 1.00 81.81 656 SER A O 1
ATOM 5128 N N . LEU A 1 657 ? 16.515 -26.521 -22.089 1.00 86.50 657 LEU A N 1
ATOM 5129 C CA . LEU A 1 657 ? 15.713 -25.953 -23.174 1.00 86.50 657 LEU A CA 1
ATOM 5130 C C . LEU A 1 657 ? 16.081 -26.581 -24.514 1.00 86.50 657 LEU A C 1
ATOM 5132 O O . LEU A 1 657 ? 17.241 -26.811 -24.816 1.00 86.50 657 LEU A O 1
ATOM 5136 N N . THR A 1 658 ? 15.084 -26.848 -25.339 1.00 86.00 658 THR A N 1
ATOM 5137 C CA . THR A 1 658 ? 15.209 -27.355 -26.703 1.00 86.00 658 THR A CA 1
ATOM 5138 C C . THR A 1 658 ? 14.226 -26.594 -27.570 1.00 86.00 658 THR A C 1
ATOM 5140 O O . THR A 1 658 ? 13.029 -26.562 -27.270 1.00 86.00 658 THR A O 1
ATOM 5143 N N . PHE A 1 659 ? 14.721 -26.013 -28.653 1.00 87.44 659 PHE A N 1
ATOM 5144 C CA . PHE A 1 659 ? 13.931 -25.245 -29.602 1.00 87.44 659 PHE A CA 1
ATOM 5145 C C . PHE A 1 659 ? 13.826 -26.015 -30.913 1.00 87.44 659 PHE A C 1
ATOM 5147 O O . PHE A 1 659 ? 14.800 -26.617 -31.361 1.00 87.44 659 PHE A O 1
ATOM 5154 N N . VAL A 1 660 ? 12.645 -26.013 -31.522 1.00 86.62 660 VAL A N 1
ATOM 5155 C CA . VAL A 1 660 ? 12.392 -26.671 -32.807 1.00 86.62 660 VAL A CA 1
ATOM 5156 C C . VAL A 1 660 ? 11.807 -25.657 -33.772 1.00 86.62 660 VAL A C 1
ATOM 5158 O O . VAL A 1 660 ? 10.900 -24.901 -33.406 1.00 86.62 660 VAL A O 1
ATOM 5161 N N . THR A 1 661 ? 12.316 -25.651 -34.996 1.00 86.56 661 THR A N 1
ATOM 5162 C CA . THR A 1 661 ? 11.912 -24.724 -36.053 1.00 86.56 661 THR A CA 1
ATOM 5163 C C . THR A 1 661 ? 10.902 -25.342 -37.017 1.00 86.56 661 THR A C 1
ATOM 5165 O O . THR A 1 661 ? 10.644 -26.549 -37.010 1.00 86.56 661 THR A O 1
ATOM 5168 N N . ASN A 1 662 ? 10.301 -24.502 -37.857 1.00 83.44 662 ASN A N 1
ATOM 5169 C CA . ASN A 1 662 ? 9.397 -24.899 -38.939 1.00 83.44 662 ASN A CA 1
ATOM 5170 C C . ASN A 1 662 ? 10.042 -25.837 -39.976 1.00 83.44 662 ASN A C 1
ATOM 5172 O O . ASN A 1 662 ? 9.329 -26.576 -40.646 1.00 83.44 662 ASN A O 1
ATOM 5176 N N . THR A 1 663 ? 11.371 -25.841 -40.101 1.00 83.94 663 THR A N 1
ATOM 5177 C CA . THR A 1 663 ? 12.129 -26.756 -40.974 1.00 83.94 663 THR A CA 1
ATOM 5178 C C . THR A 1 663 ? 12.457 -28.090 -40.292 1.00 83.94 663 THR A C 1
ATOM 5180 O O . THR A 1 663 ? 13.187 -28.906 -40.852 1.00 83.94 663 THR A O 1
ATOM 5183 N N . HIS A 1 664 ? 11.915 -28.328 -39.091 1.00 81.25 664 HIS A N 1
ATOM 5184 C CA . HIS A 1 664 ? 12.233 -29.457 -38.214 1.00 81.25 664 HIS A CA 1
ATOM 5185 C C . HIS A 1 664 ? 13.690 -29.487 -37.725 1.00 81.25 664 HIS A C 1
ATOM 5187 O O . HIS A 1 664 ? 14.149 -30.523 -37.238 1.00 81.25 664 HIS A O 1
ATOM 5193 N N . HIS A 1 665 ? 14.411 -28.362 -37.799 1.00 84.44 665 HIS A N 1
ATOM 5194 C CA . HIS A 1 665 ? 15.716 -28.235 -37.161 1.00 84.44 665 HIS A CA 1
ATOM 5195 C C . HIS A 1 665 ? 15.540 -28.124 -35.644 1.00 84.44 665 HIS A C 1
ATOM 5197 O O . HIS A 1 665 ? 14.656 -27.416 -35.156 1.00 84.44 665 HIS A O 1
ATOM 5203 N N . GLN A 1 666 ? 16.375 -28.836 -34.890 1.00 88.94 666 GLN A N 1
ATOM 5204 C CA . GLN A 1 666 ? 16.348 -28.833 -33.432 1.00 88.94 666 GLN A CA 1
ATOM 5205 C C . GLN A 1 666 ? 17.635 -28.218 -32.880 1.00 88.94 666 GLN A C 1
ATOM 5207 O O . GLN A 1 666 ? 18.729 -28.681 -33.191 1.00 88.94 666 GLN A O 1
ATOM 5212 N N . TYR A 1 667 ? 17.487 -27.229 -32.003 1.00 84.00 667 TYR A N 1
ATOM 5213 C CA . TYR A 1 667 ? 18.575 -26.592 -31.270 1.00 84.00 667 TYR A CA 1
ATOM 5214 C C . TYR A 1 667 ? 18.488 -26.978 -29.788 1.00 84.00 667 TYR A C 1
ATOM 5216 O O . TYR A 1 667 ? 17.456 -26.766 -29.145 1.00 84.00 667 TYR A O 1
ATOM 5224 N N . GLY A 1 668 ? 19.566 -27.547 -29.245 1.00 82.44 668 GLY A N 1
ATOM 5225 C CA . GLY A 1 668 ? 19.629 -28.081 -27.879 1.00 82.44 668 GLY A CA 1
ATOM 5226 C C . GLY A 1 668 ? 19.532 -29.620 -27.809 1.00 82.44 668 GLY A C 1
ATOM 5227 O O . GLY A 1 668 ? 19.596 -30.286 -28.845 1.00 82.44 668 GLY A O 1
ATOM 5228 N N . PRO A 1 669 ? 19.371 -30.210 -26.607 1.00 83.75 669 PRO A N 1
ATOM 5229 C CA . PRO A 1 669 ? 19.053 -29.539 -25.352 1.00 83.75 669 PRO A CA 1
ATOM 5230 C C . PRO A 1 669 ? 20.213 -28.704 -24.814 1.00 83.75 669 PRO A C 1
ATOM 5232 O O . PRO A 1 669 ? 21.367 -29.117 -24.796 1.00 83.75 669 PRO A O 1
ATOM 5235 N N . PHE A 1 670 ? 19.867 -27.513 -24.362 1.00 79.81 670 PHE A N 1
ATOM 5236 C CA . PHE A 1 670 ? 20.732 -26.592 -23.665 1.00 79.81 670 PHE A CA 1
ATOM 5237 C C . PHE A 1 670 ? 20.525 -26.743 -22.164 1.00 79.81 670 PHE A C 1
ATOM 5239 O O . PHE A 1 670 ? 19.401 -26.574 -21.701 1.00 79.81 670 PHE A O 1
ATOM 5246 N N . GLY A 1 671 ? 21.585 -27.051 -21.420 1.00 75.00 671 GLY A N 1
ATOM 5247 C CA . GLY A 1 671 ? 21.508 -27.436 -20.007 1.00 75.00 671 GLY A CA 1
ATOM 5248 C C . GLY A 1 671 ? 21.530 -28.956 -19.810 1.00 75.00 671 GLY A C 1
ATOM 5249 O O . GLY A 1 671 ? 21.322 -29.724 -20.748 1.00 75.00 671 GLY A O 1
ATOM 5250 N N . GLN A 1 672 ? 21.821 -29.404 -18.585 1.00 74.31 672 GLN A N 1
ATOM 5251 C CA . GLN A 1 672 ? 21.969 -30.836 -18.270 1.00 74.31 672 GLN A CA 1
ATOM 5252 C C . GLN A 1 672 ? 20.634 -31.598 -18.236 1.00 74.31 672 GLN A C 1
ATOM 5254 O O . GLN A 1 672 ? 20.624 -32.827 -18.283 1.00 74.31 672 GLN A O 1
ATOM 5259 N N . GLY A 1 673 ? 19.511 -30.882 -18.164 1.00 75.75 673 GLY A N 1
ATOM 5260 C CA . GLY A 1 673 ? 18.190 -31.469 -17.990 1.00 75.75 673 GLY A CA 1
ATOM 5261 C C . GLY A 1 673 ? 17.940 -32.010 -16.581 1.00 75.75 673 GLY A C 1
ATOM 5262 O O . GLY A 1 673 ? 18.672 -31.716 -15.639 1.00 75.75 673 GLY A O 1
ATOM 5263 N N . GLY A 1 674 ? 16.861 -32.782 -16.436 1.00 74.69 674 GLY A N 1
ATOM 5264 C CA . GLY A 1 674 ? 16.437 -33.381 -15.167 1.00 74.69 674 GLY A CA 1
ATOM 5265 C C . GLY A 1 674 ? 15.259 -32.656 -14.510 1.00 74.69 674 GLY A C 1
ATOM 5266 O O . GLY A 1 674 ? 15.122 -31.438 -14.596 1.00 74.69 674 GLY A O 1
ATOM 5267 N N . GLY A 1 675 ? 14.380 -33.422 -13.864 1.00 82.25 675 GLY A N 1
ATOM 5268 C CA . GLY A 1 675 ? 13.115 -32.928 -13.316 1.00 82.25 675 GLY A CA 1
ATOM 5269 C C . GLY A 1 675 ? 11.921 -33.208 -14.232 1.00 82.25 675 GLY A C 1
ATOM 5270 O O . GLY A 1 675 ? 11.896 -34.199 -14.961 1.00 82.25 675 GLY A O 1
ATOM 5271 N N . THR A 1 676 ? 10.912 -32.347 -14.167 1.00 80.44 676 THR A N 1
ATOM 5272 C CA . THR A 1 676 ? 9.638 -32.490 -14.877 1.00 80.44 676 THR A CA 1
ATOM 5273 C C . THR A 1 676 ? 9.747 -31.916 -16.292 1.00 80.44 676 THR A C 1
ATOM 5275 O O . THR A 1 676 ? 10.150 -30.760 -16.438 1.00 80.44 676 THR A O 1
ATOM 5278 N N . PRO A 1 677 ? 9.397 -32.670 -17.348 1.00 85.94 677 PRO A N 1
ATOM 5279 C CA . PRO A 1 677 ? 9.402 -32.150 -18.708 1.00 85.94 677 PRO A CA 1
ATOM 5280 C C . PRO A 1 677 ? 8.266 -31.149 -18.935 1.00 85.94 677 PRO A C 1
ATOM 5282 O O . PRO A 1 677 ? 7.176 -31.278 -18.379 1.00 85.94 677 PRO A O 1
ATOM 5285 N N . PHE A 1 678 ? 8.505 -30.176 -19.807 1.00 82.12 678 PHE A N 1
ATOM 5286 C CA . PHE A 1 678 ? 7.486 -29.277 -20.334 1.00 82.12 678 PHE A CA 1
ATOM 5287 C C . PHE A 1 678 ? 7.608 -29.169 -21.852 1.00 82.12 678 PHE A C 1
ATOM 5289 O O . PHE A 1 678 ? 8.695 -29.257 -22.428 1.00 82.12 678 PHE A O 1
ATOM 5296 N N . HIS A 1 679 ? 6.472 -28.956 -22.509 1.00 80.94 679 HIS A N 1
ATOM 5297 C CA . HIS A 1 679 ? 6.400 -28.751 -23.948 1.00 80.94 679 HIS A CA 1
ATOM 5298 C C . HIS A 1 679 ? 5.390 -27.641 -24.241 1.00 80.94 679 HIS A C 1
ATOM 5300 O O . HIS A 1 679 ? 4.258 -27.689 -23.768 1.00 80.94 679 HIS A O 1
ATOM 5306 N N . ALA A 1 680 ? 5.798 -26.674 -25.054 1.00 75.44 680 ALA A N 1
ATOM 5307 C CA . ALA A 1 680 ? 4.986 -25.576 -25.557 1.00 75.44 680 ALA A CA 1
ATOM 5308 C C . ALA A 1 680 ? 4.952 -25.645 -27.097 1.00 75.44 680 ALA A C 1
ATOM 5310 O O . ALA A 1 680 ? 5.729 -24.956 -27.766 1.00 75.44 680 ALA A O 1
ATOM 5311 N N . PRO A 1 681 ? 4.138 -26.544 -27.682 1.00 71.94 681 PRO A N 1
ATOM 5312 C CA . PRO A 1 681 ? 3.942 -26.586 -29.126 1.00 71.94 681 PRO A CA 1
ATOM 5313 C C . PRO A 1 681 ? 3.015 -25.447 -29.577 1.00 71.94 681 PRO A C 1
ATOM 5315 O O . PRO A 1 681 ? 1.973 -25.222 -28.960 1.00 71.94 681 PRO A O 1
ATOM 5318 N N . MET A 1 682 ? 3.349 -24.768 -30.677 1.00 65.81 682 MET A N 1
ATOM 5319 C CA . MET A 1 682 ? 2.370 -23.946 -31.393 1.00 65.81 682 MET A CA 1
ATOM 5320 C C . MET A 1 682 ? 1.357 -24.848 -32.103 1.00 65.81 682 MET A C 1
ATOM 5322 O O . MET A 1 682 ? 1.709 -25.891 -32.656 1.00 65.81 682 MET A O 1
ATOM 5326 N N . SER A 1 683 ? 0.086 -24.447 -32.083 1.00 57.19 683 SER A N 1
ATOM 5327 C CA . SER A 1 683 ? -0.964 -25.105 -32.863 1.00 57.19 683 SER A CA 1
ATOM 5328 C C . SER A 1 683 ? -1.120 -24.405 -34.220 1.00 57.19 683 SER A C 1
ATOM 5330 O O . SER A 1 683 ? -1.156 -23.178 -34.294 1.00 57.19 683 SER A O 1
ATOM 5332 N N . GLY A 1 684 ? -1.185 -25.180 -35.307 1.00 62.91 684 GLY A N 1
ATOM 5333 C CA . GLY A 1 684 ? -1.334 -24.654 -36.672 1.00 62.91 684 GLY A CA 1
ATOM 5334 C C . GLY A 1 684 ? -0.060 -24.015 -37.247 1.00 62.91 684 GLY A C 1
ATOM 5335 O O . GLY A 1 684 ? 1.045 -24.469 -36.971 1.00 62.91 684 GLY A O 1
ATOM 5336 N N . ASN A 1 685 ? -0.227 -22.960 -38.054 1.00 63.31 685 ASN A N 1
ATOM 5337 C CA . ASN A 1 685 ? 0.860 -22.233 -38.736 1.00 63.31 685 ASN A CA 1
ATOM 5338 C C . ASN A 1 685 ? 1.484 -21.111 -37.874 1.00 63.31 685 ASN A C 1
ATOM 5340 O O . ASN A 1 685 ? 2.029 -20.149 -38.412 1.00 63.31 685 ASN A O 1
ATOM 5344 N N . GLY A 1 686 ? 1.351 -21.181 -36.547 1.00 66.06 686 GLY A N 1
ATOM 5345 C CA . GLY A 1 686 ? 1.872 -20.160 -35.636 1.00 66.06 686 GLY A CA 1
ATOM 5346 C C . GLY A 1 686 ? 3.396 -20.209 -35.487 1.00 66.06 686 GLY A C 1
ATOM 5347 O O . GLY A 1 686 ? 4.001 -21.281 -35.520 1.00 66.06 686 GLY A O 1
ATOM 5348 N N . SER A 1 687 ? 4.008 -19.046 -35.268 1.00 72.56 687 SER A N 1
ATOM 5349 C CA . SER A 1 687 ? 5.433 -18.892 -34.959 1.00 72.56 687 SER A CA 1
ATOM 5350 C C . SER A 1 687 ? 5.625 -18.334 -33.552 1.00 72.56 687 SER A C 1
ATOM 5352 O O . SER A 1 687 ? 4.868 -17.476 -33.096 1.00 72.56 687 SER A O 1
ATOM 5354 N N . ILE A 1 688 ? 6.670 -18.779 -32.865 1.00 68.88 688 ILE A N 1
ATOM 5355 C CA . ILE A 1 688 ? 7.101 -18.200 -31.595 1.00 68.88 688 ILE A CA 1
ATOM 5356 C C . ILE A 1 688 ? 7.881 -16.922 -31.912 1.00 68.88 688 ILE A C 1
ATOM 5358 O O . ILE A 1 688 ? 8.961 -16.983 -32.488 1.00 68.88 688 ILE A O 1
ATOM 5362 N N . VAL A 1 689 ? 7.312 -15.772 -31.549 1.00 64.00 689 VAL A N 1
ATOM 5363 C CA . VAL A 1 689 ? 7.865 -14.438 -31.859 1.00 64.00 689 VAL A CA 1
ATOM 5364 C C . VAL A 1 689 ? 8.667 -13.821 -30.711 1.00 64.00 689 VAL A C 1
ATOM 5366 O O . VAL A 1 689 ? 9.171 -12.711 -30.831 1.00 64.00 689 VAL A O 1
ATOM 5369 N N . GLY A 1 690 ? 8.770 -14.513 -29.577 1.00 58.62 690 GLY A N 1
ATOM 5370 C CA . GLY A 1 690 ? 9.520 -14.030 -28.426 1.00 58.62 690 GLY A CA 1
ATOM 5371 C C . GLY A 1 690 ? 9.412 -14.947 -27.216 1.00 58.62 690 GLY A C 1
ATOM 5372 O O . GLY A 1 690 ? 8.554 -15.831 -27.148 1.00 58.62 690 GLY A O 1
ATOM 5373 N N . PHE A 1 691 ? 10.287 -14.703 -26.246 1.00 67.50 691 PHE A N 1
ATOM 5374 C CA . PHE A 1 691 ? 10.363 -15.431 -24.985 1.00 67.50 691 PHE A CA 1
ATOM 5375 C C . PHE A 1 691 ? 10.262 -14.452 -23.819 1.00 67.50 691 PHE A C 1
ATOM 5377 O O . PHE A 1 691 ? 10.722 -13.317 -23.904 1.00 67.50 691 PHE A O 1
ATOM 5384 N N . PHE A 1 692 ? 9.671 -14.895 -22.715 1.00 55.53 692 PHE A N 1
ATOM 5385 C CA . PHE A 1 692 ? 9.659 -14.159 -21.456 1.00 55.53 692 PHE A CA 1
ATOM 5386 C C . PHE A 1 692 ? 10.138 -15.090 -20.342 1.00 55.53 692 PHE A C 1
ATOM 5388 O O . PHE A 1 692 ? 9.770 -16.263 -20.299 1.00 55.53 692 PHE A O 1
ATOM 5395 N N . GLY A 1 693 ? 10.966 -14.572 -19.439 1.00 55.50 693 GLY A N 1
ATOM 5396 C CA . GLY A 1 693 ? 11.569 -15.338 -18.352 1.00 55.50 693 GLY A CA 1
ATOM 5397 C C . GLY A 1 693 ? 11.777 -14.481 -17.109 1.00 55.50 693 GLY A C 1
ATOM 5398 O O . GLY A 1 693 ? 11.658 -13.258 -17.153 1.00 55.50 693 GLY A O 1
ATOM 5399 N N . ARG A 1 694 ? 12.049 -15.132 -15.976 1.00 50.16 694 ARG A N 1
ATOM 5400 C CA . ARG A 1 694 ? 12.453 -14.469 -14.730 1.00 50.16 694 ARG A CA 1
ATOM 5401 C C . ARG A 1 694 ? 13.848 -14.955 -14.365 1.00 50.16 694 ARG A C 1
ATOM 5403 O O . ARG A 1 694 ? 14.014 -16.130 -14.050 1.00 50.16 694 ARG A O 1
ATOM 5410 N N . GLU A 1 695 ? 14.814 -14.051 -14.405 1.00 51.12 695 GLU A N 1
ATOM 5411 C CA . GLU A 1 695 ? 16.184 -14.299 -13.966 1.00 51.12 695 GLU A CA 1
ATOM 5412 C C . GLU A 1 695 ? 16.252 -14.432 -12.435 1.00 51.12 695 GLU A C 1
ATOM 5414 O O . GLU A 1 695 ? 15.479 -13.803 -11.700 1.00 51.12 695 GLU A O 1
ATOM 5419 N N . GLY A 1 696 ? 17.130 -15.310 -11.948 1.00 43.00 696 GLY A N 1
ATOM 5420 C CA . GLY A 1 696 ? 17.441 -15.433 -10.528 1.00 43.00 696 GLY A CA 1
ATOM 5421 C C . GLY A 1 696 ? 18.761 -14.739 -10.222 1.00 43.00 696 GLY A C 1
ATOM 5422 O O . GLY A 1 696 ? 19.764 -15.214 -10.715 1.00 43.00 696 GLY A O 1
ATOM 5423 N N . GLU A 1 697 ? 18.693 -13.687 -9.398 1.00 37.16 697 GLU A N 1
ATOM 5424 C CA . GLU A 1 697 ? 19.773 -12.958 -8.695 1.00 37.16 697 GLU A CA 1
ATOM 5425 C C . GLU A 1 697 ? 21.009 -12.534 -9.523 1.00 37.16 697 GLU A C 1
ATOM 5427 O O . GLU A 1 697 ? 21.738 -13.350 -10.065 1.00 37.16 697 GLU A O 1
ATOM 5432 N N . ASP A 1 698 ? 21.251 -11.218 -9.526 1.00 32.09 698 ASP A N 1
ATOM 5433 C CA . ASP A 1 698 ? 22.476 -10.536 -9.965 1.00 32.09 698 ASP A CA 1
ATOM 5434 C C . ASP A 1 698 ? 22.901 -10.656 -11.442 1.00 32.09 698 ASP A C 1
ATOM 5436 O O . ASP A 1 698 ? 24.060 -10.923 -11.738 1.00 32.09 698 ASP A O 1
ATOM 5440 N N . SER A 1 699 ? 22.021 -10.293 -12.378 1.00 30.48 699 SER A N 1
ATOM 5441 C CA . SER A 1 699 ? 22.462 -9.628 -13.614 1.00 30.48 699 SER A CA 1
ATOM 5442 C C . SER A 1 699 ? 21.338 -8.808 -14.246 1.00 30.48 699 SER A C 1
ATOM 5444 O O . SER A 1 699 ? 20.152 -9.104 -14.115 1.00 30.48 699 SER A O 1
ATOM 5446 N N . LEU A 1 700 ? 21.716 -7.686 -14.856 1.00 28.78 700 LEU A N 1
ATOM 5447 C CA . LEU A 1 700 ? 20.844 -6.842 -15.663 1.00 28.78 700 LEU A CA 1
ATOM 5448 C C . LEU A 1 700 ? 20.338 -7.664 -16.855 1.00 28.78 700 LEU A C 1
ATOM 5450 O O . LEU A 1 700 ? 21.150 -8.235 -17.572 1.00 28.78 700 LEU A O 1
ATOM 5454 N N . VAL A 1 701 ? 19.017 -7.680 -17.061 1.00 29.97 701 VAL A N 1
ATOM 5455 C CA . VAL A 1 701 ? 18.297 -8.334 -18.173 1.00 29.97 701 VAL A CA 1
ATOM 5456 C C . VAL A 1 701 ? 19.135 -8.374 -19.467 1.00 29.97 701 VAL A C 1
ATOM 5458 O O . VAL A 1 701 ? 19.265 -7.323 -20.104 1.00 29.97 701 VAL A O 1
ATOM 5461 N N . PRO A 1 702 ? 19.664 -9.536 -19.904 1.00 30.81 702 PRO A N 1
ATOM 5462 C CA . PRO A 1 702 ? 20.331 -9.635 -21.193 1.00 30.81 702 PRO A CA 1
ATOM 5463 C C . PRO A 1 702 ? 19.311 -9.820 -22.314 1.00 30.81 702 PRO A C 1
ATOM 5465 O O . PRO A 1 702 ? 18.303 -10.521 -22.188 1.00 30.81 702 PRO A O 1
ATOM 5468 N N . CYS A 1 703 ? 19.591 -9.142 -23.417 1.00 28.42 703 CYS A N 1
ATOM 5469 C CA . CYS A 1 703 ? 18.717 -8.986 -24.563 1.00 28.42 703 CYS A CA 1
ATOM 5470 C C . CYS A 1 703 ? 18.453 -10.294 -25.323 1.00 28.42 703 CYS A C 1
ATOM 5472 O O . CYS A 1 703 ? 19.400 -11.027 -25.617 1.00 28.42 703 CYS A O 1
ATOM 5474 N N . PRO A 1 704 ? 17.210 -10.553 -25.765 1.00 27.95 704 PRO A N 1
ATOM 5475 C CA . PRO A 1 704 ? 16.989 -11.484 -26.859 1.00 27.95 704 PRO A CA 1
ATOM 5476 C C . PRO A 1 704 ? 17.566 -10.854 -28.135 1.00 27.95 704 PRO A C 1
ATOM 5478 O O . PRO A 1 704 ? 17.130 -9.784 -28.556 1.00 27.95 704 PRO A O 1
ATOM 5481 N N . THR A 1 705 ? 18.582 -11.487 -28.720 1.00 26.61 705 THR A N 1
ATOM 5482 C CA . THR A 1 705 ? 19.048 -11.156 -30.076 1.00 26.61 705 THR A CA 1
ATOM 5483 C C . THR A 1 705 ? 18.361 -12.093 -31.078 1.00 26.61 705 THR A C 1
ATOM 5485 O O . THR A 1 705 ? 18.098 -13.241 -30.708 1.00 26.61 705 THR A O 1
ATOM 5488 N N . PRO A 1 706 ? 17.990 -11.590 -32.273 1.00 32.19 706 PRO A N 1
ATOM 5489 C CA . PRO A 1 706 ? 17.187 -12.317 -33.260 1.00 32.19 706 PRO A CA 1
ATOM 5490 C C . PRO A 1 706 ? 17.835 -13.598 -33.793 1.00 32.19 706 PRO A C 1
ATOM 5492 O O . PRO A 1 706 ? 19.088 -13.657 -33.860 1.00 32.19 706 PRO A O 1
#

Foldseek 3Di:
DLQDQEDEDAECVVPVCVLVVQLPRQRHAYDAYEDADDDPVCLVVNLVSVLSNLNHQYYHYAYQAAAPQSQQPDQGQNQNHAEYAYYNDPDPDDPQNDDLPCALQGDFNEQEDRPNLAQSNQNHQYYHHEHQDYDLVNQVRQQNRNRHAEYHYEYSHDDLAAHEFEFDDDPPPDDTGLNRYAYYEYEYQELRAAYDANGNQNHAEYEYEYELVVNVVRHVANHRPLQNHQNYAAYEYEYEQAQAFPVSVVVNVVRVQVSLCSHPNSHHYHYHYHPLVRYDWPWDDPDPQDPPADDPAAFKFWWDWAFDPTADWFDDNAHFDAWFKKKFAEDQFTAFIKTWGAHPVRDIDIGDRFGAPDHPDIDMGGADPPKFWFKKKFAAADDPNDGRFTQFIKTAIPVGIDDRGGHRDHAMEMKGWDDQKGFGDWIAGYIRGGGIIITMIRFDCPVVVDPPDAGWIWIDWDFKPDFDWFDDPADFDAWFKWKFAADQFTQFIKTWGAGPVRDIDIGDRFGDPDHDIDMDGADPPKFFQKKKAAWADDPDPIIATQFIKTQIPQWIDDRGGHRDHHMYMTGTDDPKGFGDKIAGGYNGGRIIITIIHHDRDDDDDPPVVPDDDDDDAWDADDDDDDDDDDADPPKFWQKKKFAWADDPPGGTHGQFIWTAIPVRDIDDRDHPGDHHMDMDGHDDPDGDPDDDDDYHDDDDDHMDHD

Sequence (706 aa):
MECLEQLSEIDTSMYPSLMKELSDLPNLRVLEILISTWEQTKEEQFLDCLGSMKKLQIVHIFAPDISLDFMLNKDWTLHELQKLTVGVRRESEDIFKLNPLSGWAEFSPFSILPRWINSSLTNLSYLSIIVKILQQKDLGVLGDLPALCSLYLSVTGALKERLMIIGHSRGNGQAIAFQCLANFNFTSPAMMLVFRHGAMQRLQMLSFCFQLKETKVFHSDLDMGLENLTSLKTVHFQIDCRYARLWEVQAAEVALRSATNLNLNSPTLDLSKHFERLMYWDGMEEIPEMKIFKEENVGIVKIGPWGGNRGRRYDIEVAPHHLESIRVHSDLAVHSFEFEYSDRNGQKHVAGPWGGYGGSNVHMIQLESSEVLVEVSGTFGRFAGFQNIITSLTFVTNTQSYGPFGQREGTPFHIPVQCGGRIVGFFGRAGWCFDAIGIYVNPDLQTIKDKGKVVLAKIGPCGGKGGEACDIMVPPHHLESVTICSNIVIHSLTFSYNDHNGDHHLAGLWGSHGGSNQTIQFGPSEFITRVYGTIGSYNTPSDVVTSITLVTNAGCYGPFGQENGIPFDFPVQGNGSIVGFFGHANLYVDAIGVYVTPSMGTRKEEENVGLTKIGPFGRRGGNPFDIKIQLGPSEFFVKVSGTFGPFGEFPNVITSLTFVTNTHHQYGPFGQGGGTPFHAPMSGNGSIVGFFGREGEDSLVPCPTP

Organism: Oryza sativa subsp. japonica (NCBI:txid39947)

Secondary structure (DSSP, 8-state):
-TT--EEEEEETTT-TTHHHHHHT-TT--EEEEE-SS--GGGHHHHHHHHHH-TT--EEEEE-SS---GGGTT-----TT--EEEEESSSS---GGGS-TTSTT-PPPSBSS--TTSSTT-TT--EEEEEES---HHHHHHHHT-TT--EEEEEE-S--SSPEEE-----TTTPPPTTTT--EEEEEESS--EEEPTTTTTT--EEEEEEEHHHHHHH-S-----GGG-TT--EEEEEEE-TT-BHHHHHHHHHHHHHHHHTSTT-PEEEEEEE-GGGSBP-TTS------------TT-EEEEEEE-S-SEEE--SS---EEEEEEEEESSSEEEEEEEEE-TT--EEEEEEEE-S--SEEEEEE--TT--EEEEEEEEEEETTEEEEEEEEEEEESS-EEEEEE---SEEEEEEB-TT-EEEEEEEEESSSEEEEEEEEE--GGGGGSTT----EEEEEEE-S-SEEE--SS-EEEEEEEEEEESSSEEEEEEEEEETT--EEEEEEEE-S-SEEEEEE--TT--EEEEEEEEE--SSSS-EEEEEEEEESS-EEEEEE---SEEEEEEB-TT-EEEEEEEEESSSEEEEEEEEEPP---------TT--------BS---------PPPTT--EEEEEEEEEEETTEEEEEEEEEEEETT--EEEEES---SEEEEEEPPTT-----------SS---PPPP-